Protein AF-A0A917YJZ1-F1 (afdb_monomer_lite)

Sequence (477 aa):
MTREQQIAAEVAARYGCPVPDAAVQMLPVGKSSWQAPVWDPKTNQLRYPDAEARKRAARDAPYIRARKAPVRAEEIAARRAEVARMHAEGVWSSEIARRLGVNPSTISTDLFVLGLEPVKPPTSIFAKKTPYAVHPAVLARNARIAELAALGWTADQIGLDVGFSRKVVRAVAAKLGIEIKHPERPKAKPRVKAECSATRAAILSRRAEVRRLIEAGHYMSEVSRILCLSNRVVALDVKRMGLQPVSGVSMTSAKSERLAMQREQQSQRRARVQALYNQGMTVSAIAAEVGVHVITARKDLRALGFAILPQKEALMRGRSGRAAEIREAIAKRDDVIRDLVADGLTQDEIASRVGLAVNTVRRTLARLGLRTGRVNVIEIRRQKVAKMRAAGATLAEITAALGISSYTVTMDIRALGLVGEKNAKAERQKQVERLRAEGMSIRKMAEALRVSHATISVDIAELGLAGKPNRPMKAAA

InterPro domains:
  IPR016032 Signal transduction response regulator, C-terminal effector [SSF46894] (70-109)
  IPR036388 Winged helix-like DNA-binding domain superfamily [G3DSA:1.10.10.10] (327-382)
  IPR039420 Transcriptional regulatory protein WalR-like [PTHR43214] (328-368)

Structure (mmCIF, N/CA/C/O backbone):
data_AF-A0A917YJZ1-F1
#
_entry.id   AF-A0A917YJZ1-F1
#
loop_
_atom_site.group_PDB
_atom_site.id
_atom_site.type_symbol
_atom_site.label_atom_id
_atom_site.label_alt_id
_atom_site.label_comp_id
_atom_site.label_asym_id
_atom_site.label_entity_id
_atom_site.label_seq_id
_atom_site.pdbx_PDB_ins_code
_atom_site.Cartn_x
_atom_site.Cartn_y
_atom_site.Cartn_z
_atom_site.occupancy
_atom_site.B_iso_or_equiv
_atom_site.auth_seq_id
_atom_site.auth_comp_id
_atom_site.auth_asym_id
_atom_site.auth_atom_id
_atom_site.pdbx_PDB_model_num
ATOM 1 N N . MET A 1 1 ? 36.161 -49.603 -2.284 1.00 69.62 1 MET A N 1
ATOM 2 C CA . MET A 1 1 ? 34.978 -48.803 -2.663 1.00 69.62 1 MET A CA 1
ATOM 3 C C . MET A 1 1 ? 35.341 -47.950 -3.855 1.00 69.62 1 MET A C 1
ATOM 5 O O . MET A 1 1 ? 36.344 -47.247 -3.782 1.00 69.62 1 MET A O 1
ATOM 9 N N . THR A 1 2 ? 34.577 -48.028 -4.940 1.00 86.62 2 THR A N 1
ATOM 10 C CA . THR A 1 2 ? 34.746 -47.101 -6.065 1.00 86.62 2 THR A CA 1
ATOM 11 C C . THR A 1 2 ? 34.244 -45.704 -5.680 1.00 86.62 2 THR A C 1
ATOM 13 O O . THR A 1 2 ? 33.533 -45.534 -4.684 1.00 86.62 2 THR A O 1
ATOM 16 N N . ARG A 1 3 ? 34.621 -44.676 -6.447 1.00 80.56 3 ARG A N 1
ATOM 17 C CA . ARG A 1 3 ? 34.185 -43.295 -6.186 1.00 80.56 3 ARG A CA 1
ATOM 18 C C . ARG A 1 3 ? 32.659 -43.168 -6.264 1.00 80.56 3 ARG A C 1
ATOM 20 O O . ARG A 1 3 ? 32.071 -42.404 -5.506 1.00 80.56 3 ARG A O 1
ATOM 27 N N . GLU A 1 4 ? 32.020 -43.951 -7.131 1.00 81.25 4 GLU A N 1
ATOM 28 C CA . GLU A 1 4 ? 30.563 -44.044 -7.251 1.00 81.25 4 GLU A CA 1
ATOM 29 C C . GLU A 1 4 ? 29.927 -44.579 -5.963 1.00 81.25 4 GLU A C 1
ATOM 31 O O . GLU A 1 4 ? 28.960 -43.994 -5.481 1.00 81.25 4 GLU A O 1
ATOM 36 N N . GLN A 1 5 ? 30.509 -45.621 -5.358 1.00 83.81 5 GLN A N 1
ATOM 37 C CA . GLN A 1 5 ? 30.026 -46.201 -4.098 1.00 83.81 5 GLN A CA 1
ATOM 38 C C . GLN A 1 5 ? 30.167 -45.229 -2.922 1.00 83.81 5 GLN A C 1
ATOM 40 O O . GLN A 1 5 ? 29.279 -45.148 -2.076 1.00 83.81 5 GLN A O 1
ATOM 45 N N . GLN A 1 6 ? 31.251 -44.446 -2.884 1.00 87.38 6 GLN A N 1
ATOM 46 C CA . GLN A 1 6 ? 31.430 -43.406 -1.865 1.00 87.38 6 GLN A CA 1
ATOM 47 C C . GLN A 1 6 ? 30.373 -42.302 -1.993 1.00 87.38 6 GLN A C 1
ATOM 49 O O . GLN A 1 6 ? 29.781 -41.902 -0.993 1.00 87.38 6 GLN A O 1
ATOM 54 N N . ILE A 1 7 ? 30.086 -41.850 -3.218 1.00 82.38 7 ILE A N 1
ATOM 55 C CA . ILE A 1 7 ? 29.058 -40.830 -3.470 1.00 82.38 7 ILE A CA 1
ATOM 56 C C . ILE A 1 7 ? 27.659 -41.381 -3.164 1.00 82.38 7 ILE A C 1
ATOM 58 O O . ILE A 1 7 ? 26.859 -40.685 -2.542 1.00 82.38 7 ILE A O 1
ATOM 62 N N . ALA A 1 8 ? 27.357 -42.620 -3.562 1.00 80.56 8 ALA A N 1
ATOM 63 C CA . ALA A 1 8 ? 26.083 -43.267 -3.250 1.00 80.56 8 ALA A CA 1
ATOM 64 C C . ALA A 1 8 ? 25.856 -43.351 -1.732 1.00 80.56 8 ALA A C 1
ATOM 66 O O . ALA A 1 8 ? 24.785 -42.974 -1.253 1.00 80.56 8 ALA A O 1
ATOM 67 N N . ALA A 1 9 ? 26.884 -43.747 -0.973 1.00 85.44 9 ALA A N 1
ATOM 68 C CA . ALA A 1 9 ? 26.841 -43.796 0.486 1.00 85.44 9 ALA A CA 1
ATOM 69 C C . ALA A 1 9 ? 26.666 -42.404 1.122 1.00 85.44 9 ALA A C 1
ATOM 71 O O . ALA A 1 9 ? 25.859 -42.246 2.037 1.00 85.44 9 ALA A O 1
ATOM 72 N N . GLU A 1 10 ? 27.359 -41.378 0.619 1.00 87.38 10 GLU A N 1
ATOM 73 C CA . GLU A 1 10 ? 27.234 -40.002 1.121 1.00 87.38 10 GLU A CA 1
ATOM 74 C C . GLU A 1 10 ? 25.833 -39.422 0.860 1.00 87.38 10 GLU A C 1
ATOM 76 O O . GLU A 1 10 ? 25.229 -38.800 1.739 1.00 87.38 10 GLU A O 1
ATOM 81 N N . VAL A 1 11 ? 25.271 -39.662 -0.330 1.00 80.38 11 VAL A N 1
ATOM 82 C CA . VAL A 1 11 ? 23.901 -39.252 -0.672 1.00 80.38 11 VAL A CA 1
ATOM 83 C C . VAL A 1 11 ? 22.890 -40.004 0.196 1.00 80.38 11 VAL A C 1
ATOM 85 O O . VAL A 1 11 ? 21.981 -39.376 0.741 1.00 80.38 11 VAL A O 1
ATOM 88 N N . ALA A 1 12 ? 23.066 -41.313 0.386 1.00 86.00 12 ALA A N 1
ATOM 89 C CA . ALA A 1 12 ? 22.190 -42.113 1.236 1.00 86.00 12 ALA A CA 1
ATOM 90 C C . ALA A 1 12 ? 22.199 -41.626 2.693 1.00 86.00 12 ALA A C 1
ATOM 92 O O . ALA A 1 12 ? 21.136 -41.442 3.287 1.00 86.00 12 ALA A O 1
ATOM 93 N N . ALA A 1 13 ? 23.379 -41.319 3.240 1.00 88.00 13 ALA A N 1
ATOM 94 C CA . ALA A 1 13 ? 23.524 -40.758 4.581 1.00 88.00 13 ALA A CA 1
ATOM 95 C C . ALA A 1 13 ? 22.872 -39.370 4.708 1.00 88.00 13 ALA A C 1
ATOM 97 O O . ALA A 1 13 ? 22.226 -39.073 5.711 1.00 88.00 13 ALA A O 1
ATOM 98 N N . ARG A 1 14 ? 22.996 -38.520 3.680 1.00 87.94 14 ARG A N 1
ATOM 99 C CA . ARG A 1 14 ? 22.445 -37.156 3.697 1.00 87.94 14 ARG A CA 1
ATOM 100 C C . ARG A 1 14 ? 20.921 -37.115 3.628 1.00 87.94 14 ARG A C 1
ATOM 102 O O . ARG A 1 14 ? 20.318 -36.214 4.207 1.00 87.94 14 ARG A O 1
ATOM 109 N N . TYR A 1 15 ? 20.310 -38.037 2.889 1.00 81.44 15 TYR A N 1
ATOM 110 C CA . TYR A 1 15 ? 18.869 -38.023 2.614 1.00 81.44 15 TYR A CA 1
ATOM 111 C C . TYR A 1 15 ? 18.090 -39.145 3.310 1.00 81.44 15 TYR A C 1
ATOM 113 O O . TYR A 1 15 ? 16.867 -39.186 3.190 1.00 81.44 15 TYR A O 1
ATOM 121 N N . GLY A 1 16 ? 18.769 -40.024 4.053 1.00 85.00 16 GLY A N 1
ATOM 122 C CA . GLY A 1 16 ? 18.141 -41.107 4.810 1.00 85.00 16 GLY A CA 1
ATOM 123 C C . GLY A 1 16 ? 17.440 -42.143 3.929 1.00 85.00 16 GLY A C 1
ATOM 124 O O . GLY A 1 16 ? 16.483 -42.771 4.374 1.00 85.00 16 GLY A O 1
ATOM 125 N N . CYS A 1 17 ? 17.868 -42.303 2.673 1.00 81.12 17 CYS A N 1
ATOM 126 C CA . CYS A 1 17 ? 17.284 -43.256 1.734 1.00 81.12 17 CYS A CA 1
ATOM 127 C C . CYS A 1 17 ? 18.371 -44.116 1.069 1.00 81.12 17 CYS A C 1
ATOM 129 O O . CYS A 1 17 ? 19.411 -43.587 0.682 1.00 81.12 17 CYS A O 1
ATOM 131 N N . PRO A 1 18 ? 18.163 -45.438 0.921 1.00 82.12 18 PRO A N 1
ATOM 132 C CA . PRO A 1 18 ? 19.119 -46.291 0.227 1.00 82.12 18 PRO A CA 1
ATOM 133 C C . PRO A 1 18 ? 19.173 -45.907 -1.257 1.00 82.12 18 PRO A C 1
ATOM 135 O O . PRO A 1 18 ? 18.148 -45.878 -1.941 1.00 82.12 18 PRO A O 1
ATOM 138 N N . VAL A 1 19 ? 20.372 -45.603 -1.755 1.00 79.50 19 VAL A N 1
ATOM 139 C CA . VAL A 1 19 ? 20.623 -45.305 -3.170 1.00 79.50 19 VAL A CA 1
ATOM 140 C C . VAL A 1 19 ? 21.280 -46.539 -3.793 1.00 79.50 19 VAL A C 1
ATOM 142 O O . VAL A 1 19 ? 22.357 -46.914 -3.339 1.00 79.50 19 VAL A O 1
ATOM 145 N N . PRO A 1 20 ? 20.669 -47.189 -4.800 1.00 79.50 20 PRO A N 1
ATOM 146 C CA . PRO A 1 20 ? 21.302 -48.309 -5.493 1.00 79.50 20 PRO A CA 1
ATOM 147 C C . PRO A 1 20 ? 22.611 -47.862 -6.156 1.00 79.50 20 PRO A C 1
ATOM 149 O O . PRO A 1 20 ? 22.633 -46.800 -6.778 1.00 79.50 20 PRO A O 1
ATOM 152 N N . ASP A 1 21 ? 23.659 -48.688 -6.117 1.00 71.38 21 ASP A N 1
ATOM 153 C CA . ASP A 1 21 ? 24.959 -48.390 -6.750 1.00 71.38 21 ASP A CA 1
ATOM 154 C C . ASP A 1 21 ? 24.816 -48.017 -8.242 1.00 71.38 21 ASP A C 1
ATOM 156 O O . ASP A 1 21 ? 25.509 -47.136 -8.745 1.00 71.38 21 ASP A O 1
ATOM 160 N N . ALA A 1 22 ? 23.844 -48.615 -8.943 1.00 75.00 22 ALA A N 1
ATOM 161 C CA . ALA A 1 22 ? 23.545 -48.335 -10.351 1.00 75.00 22 ALA A CA 1
ATOM 162 C C . ALA A 1 22 ? 22.846 -46.979 -10.609 1.00 75.00 22 ALA A C 1
ATOM 164 O O . ALA A 1 22 ? 22.683 -46.582 -11.763 1.00 75.00 22 ALA A O 1
ATOM 165 N N . ALA A 1 23 ? 22.402 -46.268 -9.569 1.00 69.62 23 ALA A N 1
ATOM 166 C CA . ALA A 1 23 ? 21.653 -45.017 -9.705 1.00 69.62 23 ALA A CA 1
ATOM 167 C C . ALA A 1 23 ? 22.551 -43.770 -9.811 1.00 69.62 23 ALA A C 1
ATOM 169 O O . ALA A 1 23 ? 22.068 -42.698 -10.185 1.00 69.62 23 ALA A O 1
ATOM 170 N N . VAL A 1 24 ? 23.848 -43.884 -9.498 1.00 68.94 24 VAL A N 1
ATOM 171 C CA . VAL A 1 24 ? 24.786 -42.754 -9.519 1.00 68.94 24 VAL A CA 1
ATOM 172 C C . VAL A 1 24 ? 25.551 -42.728 -10.844 1.00 68.94 24 VAL A C 1
ATOM 174 O O . VAL A 1 24 ? 26.509 -43.467 -11.043 1.00 68.94 24 VAL A O 1
ATOM 177 N N . GLN A 1 25 ? 25.150 -41.842 -11.762 1.00 74.31 25 GLN A N 1
ATOM 178 C CA . GLN A 1 25 ? 25.917 -41.557 -12.980 1.00 74.31 25 GLN A CA 1
ATOM 179 C C . GLN A 1 25 ? 26.893 -40.399 -12.756 1.00 74.31 25 GLN A C 1
ATOM 181 O O . GLN A 1 25 ? 26.482 -39.270 -12.476 1.00 74.31 25 GLN A O 1
ATOM 186 N N . MET A 1 26 ? 28.189 -40.650 -12.954 1.00 70.44 26 MET A N 1
ATOM 187 C CA . MET A 1 26 ? 29.182 -39.582 -13.047 1.00 70.44 26 MET A CA 1
ATOM 188 C C . MET A 1 26 ? 29.103 -38.908 -14.420 1.00 70.44 26 MET A C 1
ATOM 190 O O . MET A 1 26 ? 29.452 -39.497 -15.441 1.00 70.44 26 MET A O 1
ATOM 194 N N . LEU A 1 27 ? 28.672 -37.648 -14.447 1.00 68.88 27 LEU A N 1
ATOM 195 C CA . LEU A 1 27 ? 28.711 -36.825 -15.654 1.00 68.88 27 LEU A CA 1
ATOM 196 C C . LEU A 1 27 ? 29.990 -35.972 -15.661 1.00 68.88 27 LEU A C 1
ATOM 198 O O . LEU A 1 27 ? 30.284 -35.318 -14.655 1.00 68.88 27 LEU A O 1
ATOM 202 N N . PRO A 1 28 ? 30.747 -35.926 -16.774 1.00 73.56 28 PRO A N 1
ATOM 203 C CA . PRO A 1 28 ? 31.889 -35.029 -16.905 1.00 73.56 28 PRO A CA 1
ATOM 204 C C . PRO A 1 28 ? 31.474 -33.571 -16.699 1.00 73.56 28 PRO A C 1
ATOM 206 O O . PRO A 1 28 ? 30.413 -33.145 -17.165 1.00 73.56 28 PRO A O 1
ATOM 209 N N . VAL A 1 29 ? 32.333 -32.781 -16.053 1.00 62.44 29 VAL A N 1
ATOM 210 C CA . VAL A 1 29 ? 32.103 -31.343 -15.867 1.00 62.44 29 VAL A CA 1
ATOM 211 C C . VAL A 1 29 ? 31.874 -30.689 -17.236 1.00 62.44 29 VAL A C 1
ATOM 213 O O . VAL A 1 29 ? 32.718 -30.771 -18.121 1.00 62.44 29 VAL A O 1
ATOM 216 N N . GLY A 1 30 ? 30.707 -30.063 -17.420 1.00 68.19 30 GLY A N 1
ATOM 217 C CA . GLY A 1 30 ? 30.315 -29.413 -18.677 1.00 68.19 30 GLY A CA 1
ATOM 218 C C . GLY A 1 30 ? 29.457 -30.262 -19.624 1.00 68.19 30 GLY A C 1
ATOM 219 O O . GLY A 1 30 ? 28.945 -29.721 -20.602 1.00 68.19 30 GLY A O 1
ATOM 220 N N . LYS A 1 31 ? 29.224 -31.548 -19.328 1.00 63.09 31 LYS A N 1
ATOM 221 C CA . LYS A 1 31 ? 28.241 -32.372 -20.043 1.00 63.09 31 LYS A CA 1
ATOM 222 C C . LYS A 1 31 ? 26.968 -32.504 -19.213 1.00 63.09 31 LYS A C 1
ATOM 224 O O . LYS A 1 31 ? 26.976 -33.014 -18.099 1.00 63.09 31 LYS A O 1
ATOM 229 N N . SER A 1 32 ? 25.862 -32.019 -19.765 1.00 68.25 32 SER A N 1
ATOM 230 C CA . SER A 1 32 ? 24.529 -32.309 -19.238 1.00 68.25 32 SER A CA 1
ATOM 231 C C . SER A 1 32 ? 24.106 -33.696 -19.732 1.00 68.25 32 SER A C 1
ATOM 233 O O . SER A 1 32 ? 24.444 -34.063 -20.855 1.00 68.25 32 SER A O 1
ATOM 235 N N . SER A 1 33 ? 23.354 -34.456 -18.931 1.00 67.94 33 SER A N 1
ATOM 236 C CA . SER A 1 33 ? 22.750 -35.724 -19.378 1.00 67.94 33 SER A CA 1
ATOM 237 C C . SER A 1 33 ? 21.728 -35.541 -20.506 1.00 67.94 33 SER A C 1
ATOM 239 O O . SER A 1 33 ? 21.322 -36.510 -21.137 1.00 67.94 33 SER A O 1
ATOM 241 N N . TRP A 1 34 ? 21.331 -34.299 -20.784 1.00 72.44 34 TRP A N 1
ATOM 242 C CA . TRP A 1 34 ? 20.409 -33.929 -21.848 1.00 72.44 34 TRP A CA 1
ATOM 243 C C . TRP A 1 34 ? 21.153 -33.300 -23.027 1.00 72.44 34 TRP A C 1
ATOM 245 O O . TRP A 1 34 ? 22.117 -32.547 -22.845 1.00 72.44 34 TRP A O 1
ATOM 255 N N . GLN A 1 35 ? 20.667 -33.553 -24.242 1.00 78.31 35 GLN A N 1
ATOM 256 C CA . GLN A 1 35 ? 21.158 -32.860 -25.431 1.00 78.31 35 GLN A CA 1
ATOM 257 C C . GLN A 1 35 ? 20.924 -31.349 -25.297 1.00 78.31 35 GLN A C 1
ATOM 259 O O . GLN A 1 35 ? 19.850 -30.900 -24.882 1.00 78.31 35 GLN A O 1
ATOM 264 N N . ALA A 1 36 ? 21.946 -30.559 -25.632 1.00 79.56 36 ALA A N 1
ATOM 265 C CA . ALA A 1 36 ? 21.841 -29.108 -25.620 1.00 79.56 36 ALA A CA 1
ATOM 266 C C . ALA A 1 36 ? 20.766 -28.646 -26.623 1.00 79.56 36 ALA A C 1
ATOM 268 O O . ALA A 1 36 ? 20.612 -29.257 -27.683 1.00 79.56 36 ALA A O 1
ATOM 269 N N . PRO A 1 37 ? 20.009 -27.581 -26.313 1.00 82.62 37 PRO A N 1
ATOM 270 C CA . PRO A 1 37 ? 19.089 -27.012 -27.281 1.00 82.62 37 PRO A CA 1
ATOM 271 C C . PRO A 1 37 ? 19.842 -26.535 -28.527 1.00 82.62 37 PRO A C 1
ATOM 273 O O . PRO A 1 37 ? 20.871 -25.869 -28.417 1.00 82.62 37 PRO A O 1
ATOM 276 N N . VAL A 1 38 ? 19.302 -26.846 -29.701 1.00 89.62 38 VAL A N 1
ATOM 277 C CA . VAL A 1 38 ? 19.870 -26.476 -30.998 1.00 89.62 38 VAL A CA 1
ATOM 278 C C . VAL A 1 38 ? 19.075 -25.300 -31.554 1.00 89.62 38 VAL A C 1
ATOM 280 O O . VAL A 1 38 ? 17.843 -25.304 -31.562 1.00 89.62 38 VAL A O 1
ATOM 283 N N . TRP A 1 39 ? 19.775 -24.259 -31.996 1.00 86.62 39 TRP A N 1
ATOM 284 C CA . TRP A 1 39 ? 19.141 -23.135 -32.676 1.00 86.62 39 TRP A CA 1
ATOM 285 C C . TRP A 1 39 ? 18.708 -23.556 -34.081 1.00 86.62 39 TRP A C 1
ATOM 287 O O . TRP A 1 39 ? 19.542 -24.009 -34.862 1.00 86.62 39 TRP A O 1
ATOM 297 N N . ASP A 1 40 ? 17.424 -23.405 -34.409 1.00 90.88 40 ASP A N 1
ATOM 298 C CA . ASP A 1 40 ? 16.916 -23.628 -35.763 1.00 90.88 40 ASP A CA 1
ATOM 299 C C . ASP A 1 40 ? 16.951 -22.296 -36.537 1.00 90.88 40 ASP A C 1
ATOM 301 O O . ASP A 1 40 ? 16.138 -21.404 -36.256 1.00 90.88 40 ASP A O 1
ATOM 305 N N . PRO A 1 41 ? 17.876 -22.125 -37.504 1.00 82.31 41 PRO A N 1
ATOM 306 C CA . PRO A 1 41 ? 18.017 -20.878 -38.249 1.00 82.31 41 PRO A CA 1
ATOM 307 C C . PRO A 1 41 ? 16.826 -20.602 -39.174 1.00 82.31 41 PRO A C 1
ATOM 309 O O . PRO A 1 41 ? 16.602 -19.447 -39.522 1.00 82.31 41 PRO A O 1
ATOM 312 N N . LYS A 1 42 ? 16.036 -21.621 -39.552 1.00 83.31 42 LYS A N 1
ATOM 313 C CA . LYS A 1 42 ? 14.874 -21.443 -40.438 1.00 83.31 42 LYS A CA 1
ATOM 314 C C . LYS A 1 42 ? 13.687 -20.843 -39.697 1.00 83.31 42 LYS A C 1
ATOM 316 O O . LYS A 1 42 ? 12.978 -20.006 -40.244 1.00 83.31 42 LYS A O 1
ATOM 321 N N . THR A 1 43 ? 13.470 -21.258 -38.450 1.00 88.00 43 THR A N 1
ATOM 322 C CA . THR A 1 43 ? 12.362 -20.752 -37.623 1.00 88.00 43 THR A CA 1
ATOM 323 C C . THR A 1 43 ? 12.784 -19.645 -36.661 1.00 88.00 43 THR A C 1
ATOM 325 O O . THR A 1 43 ? 11.926 -19.072 -35.995 1.00 88.00 43 THR A O 1
ATOM 328 N N . ASN A 1 44 ? 14.087 -19.354 -36.560 1.00 88.00 44 ASN A N 1
ATOM 329 C CA . ASN A 1 44 ? 14.671 -18.405 -35.608 1.00 88.00 44 ASN A CA 1
ATOM 330 C C . ASN A 1 44 ? 14.247 -18.698 -34.153 1.00 88.00 44 ASN A C 1
ATOM 332 O O . ASN A 1 44 ? 13.925 -17.796 -33.377 1.00 88.00 44 ASN A O 1
ATOM 336 N N . GLN A 1 45 ? 14.179 -19.987 -33.807 1.00 86.25 45 GLN A N 1
ATOM 337 C CA . GLN A 1 45 ? 13.736 -20.475 -32.501 1.00 86.25 45 GLN A CA 1
ATOM 338 C C . GLN A 1 45 ? 14.701 -21.529 -31.963 1.00 86.25 45 GLN A C 1
ATOM 340 O O . GLN A 1 45 ? 15.317 -22.291 -32.706 1.00 86.25 45 GLN A O 1
ATOM 345 N N . LEU A 1 46 ? 14.799 -21.591 -30.639 1.00 84.62 46 LEU A N 1
ATOM 346 C CA . LEU A 1 46 ? 15.603 -22.574 -29.931 1.00 84.62 46 LEU A CA 1
ATOM 347 C C . LEU A 1 46 ? 14.815 -23.894 -29.817 1.00 84.62 46 LEU A C 1
ATOM 349 O O . LEU A 1 46 ? 13.856 -23.970 -29.046 1.00 84.62 46 LEU A O 1
ATOM 353 N N . ARG A 1 47 ? 15.201 -24.930 -30.571 1.00 84.88 47 ARG A N 1
ATOM 354 C CA . ARG A 1 47 ? 14.577 -26.259 -30.504 1.00 84.88 47 ARG A CA 1
ATOM 355 C C . ARG A 1 47 ? 15.295 -27.131 -29.481 1.00 84.88 47 ARG A C 1
ATOM 357 O O . ARG A 1 47 ? 16.513 -27.269 -29.500 1.00 84.88 47 ARG A O 1
ATOM 364 N N . TYR A 1 48 ? 14.531 -27.760 -28.596 1.00 87.00 48 TYR A N 1
ATOM 365 C CA . TYR A 1 48 ? 15.043 -28.829 -27.743 1.00 87.00 48 TYR A CA 1
ATOM 366 C C . TYR A 1 48 ? 14.792 -30.142 -28.489 1.00 87.00 48 TYR A C 1
ATOM 368 O O . TYR A 1 48 ? 13.616 -30.468 -28.671 1.00 87.00 48 TYR A O 1
ATOM 376 N N . PRO A 1 49 ? 15.839 -30.872 -28.929 1.00 81.38 49 PRO A N 1
ATOM 377 C CA . PRO A 1 49 ? 15.680 -32.108 -29.704 1.00 81.38 49 PRO A CA 1
ATOM 378 C C . PRO A 1 49 ? 14.763 -33.118 -29.013 1.00 81.38 49 PRO A C 1
ATOM 380 O O . PRO A 1 49 ? 14.048 -33.861 -29.672 1.00 81.38 49 PRO A O 1
ATOM 383 N N . ASP A 1 50 ? 14.729 -33.058 -27.680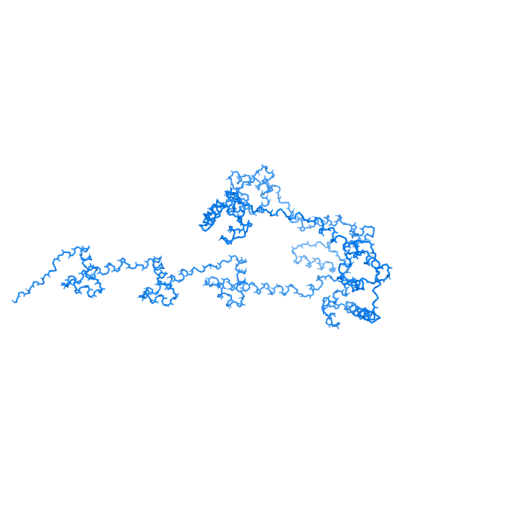 1.00 83.94 50 ASP A N 1
ATOM 384 C CA . ASP A 1 50 ? 13.935 -33.934 -26.837 1.00 83.94 50 ASP A CA 1
ATOM 385 C C . ASP A 1 50 ? 12.992 -33.164 -25.887 1.00 83.94 50 ASP A C 1
ATOM 387 O O . ASP A 1 50 ? 12.888 -33.430 -24.687 1.00 83.94 50 ASP A O 1
ATOM 391 N N . ALA A 1 51 ? 12.330 -32.121 -26.405 1.00 77.81 51 ALA A N 1
ATOM 392 C CA . ALA A 1 51 ? 11.358 -31.327 -25.640 1.00 77.81 51 ALA A CA 1
ATOM 393 C C . ALA A 1 51 ? 10.276 -32.197 -24.980 1.00 77.81 51 ALA A C 1
ATOM 395 O O . ALA A 1 51 ? 9.893 -31.936 -23.836 1.00 77.81 51 ALA A O 1
ATOM 396 N N . GLU A 1 52 ? 9.784 -33.215 -25.687 1.00 80.25 52 GLU A N 1
ATOM 397 C CA . GLU A 1 52 ? 8.728 -34.091 -25.186 1.00 80.25 52 GLU A CA 1
ATOM 398 C C . GLU A 1 52 ? 9.238 -35.076 -24.134 1.00 80.25 52 GLU A C 1
ATOM 400 O O . GLU A 1 52 ? 8.594 -35.180 -23.086 1.00 80.25 52 GLU A O 1
ATOM 405 N N . ALA A 1 53 ? 10.411 -35.713 -24.287 1.00 77.75 53 ALA A N 1
ATOM 406 C CA . ALA A 1 53 ? 10.921 -36.526 -23.181 1.00 77.75 53 ALA A CA 1
ATOM 407 C C . ALA A 1 53 ? 11.324 -35.664 -21.985 1.00 77.75 53 ALA A C 1
ATOM 409 O O . ALA A 1 53 ? 11.155 -36.101 -20.852 1.00 77.75 53 ALA A O 1
ATOM 410 N N . ARG A 1 54 ? 11.745 -34.407 -22.182 1.00 78.62 54 ARG A N 1
ATOM 411 C CA . ARG A 1 54 ? 11.980 -33.478 -21.067 1.00 78.62 54 ARG A CA 1
ATOM 412 C C . ARG A 1 54 ? 10.689 -33.131 -20.327 1.00 78.62 54 ARG A C 1
ATOM 414 O O . ARG A 1 54 ? 10.681 -33.105 -19.096 1.00 78.62 54 ARG A O 1
ATOM 421 N N . LYS A 1 55 ? 9.585 -32.894 -21.045 1.00 79.88 55 LYS A N 1
ATOM 422 C CA . LYS A 1 55 ? 8.257 -32.722 -20.430 1.00 79.88 55 LYS A CA 1
ATOM 423 C C . LYS A 1 55 ? 7.813 -33.995 -19.710 1.00 79.88 55 LYS A C 1
ATOM 425 O O . LYS A 1 55 ? 7.296 -33.897 -18.599 1.00 79.88 55 LYS A O 1
ATOM 430 N N . ARG A 1 56 ? 8.039 -35.170 -20.306 1.00 78.44 56 ARG A N 1
ATOM 431 C CA . ARG A 1 56 ? 7.704 -36.480 -19.729 1.00 78.44 56 ARG A CA 1
ATOM 432 C C . ARG A 1 56 ? 8.507 -36.746 -18.455 1.00 78.44 56 ARG A C 1
ATOM 434 O O . ARG A 1 56 ? 7.908 -36.918 -17.406 1.00 78.44 56 ARG A O 1
ATOM 441 N N . ALA A 1 57 ? 9.831 -36.614 -18.497 1.00 78.31 57 ALA A N 1
ATOM 442 C CA . ALA A 1 57 ? 10.724 -36.752 -17.347 1.00 78.31 57 ALA A CA 1
ATOM 443 C C . ALA A 1 57 ? 10.422 -35.737 -16.235 1.00 78.31 57 ALA A C 1
ATOM 445 O O . ALA A 1 57 ? 10.451 -36.088 -15.060 1.00 78.31 57 ALA A O 1
ATOM 446 N N . ALA A 1 58 ? 10.076 -34.489 -16.577 1.00 77.75 58 ALA A N 1
ATOM 447 C CA . ALA A 1 58 ? 9.622 -33.514 -15.587 1.00 77.75 58 ALA A CA 1
ATOM 448 C C . ALA A 1 58 ? 8.295 -33.943 -14.941 1.00 77.75 58 ALA A C 1
ATOM 450 O O . ALA A 1 58 ? 8.158 -33.857 -13.724 1.00 77.75 58 ALA A O 1
ATOM 451 N N . ARG A 1 59 ? 7.335 -34.441 -15.732 1.00 73.38 59 ARG A N 1
ATOM 452 C CA . ARG A 1 59 ? 6.046 -34.967 -15.250 1.00 73.38 59 ARG A CA 1
ATOM 453 C C . ARG A 1 59 ? 6.217 -36.208 -14.371 1.00 73.38 59 ARG A C 1
ATOM 455 O O . ARG A 1 59 ? 5.469 -36.367 -13.408 1.00 73.38 59 ARG A O 1
ATOM 462 N N . ASP A 1 60 ? 7.202 -37.035 -14.703 1.00 71.94 60 ASP A N 1
ATOM 463 C CA . ASP A 1 60 ? 7.537 -38.302 -14.056 1.00 71.94 60 ASP A CA 1
ATOM 464 C C . ASP A 1 60 ? 8.548 -38.170 -12.916 1.00 71.94 60 ASP A C 1
ATOM 466 O O . ASP A 1 60 ? 8.859 -39.161 -12.254 1.00 71.94 60 ASP A O 1
ATOM 470 N N . ALA A 1 61 ? 9.043 -36.959 -12.651 1.00 76.44 61 ALA A N 1
ATOM 471 C CA . ALA A 1 61 ? 10.043 -36.740 -11.624 1.00 76.44 61 ALA A CA 1
ATOM 472 C C . ALA A 1 61 ? 9.528 -37.227 -10.252 1.00 76.44 61 ALA A C 1
ATOM 474 O O . ALA A 1 61 ? 8.393 -36.899 -9.881 1.00 76.44 61 ALA A O 1
ATOM 475 N N . PRO A 1 62 ? 10.345 -37.954 -9.462 1.00 71.25 62 PRO A N 1
ATOM 476 C CA . PRO A 1 62 ? 9.908 -38.586 -8.216 1.00 71.25 62 PRO A CA 1
ATOM 477 C C . PRO A 1 62 ? 9.235 -37.628 -7.232 1.00 71.25 62 PRO A C 1
ATOM 479 O O . PRO A 1 62 ? 8.267 -38.003 -6.589 1.00 71.25 62 PRO A O 1
ATOM 482 N N . TYR A 1 63 ? 9.669 -36.365 -7.161 1.00 69.44 63 TYR A N 1
ATOM 483 C CA . TYR A 1 63 ? 9.051 -35.361 -6.287 1.00 69.44 63 TYR A CA 1
ATOM 484 C C . TYR A 1 63 ? 7.672 -34.884 -6.782 1.00 69.44 63 TYR A C 1
ATOM 486 O O . TYR A 1 63 ? 6.815 -34.537 -5.969 1.00 69.44 63 TYR A O 1
ATOM 494 N N . ILE A 1 64 ? 7.428 -34.876 -8.100 1.00 65.31 64 ILE A N 1
ATOM 495 C CA . ILE A 1 64 ? 6.096 -34.608 -8.666 1.00 65.31 64 ILE A CA 1
ATOM 496 C C . ILE A 1 64 ? 5.195 -35.820 -8.447 1.00 65.31 64 ILE A C 1
ATOM 498 O O . ILE A 1 64 ? 4.041 -35.637 -8.068 1.00 65.31 64 ILE A O 1
ATOM 502 N N . ARG A 1 65 ? 5.723 -37.039 -8.615 1.00 62.56 65 ARG A N 1
ATOM 503 C CA . ARG A 1 65 ? 5.010 -38.280 -8.284 1.00 62.56 65 ARG A CA 1
ATOM 504 C C . ARG A 1 65 ? 4.707 -38.393 -6.790 1.00 62.56 65 ARG A C 1
ATOM 506 O O . ARG A 1 65 ? 3.601 -38.772 -6.465 1.00 62.56 65 ARG A O 1
ATOM 513 N N . ALA A 1 66 ? 5.606 -37.976 -5.900 1.00 64.94 66 ALA A N 1
ATOM 514 C CA . ALA A 1 66 ? 5.378 -37.951 -4.453 1.00 64.94 66 ALA A CA 1
ATOM 515 C C . ALA A 1 66 ? 4.335 -36.896 -4.051 1.00 64.94 66 ALA A C 1
ATOM 517 O O . ALA A 1 66 ? 3.463 -37.167 -3.233 1.00 64.94 66 ALA A O 1
ATOM 518 N N . ARG A 1 67 ? 4.344 -35.712 -4.686 1.00 61.31 67 ARG A N 1
ATOM 519 C CA . ARG A 1 67 ? 3.257 -34.719 -4.546 1.00 61.31 67 ARG A CA 1
ATOM 520 C C . ARG A 1 67 ? 1.920 -35.192 -5.117 1.00 61.31 67 ARG A C 1
ATOM 522 O O . ARG A 1 67 ? 0.882 -34.663 -4.735 1.00 61.31 67 ARG A O 1
ATOM 529 N N . LYS A 1 68 ? 1.960 -36.131 -6.060 1.00 55.88 68 LYS A N 1
ATOM 530 C CA . LYS A 1 68 ? 0.808 -36.791 -6.677 1.00 55.88 68 LYS A CA 1
ATOM 531 C C . LYS A 1 68 ? 0.692 -38.244 -6.233 1.00 55.88 68 LYS A C 1
ATOM 533 O O . LYS A 1 68 ? 0.141 -39.043 -6.991 1.00 55.88 68 LYS A O 1
ATOM 538 N N . ALA A 1 69 ? 1.215 -38.599 -5.054 1.00 58.62 69 ALA A N 1
ATOM 539 C CA . ALA A 1 69 ? 0.866 -39.879 -4.468 1.00 58.62 69 ALA A CA 1
ATOM 540 C C . ALA A 1 69 ? -0.665 -39.874 -4.450 1.00 58.62 69 ALA A C 1
ATOM 542 O O . ALA A 1 69 ? -1.234 -38.888 -3.963 1.00 58.62 69 ALA A O 1
ATOM 543 N N . PRO A 1 70 ? -1.325 -40.824 -5.132 1.00 61.16 70 PRO A N 1
ATOM 544 C CA . PRO A 1 70 ? -2.763 -40.777 -5.263 1.00 61.16 70 PRO A CA 1
ATOM 545 C C . PRO A 1 70 ? -3.307 -40.785 -3.843 1.00 61.16 70 PRO A C 1
ATOM 547 O O . PRO A 1 70 ? -3.160 -41.776 -3.131 1.00 61.16 70 PRO A O 1
ATOM 550 N N . VAL A 1 71 ? -3.887 -39.654 -3.429 1.00 66.19 71 VAL A N 1
ATOM 551 C CA . VAL A 1 71 ? -4.853 -39.638 -2.333 1.00 66.19 71 VAL A CA 1
ATOM 552 C C . VAL A 1 71 ? -5.782 -40.788 -2.671 1.00 66.19 71 VAL A C 1
ATOM 554 O O . VAL A 1 71 ? -6.284 -40.835 -3.804 1.00 66.19 71 VAL A O 1
ATOM 557 N N . ARG A 1 72 ? -5.859 -41.783 -1.782 1.00 82.50 72 ARG A N 1
ATOM 558 C CA . ARG A 1 72 ? -6.482 -43.063 -2.129 1.00 82.50 72 ARG A CA 1
ATOM 559 C C . ARG A 1 72 ? -7.878 -42.753 -2.657 1.00 82.50 72 ARG A C 1
ATOM 561 O O . ARG A 1 72 ? -8.544 -41.857 -2.139 1.00 82.50 72 ARG A O 1
ATOM 568 N N . ALA A 1 73 ? -8.318 -43.430 -3.717 1.00 85.81 73 ALA A N 1
ATOM 569 C CA . ALA A 1 73 ? -9.643 -43.167 -4.286 1.00 85.81 73 ALA A CA 1
ATOM 570 C C . ALA A 1 73 ? -10.737 -43.230 -3.197 1.00 85.81 73 ALA A C 1
ATOM 572 O O . ALA A 1 73 ? -11.664 -42.424 -3.201 1.00 85.81 73 ALA A O 1
ATOM 573 N N . GLU A 1 74 ? -10.531 -44.105 -2.209 1.00 89.31 74 GLU A N 1
ATOM 574 C CA . GLU A 1 74 ? -11.294 -44.227 -0.965 1.00 89.31 74 GLU A CA 1
ATOM 575 C C . GLU A 1 74 ? -11.297 -42.947 -0.112 1.00 89.31 74 GLU A C 1
ATOM 577 O O . GLU A 1 74 ? -12.358 -42.499 0.306 1.00 89.31 74 GLU A O 1
ATOM 582 N N . GLU A 1 75 ? -10.149 -42.295 0.096 1.00 93.38 75 GLU A N 1
ATOM 583 C CA . GLU A 1 75 ? -10.045 -41.027 0.838 1.00 93.38 75 GLU A CA 1
ATOM 584 C C . GLU A 1 75 ? -10.769 -39.886 0.110 1.00 93.38 75 GLU A C 1
ATOM 586 O O . GLU A 1 75 ? -11.411 -39.045 0.740 1.00 93.38 75 GLU A O 1
ATOM 591 N N . ILE A 1 76 ? -10.704 -39.854 -1.227 1.00 94.31 76 ILE A N 1
ATOM 592 C CA . ILE A 1 76 ? -11.441 -38.869 -2.033 1.00 94.31 76 ILE A CA 1
ATOM 593 C C . ILE A 1 76 ? -12.948 -39.128 -1.943 1.00 94.31 76 ILE A C 1
ATOM 595 O O . ILE A 1 76 ? -13.717 -38.177 -1.795 1.00 94.31 76 ILE A O 1
ATOM 599 N N . ALA A 1 77 ? -13.375 -40.390 -2.023 1.00 94.94 77 ALA A N 1
ATOM 600 C CA . ALA A 1 77 ? -14.777 -40.774 -1.892 1.00 94.94 77 ALA A CA 1
ATOM 601 C C . ALA A 1 77 ? -15.325 -40.435 -0.495 1.00 94.94 77 ALA A C 1
ATOM 603 O O . ALA A 1 77 ? -16.362 -39.780 -0.397 1.00 94.94 77 ALA A O 1
ATOM 604 N N . ALA A 1 78 ? -14.587 -40.775 0.568 1.00 95.88 78 ALA A N 1
ATOM 605 C CA . ALA A 1 78 ? -14.931 -40.437 1.947 1.00 95.88 78 ALA A CA 1
ATOM 606 C C . ALA A 1 78 ? -15.022 -38.917 2.152 1.00 95.88 78 ALA A C 1
ATOM 608 O O . ALA A 1 78 ? -16.000 -38.416 2.707 1.00 95.88 78 ALA A O 1
ATOM 609 N N . ARG A 1 79 ? -14.054 -38.154 1.621 1.00 97.38 79 ARG A N 1
ATOM 610 C CA . ARG A 1 79 ? -14.089 -36.686 1.666 1.00 97.38 79 ARG A CA 1
ATOM 611 C C . ARG A 1 79 ? -15.317 -36.129 0.953 1.00 97.38 79 ARG A C 1
ATOM 613 O O . ARG A 1 79 ? -15.959 -35.230 1.478 1.00 97.38 79 ARG A O 1
ATOM 620 N N . ARG A 1 80 ? -15.657 -36.639 -0.233 1.00 97.94 80 ARG A N 1
ATOM 621 C CA . ARG A 1 80 ? -16.826 -36.176 -1.000 1.00 97.94 80 ARG A CA 1
ATOM 622 C C . ARG A 1 80 ? -18.144 -36.489 -0.300 1.00 97.94 80 ARG A C 1
ATOM 624 O O . ARG A 1 80 ? -19.019 -35.629 -0.300 1.00 97.94 80 ARG A O 1
ATOM 631 N N . ALA A 1 81 ? -18.265 -37.657 0.329 1.00 97.50 81 ALA A N 1
ATOM 632 C CA . ALA A 1 81 ? -19.424 -37.988 1.156 1.00 97.50 81 ALA A CA 1
ATOM 633 C C . ALA A 1 81 ? -19.590 -36.978 2.306 1.00 97.50 81 ALA A C 1
ATOM 635 O O . ALA A 1 81 ? -20.683 -36.461 2.530 1.00 97.50 81 ALA A O 1
ATOM 636 N N . GLU A 1 82 ? -18.488 -36.609 2.961 1.00 98.00 82 GLU A N 1
ATOM 637 C CA . GLU A 1 82 ? -18.503 -35.628 4.047 1.00 98.00 82 GLU A CA 1
ATOM 638 C C . GLU A 1 82 ? -18.795 -34.196 3.557 1.00 98.00 82 GLU A C 1
ATOM 640 O O . GLU A 1 82 ? -19.546 -33.457 4.193 1.00 98.00 82 GLU A O 1
ATOM 645 N N . VAL A 1 83 ? -18.275 -33.810 2.385 1.00 98.19 83 VAL A N 1
ATOM 646 C CA . VAL A 1 83 ? -18.618 -32.537 1.726 1.00 98.19 83 VAL A CA 1
ATOM 647 C C . VAL A 1 83 ? -20.110 -32.472 1.397 1.00 98.19 83 VAL A C 1
ATOM 649 O O . VAL A 1 83 ? -20.729 -31.445 1.665 1.00 98.19 83 VAL A O 1
ATOM 652 N N . ALA A 1 84 ? -20.693 -33.546 0.853 1.00 98.00 84 ALA A N 1
ATOM 653 C CA . ALA A 1 84 ? -22.123 -33.621 0.557 1.00 98.00 84 ALA A CA 1
ATOM 654 C C . ALA A 1 84 ? -22.971 -33.493 1.834 1.00 98.00 84 ALA A C 1
ATOM 656 O O . ALA A 1 84 ? -23.941 -32.738 1.854 1.00 98.00 84 ALA A O 1
ATOM 657 N N . ARG A 1 85 ? -22.560 -34.164 2.920 1.00 98.19 85 ARG A N 1
ATOM 658 C CA . ARG A 1 85 ? -23.214 -34.090 4.234 1.00 98.19 85 ARG A CA 1
ATOM 659 C C . ARG A 1 85 ? -23.204 -32.665 4.800 1.00 98.19 85 ARG A C 1
ATOM 661 O O . ARG A 1 85 ? -24.261 -32.132 5.119 1.00 98.19 85 ARG A O 1
ATOM 668 N N . MET A 1 86 ? -22.038 -32.012 4.863 1.00 98.06 86 MET A N 1
ATOM 669 C CA . MET A 1 86 ? -21.927 -30.627 5.356 1.00 98.06 86 MET A CA 1
ATOM 670 C C . MET A 1 86 ? -22.642 -29.614 4.447 1.00 98.06 86 MET A C 1
ATOM 672 O O . MET A 1 86 ? -23.156 -28.601 4.918 1.00 98.06 86 MET A O 1
ATOM 676 N N . HIS A 1 87 ? -22.675 -29.864 3.137 1.00 97.62 87 HIS A N 1
ATOM 677 C CA . HIS A 1 87 ? -23.414 -29.029 2.191 1.00 97.62 87 HIS A CA 1
ATOM 678 C C . HIS A 1 87 ? -24.928 -29.120 2.423 1.00 97.62 87 HIS A C 1
ATOM 680 O O . HIS A 1 87 ? -25.583 -28.079 2.478 1.00 97.62 87 HIS A O 1
ATOM 686 N N . ALA A 1 88 ? -25.458 -30.324 2.665 1.00 96.94 88 ALA A N 1
ATOM 687 C CA . ALA A 1 88 ? -26.861 -30.538 3.030 1.00 96.94 88 ALA A CA 1
ATOM 688 C C . ALA A 1 88 ? -27.247 -29.848 4.356 1.00 96.94 88 ALA A C 1
ATOM 690 O O . ALA A 1 88 ? -28.379 -29.396 4.507 1.00 96.94 88 ALA A O 1
ATOM 691 N N . GLU A 1 89 ? -26.299 -29.685 5.285 1.00 96.50 89 GLU A N 1
ATOM 692 C CA . GLU A 1 89 ? -26.458 -28.883 6.512 1.00 96.50 89 GLU A CA 1
ATOM 693 C C . GLU A 1 89 ? -26.433 -27.357 6.267 1.00 96.50 89 GLU A C 1
ATOM 695 O O . GLU A 1 89 ? -26.584 -26.569 7.202 1.00 96.50 89 GLU A O 1
ATOM 700 N N . GLY A 1 90 ? -26.212 -26.904 5.028 1.00 96.00 90 GLY A N 1
ATOM 701 C CA . GLY A 1 90 ? -26.118 -25.484 4.679 1.00 96.00 90 GLY A CA 1
ATOM 702 C C . GLY A 1 90 ? -24.768 -24.841 5.016 1.00 96.00 90 GLY A C 1
ATOM 703 O O . GLY A 1 90 ? -24.650 -23.611 5.036 1.00 96.00 90 GLY A O 1
ATOM 704 N N . VAL A 1 91 ? -23.728 -25.638 5.278 1.00 96.25 91 VAL A N 1
ATOM 705 C CA . VAL A 1 91 ? -22.382 -25.123 5.550 1.00 96.25 91 VAL A CA 1
ATOM 706 C C . VAL A 1 91 ? -21.755 -24.615 4.246 1.00 96.25 91 VAL A C 1
ATOM 708 O O . VAL A 1 91 ? -21.727 -25.303 3.228 1.00 96.25 91 VAL A O 1
ATOM 711 N N . TRP A 1 92 ? -21.213 -23.396 4.252 1.00 95.00 92 TRP A N 1
ATOM 712 C CA . TRP A 1 92 ? -20.604 -22.816 3.050 1.00 95.00 92 TRP A CA 1
ATOM 713 C C . TRP A 1 92 ? -19.194 -23.370 2.779 1.00 95.00 92 TRP A C 1
ATOM 715 O O . TRP A 1 92 ? -18.459 -23.758 3.689 1.00 95.00 92 TRP A O 1
ATOM 725 N N . SER A 1 93 ? -18.749 -23.328 1.519 1.00 95.69 93 SER A N 1
ATOM 726 C CA . SER A 1 93 ? -17.551 -24.049 1.048 1.00 95.69 93 SER A CA 1
ATOM 727 C C . SER A 1 93 ? -16.249 -23.737 1.803 1.00 95.69 93 SER A C 1
ATOM 729 O O . SER A 1 93 ? -15.425 -24.627 1.997 1.00 95.69 93 SER A O 1
ATOM 731 N N . SER A 1 94 ? -16.032 -22.492 2.245 1.00 93.75 94 SER A N 1
ATOM 732 C CA . SER A 1 94 ? -14.833 -22.123 3.017 1.00 93.75 94 SER A CA 1
ATOM 733 C C . SER A 1 94 ? -14.862 -22.586 4.479 1.00 93.75 94 SER A C 1
ATOM 735 O O . SER A 1 94 ? -13.799 -22.764 5.070 1.00 93.75 94 SER A O 1
ATOM 737 N N . GLU A 1 95 ? -16.042 -22.806 5.060 1.00 95.25 95 GLU A N 1
ATOM 738 C CA . GLU A 1 95 ? -16.185 -23.439 6.374 1.00 95.25 95 GLU A CA 1
ATOM 739 C C . GLU A 1 95 ? -15.960 -24.950 6.259 1.00 95.25 95 GLU A C 1
ATOM 741 O O . GLU A 1 95 ? -15.162 -25.490 7.021 1.00 95.25 95 GLU A O 1
ATOM 746 N N . ILE A 1 96 ? -16.542 -25.601 5.239 1.00 97.12 96 ILE A N 1
ATOM 747 C CA . ILE A 1 96 ? -16.274 -27.016 4.915 1.00 97.12 96 ILE A CA 1
ATOM 748 C C . ILE A 1 96 ? -14.763 -27.246 4.751 1.00 97.12 96 ILE A C 1
ATOM 750 O O . ILE A 1 96 ? -14.191 -28.148 5.358 1.00 97.12 96 ILE A O 1
ATOM 754 N N . ALA A 1 97 ? -14.087 -26.377 3.991 1.00 96.62 97 ALA A N 1
ATOM 755 C CA . ALA A 1 97 ? -12.642 -26.446 3.780 1.00 96.62 97 ALA A CA 1
ATOM 756 C C . ALA A 1 97 ? -11.849 -26.369 5.095 1.00 96.62 97 ALA A C 1
ATOM 758 O O . ALA A 1 97 ? -10.901 -27.129 5.289 1.00 96.62 97 ALA A O 1
ATOM 759 N N . ARG A 1 98 ? -12.259 -25.480 6.012 1.00 95.50 98 ARG A N 1
ATOM 760 C CA . ARG A 1 98 ? -11.619 -25.319 7.323 1.00 95.50 98 ARG A CA 1
ATOM 761 C C . ARG A 1 98 ? -11.808 -26.557 8.196 1.00 95.50 98 ARG A C 1
ATOM 763 O O . ARG A 1 98 ? -10.842 -26.994 8.808 1.00 95.50 98 ARG A O 1
ATOM 770 N N . ARG A 1 99 ? -13.018 -27.126 8.227 1.00 97.50 99 ARG A N 1
ATOM 771 C CA . ARG A 1 99 ? -13.338 -28.320 9.029 1.00 97.50 99 ARG A CA 1
ATOM 772 C C . ARG A 1 99 ? -12.600 -29.564 8.541 1.00 97.50 99 ARG A C 1
ATOM 774 O O . ARG A 1 99 ? -12.137 -30.346 9.358 1.00 97.50 99 ARG A O 1
ATOM 781 N N . LEU A 1 100 ? -12.445 -29.712 7.226 1.00 96.81 100 LEU A N 1
ATOM 782 C CA . LEU A 1 100 ? -11.751 -30.852 6.620 1.00 96.81 100 LEU A CA 1
ATOM 783 C C . LEU A 1 100 ? -10.233 -30.652 6.481 1.00 96.81 100 LEU A C 1
ATOM 785 O O . LEU A 1 100 ? -9.546 -31.550 6.004 1.00 96.81 100 LEU A O 1
ATOM 789 N N . GLY A 1 101 ? -9.695 -29.484 6.852 1.00 95.38 101 GLY A N 1
ATOM 790 C CA . GLY A 1 101 ? -8.263 -29.190 6.730 1.00 95.38 101 GLY A CA 1
ATOM 791 C C . GLY A 1 101 ? -7.754 -29.163 5.282 1.00 95.38 101 GLY A C 1
ATOM 792 O O . GLY A 1 101 ? -6.576 -29.416 5.034 1.00 95.38 101 GLY A O 1
ATOM 793 N N . VAL A 1 102 ? -8.623 -28.861 4.310 1.00 96.62 102 VAL A N 1
ATOM 794 C CA . VAL A 1 102 ? -8.285 -28.840 2.876 1.00 96.62 102 VAL A CA 1
ATOM 795 C C . VAL A 1 102 ? -8.392 -27.439 2.279 1.00 96.62 102 VAL A C 1
ATOM 797 O O . VAL A 1 102 ? -9.041 -26.542 2.808 1.00 96.62 102 VAL A O 1
ATOM 800 N N . ASN A 1 103 ? -7.755 -27.229 1.126 1.00 95.06 103 ASN A N 1
ATOM 801 C CA . ASN A 1 103 ? -7.850 -25.960 0.402 1.00 95.06 103 ASN A CA 1
ATOM 802 C C . ASN A 1 103 ? -9.297 -25.716 -0.105 1.00 95.06 103 ASN A C 1
ATOM 804 O O . ASN A 1 103 ? -9.876 -26.643 -0.676 1.00 95.06 103 ASN A O 1
ATOM 808 N N . PRO A 1 104 ? -9.862 -24.492 -0.006 1.00 94.94 104 PRO A N 1
ATOM 809 C CA . PRO A 1 104 ? -11.201 -24.162 -0.526 1.00 94.94 104 PRO A CA 1
ATOM 810 C C . PRO A 1 104 ? -11.444 -24.510 -2.003 1.00 94.94 104 PRO A C 1
ATOM 812 O O . PRO A 1 104 ? -12.567 -24.831 -2.397 1.00 94.94 104 PRO A O 1
ATOM 815 N N . SER A 1 105 ? -10.392 -24.496 -2.825 1.00 95.38 105 SER A N 1
ATOM 816 C CA . SER A 1 105 ? -10.473 -24.897 -4.237 1.00 95.38 105 SER A CA 1
ATOM 817 C C . SER A 1 105 ? -10.771 -26.397 -4.393 1.00 95.38 105 SER A C 1
ATOM 819 O O . SER A 1 105 ? -11.464 -26.797 -5.328 1.00 95.38 105 SER A O 1
ATOM 821 N N . THR A 1 106 ? -10.303 -27.226 -3.450 1.00 95.94 106 THR A N 1
ATOM 822 C CA . THR A 1 106 ? -10.580 -28.673 -3.407 1.00 95.94 106 THR A CA 1
ATOM 823 C C . THR A 1 106 ? -12.062 -28.923 -3.163 1.00 95.94 106 THR A C 1
ATOM 825 O O . THR A 1 106 ? -12.678 -29.666 -3.915 1.00 95.94 106 THR A O 1
ATOM 828 N N . ILE A 1 107 ? -12.656 -28.222 -2.189 1.00 97.69 107 ILE A N 1
ATOM 829 C CA . ILE A 1 107 ? -14.095 -28.310 -1.899 1.00 97.69 107 ILE A CA 1
ATOM 830 C C . ILE A 1 107 ? -14.925 -27.863 -3.099 1.00 97.69 107 ILE A C 1
ATOM 832 O O . ILE A 1 107 ? -15.909 -28.504 -3.435 1.00 97.69 107 ILE A O 1
ATOM 836 N N . SER A 1 108 ? -14.505 -26.797 -3.785 1.00 95.94 108 SER A N 1
ATOM 837 C CA . SER A 1 108 ? -15.195 -26.328 -4.996 1.00 95.94 108 SER A CA 1
ATOM 838 C C . SER A 1 108 ? -15.183 -27.388 -6.104 1.00 95.94 108 SER A C 1
ATOM 840 O O . SER A 1 108 ? -16.182 -27.576 -6.790 1.00 95.94 108 SER A O 1
ATOM 842 N N . THR A 1 109 ? -14.068 -28.111 -6.248 1.00 96.38 109 THR A N 1
ATOM 843 C CA . THR A 1 109 ? -13.943 -29.217 -7.210 1.00 96.38 109 THR A CA 1
ATOM 844 C C . THR A 1 109 ? -14.805 -30.410 -6.799 1.00 96.38 109 THR A C 1
ATOM 846 O O . THR A 1 109 ? -15.467 -31.001 -7.645 1.00 96.38 109 THR A O 1
ATOM 849 N N . ASP A 1 110 ? -14.831 -30.760 -5.512 1.00 97.75 110 ASP A N 1
ATOM 850 C CA . ASP A 1 110 ? -15.661 -31.856 -5.006 1.00 97.75 110 ASP A CA 1
ATOM 851 C C . ASP A 1 110 ? -17.159 -31.553 -5.152 1.00 97.75 110 ASP A C 1
ATOM 853 O O . ASP A 1 110 ? -17.892 -32.409 -5.636 1.00 97.75 110 ASP A O 1
ATOM 857 N N . LEU A 1 111 ? -17.603 -30.331 -4.835 1.00 97.62 111 LEU A N 1
ATOM 858 C CA . LEU A 1 111 ? -18.984 -29.883 -5.056 1.00 97.62 111 LEU A CA 1
ATOM 859 C C . LEU A 1 111 ? -19.371 -29.937 -6.540 1.00 97.62 111 LEU A C 1
ATOM 861 O O . LEU A 1 111 ? -20.447 -30.427 -6.867 1.00 97.62 111 LEU A O 1
ATOM 865 N N . PHE A 1 112 ? -18.474 -29.512 -7.438 1.00 97.25 112 PHE A N 1
ATOM 866 C CA . PHE A 1 112 ? -18.689 -29.608 -8.884 1.00 97.25 112 PHE A CA 1
ATOM 867 C C . PHE A 1 112 ? -18.857 -31.060 -9.350 1.00 97.25 112 PHE A C 1
ATOM 869 O O . PHE A 1 112 ? -19.776 -31.357 -10.106 1.00 97.25 112 PHE A O 1
ATOM 876 N N . VAL A 1 113 ? -18.012 -31.980 -8.870 1.00 96.69 113 VAL A N 1
ATOM 877 C CA . VAL A 1 113 ? -18.116 -33.412 -9.204 1.00 96.69 113 VAL A CA 1
ATOM 878 C C . VAL A 1 113 ? -19.394 -34.041 -8.639 1.00 96.69 113 VAL A C 1
ATOM 880 O O . VAL A 1 113 ? -19.949 -34.942 -9.259 1.00 96.69 113 VAL A O 1
ATOM 883 N N . LEU A 1 114 ? -19.875 -33.561 -7.492 1.00 97.19 114 LEU A N 1
ATOM 884 C CA . LEU A 1 114 ? -21.133 -33.995 -6.879 1.00 97.19 114 LEU A CA 1
ATOM 885 C C . LEU A 1 114 ? -22.380 -33.347 -7.511 1.00 97.19 114 LEU A C 1
ATOM 887 O O . LEU A 1 114 ? -23.491 -33.699 -7.129 1.00 97.19 114 LEU A O 1
ATOM 891 N N . GLY A 1 115 ? -22.221 -32.396 -8.441 1.00 96.94 115 GLY A N 1
ATOM 892 C CA . GLY A 1 115 ? -23.342 -31.651 -9.024 1.00 96.94 115 GLY A CA 1
ATOM 893 C C . GLY A 1 115 ? -24.045 -30.711 -8.036 1.00 96.94 115 GLY A C 1
ATOM 894 O O . GLY A 1 115 ? -25.207 -30.370 -8.237 1.00 96.94 115 GLY A O 1
ATOM 895 N N . LEU A 1 116 ? -23.363 -30.299 -6.963 1.00 97.00 116 LEU A N 1
ATOM 896 C CA . LEU A 1 116 ? -23.912 -29.433 -5.921 1.00 97.00 116 LEU A CA 1
ATOM 897 C C . LEU A 1 116 ? -23.520 -27.971 -6.170 1.00 97.00 116 LEU A C 1
ATOM 899 O O . LEU A 1 116 ? -22.337 -27.640 -6.284 1.00 97.00 116 LEU A O 1
ATOM 903 N N . GLU A 1 117 ? -24.503 -27.067 -6.202 1.00 95.56 117 GLU A N 1
ATOM 904 C CA . GLU A 1 117 ? -24.222 -25.630 -6.266 1.00 95.56 117 GLU A CA 1
ATOM 905 C C . GLU A 1 117 ? -23.607 -25.138 -4.948 1.00 95.56 117 GLU A C 1
ATOM 907 O O . GLU A 1 117 ? -24.145 -25.432 -3.882 1.00 95.56 117 GLU A O 1
ATOM 912 N N . PRO A 1 118 ? -22.518 -24.352 -4.960 1.00 93.38 118 PRO A N 1
ATOM 913 C CA . PRO A 1 118 ? -21.909 -23.867 -3.728 1.00 93.38 118 PRO A CA 1
ATOM 914 C C . PRO A 1 118 ? -22.905 -23.047 -2.900 1.00 93.38 118 PRO A C 1
ATOM 916 O O . PRO A 1 118 ? -23.384 -22.005 -3.359 1.00 93.38 118 PRO A O 1
ATOM 919 N N . VAL A 1 119 ? -23.166 -23.469 -1.655 1.00 90.31 119 VAL A N 1
ATOM 920 C CA . VAL A 1 119 ? -23.932 -22.654 -0.703 1.00 90.31 119 VAL A CA 1
ATOM 921 C C . VAL A 1 119 ? -23.181 -21.345 -0.514 1.00 90.31 119 VAL A C 1
ATOM 923 O O . VAL A 1 119 ? -22.060 -21.301 0.010 1.00 90.31 119 VAL A O 1
ATOM 926 N N . LYS A 1 120 ? -23.792 -20.257 -0.983 1.00 83.44 120 LYS A N 1
ATOM 927 C CA . LYS A 1 120 ? -23.257 -18.916 -0.775 1.00 83.44 120 LYS A CA 1
ATOM 928 C C . LYS A 1 120 ? -23.221 -18.688 0.737 1.00 83.44 120 LYS A C 1
ATOM 930 O O . LYS A 1 120 ? -24.224 -18.965 1.394 1.00 83.44 120 LYS A O 1
ATOM 935 N N . PRO A 1 121 ? -22.110 -18.182 1.304 1.00 80.06 121 PRO A N 1
ATOM 936 C CA . PRO A 1 121 ? -22.097 -17.829 2.717 1.00 80.06 121 PRO A CA 1
ATOM 937 C C . PRO A 1 121 ? -23.303 -16.918 2.990 1.00 80.06 121 PRO A C 1
ATOM 939 O O . PRO A 1 121 ? -23.572 -16.063 2.133 1.00 80.06 121 PRO A O 1
ATOM 942 N N . PRO A 1 122 ? -24.024 -17.102 4.115 1.00 68.00 122 PRO A N 1
ATOM 943 C CA . PRO A 1 122 ? -25.209 -16.344 4.489 1.00 68.00 122 PRO A CA 1
ATOM 944 C C . PRO A 1 122 ? -24.802 -14.886 4.599 1.00 68.00 122 PRO A C 1
ATOM 946 O O . PRO A 1 122 ? -24.348 -14.420 5.632 1.00 68.00 122 PRO A O 1
ATOM 949 N N . THR A 1 123 ? -24.859 -14.204 3.459 1.00 54.34 123 THR A N 1
ATOM 950 C CA . THR A 1 123 ? -24.326 -12.870 3.204 1.00 54.34 123 THR A CA 1
ATOM 951 C C . THR A 1 123 ? -22.969 -12.642 3.846 1.00 54.34 123 THR A C 1
ATOM 953 O O . THR A 1 123 ? -22.867 -12.269 5.009 1.00 54.34 123 THR A O 1
ATOM 956 N N . SER A 1 124 ? -21.904 -12.816 3.059 1.00 46.66 124 SER A N 1
ATOM 957 C CA . SER A 1 124 ? -20.580 -12.389 3.492 1.00 46.66 124 SER A CA 1
ATOM 958 C C . SER A 1 124 ? -20.652 -11.019 4.177 1.00 46.66 124 SER A C 1
ATOM 960 O O . SER A 1 124 ? -21.372 -10.119 3.729 1.00 46.66 124 SER A O 1
ATOM 962 N N . ILE A 1 125 ? -19.835 -10.854 5.211 1.00 51.56 125 ILE A N 1
ATOM 963 C CA . ILE A 1 125 ? -19.512 -9.570 5.846 1.00 51.56 125 ILE A CA 1
ATOM 964 C C . ILE A 1 125 ? -19.134 -8.496 4.786 1.00 51.56 125 ILE A C 1
ATOM 966 O O . ILE A 1 125 ? -19.110 -7.306 5.077 1.00 51.56 125 ILE A O 1
ATOM 970 N N . PHE A 1 126 ? -18.895 -8.896 3.528 1.00 52.25 126 PHE A N 1
ATOM 971 C CA . PHE A 1 126 ? -18.582 -8.043 2.386 1.00 52.25 126 PHE A CA 1
ATOM 972 C C . PHE A 1 126 ? -19.693 -7.895 1.315 1.00 52.25 126 PHE A C 1
ATOM 974 O O . PHE A 1 126 ? -19.583 -7.001 0.480 1.00 52.25 126 PHE A O 1
ATOM 981 N N . ALA A 1 127 ? -20.758 -8.709 1.304 1.00 48.97 127 ALA A N 1
ATOM 982 C CA . ALA A 1 127 ? -21.763 -8.775 0.221 1.00 48.97 127 ALA A CA 1
ATOM 983 C C . ALA A 1 127 ? -23.146 -8.260 0.627 1.00 48.97 127 ALA A C 1
ATOM 985 O O . ALA A 1 127 ? -23.989 -8.000 -0.227 1.00 48.97 127 ALA A O 1
ATOM 986 N N . LYS A 1 128 ? -23.352 -7.992 1.912 1.00 45.09 128 LYS A N 1
ATOM 987 C CA . LYS A 1 128 ? -24.150 -6.843 2.302 1.00 45.09 128 LYS A CA 1
ATOM 988 C C . LYS A 1 128 ? -23.147 -5.857 2.877 1.00 45.09 128 LYS A C 1
ATOM 990 O O . LYS A 1 128 ? -22.677 -6.024 3.995 1.00 45.09 128 LYS A O 1
ATOM 995 N N . LYS A 1 129 ? -22.916 -4.745 2.169 1.00 46.38 129 LYS A N 1
ATOM 996 C CA . LYS A 1 129 ? -23.073 -3.493 2.902 1.00 46.38 129 LYS A CA 1
ATOM 997 C C . LYS A 1 129 ? -24.415 -3.691 3.602 1.00 46.38 129 LYS A C 1
ATOM 999 O O . LYS A 1 129 ? -25.456 -3.606 2.955 1.00 46.38 129 LYS A O 1
ATOM 1004 N N . THR A 1 130 ? -24.400 -3.982 4.902 1.00 44.41 130 THR A N 1
ATOM 1005 C CA . THR A 1 130 ? -25.425 -3.390 5.750 1.00 44.41 130 THR A CA 1
ATOM 1006 C C . THR A 1 130 ? -25.602 -1.972 5.209 1.00 44.41 130 THR A C 1
ATOM 1008 O O . THR A 1 130 ? -24.604 -1.372 4.774 1.00 44.41 130 THR A O 1
ATOM 1011 N N . PRO A 1 131 ? -26.818 -1.427 5.092 1.00 50.81 131 PRO A N 1
ATOM 1012 C CA . PRO A 1 131 ? -26.915 0.010 4.974 1.00 50.81 131 PRO A CA 1
ATOM 1013 C C . PRO A 1 131 ? -26.185 0.544 6.210 1.00 50.81 131 PRO A C 1
ATOM 1015 O O . PRO A 1 131 ? -26.762 0.656 7.282 1.00 50.81 131 PRO A O 1
ATOM 1018 N N . TYR A 1 132 ? -24.870 0.771 6.093 1.00 52.56 132 TYR A N 1
ATOM 1019 C CA . TYR A 1 132 ? -24.124 1.654 6.943 1.00 52.56 132 TYR A CA 1
ATOM 1020 C C . TYR A 1 132 ? -25.003 2.865 6.873 1.00 52.56 132 TYR A C 1
ATOM 1022 O O . TYR A 1 132 ? -25.168 3.396 5.766 1.00 52.56 132 TYR A O 1
ATOM 1030 N N . ALA A 1 133 ? -25.663 3.155 7.999 1.00 61.75 133 ALA A N 1
ATOM 1031 C CA . ALA A 1 133 ? -26.502 4.319 8.150 1.00 61.75 133 ALA A CA 1
ATOM 1032 C C . ALA A 1 133 ? -25.738 5.422 7.438 1.00 61.75 133 ALA A C 1
ATOM 1034 O O . ALA A 1 133 ? -24.583 5.696 7.790 1.00 61.75 133 ALA A O 1
ATOM 1035 N N . VAL A 1 134 ? -26.278 5.839 6.287 1.00 74.75 134 VAL A N 1
ATOM 1036 C CA . VAL A 1 134 ? -25.516 6.649 5.346 1.00 74.75 134 VAL A CA 1
ATOM 1037 C C . VAL A 1 134 ? -25.088 7.841 6.169 1.00 74.75 134 VAL A C 1
ATOM 1039 O O . VAL A 1 134 ? -25.948 8.478 6.772 1.00 74.75 134 VAL A O 1
ATOM 1042 N N . HIS A 1 135 ? -23.771 8.041 6.298 1.00 86.50 135 HIS A N 1
ATOM 1043 C CA . HIS A 1 135 ? -23.232 8.997 7.259 1.00 86.50 135 HIS A CA 1
ATOM 1044 C C . HIS A 1 135 ? -24.038 10.300 7.151 1.00 86.50 135 HIS A C 1
ATOM 1046 O O . HIS A 1 135 ? -24.246 10.739 6.017 1.00 86.50 135 HIS A O 1
ATOM 1052 N N . PRO A 1 136 ? -24.505 10.918 8.251 1.00 89.31 136 PRO A N 1
ATOM 1053 C CA . PRO A 1 136 ? -25.429 12.052 8.180 1.00 89.31 136 PRO A CA 1
ATOM 1054 C C . PRO A 1 136 ? -24.961 13.158 7.222 1.00 89.31 136 PRO A C 1
ATOM 1056 O O . PRO A 1 136 ? -25.749 13.672 6.439 1.00 89.31 136 PRO A O 1
ATOM 1059 N N . ALA A 1 137 ? -23.651 13.426 7.165 1.00 90.06 137 ALA A N 1
ATOM 1060 C CA . ALA A 1 137 ? -23.060 14.352 6.190 1.00 90.06 137 ALA A CA 1
ATOM 1061 C C . ALA A 1 137 ? -23.273 13.958 4.711 1.00 90.06 137 ALA A C 1
ATOM 1063 O O . ALA A 1 137 ? -23.427 14.819 3.852 1.00 90.06 137 ALA A O 1
ATOM 1064 N N . VAL A 1 138 ? -23.288 12.664 4.385 1.00 93.25 138 VAL A N 1
ATOM 1065 C CA . VAL A 1 138 ? -23.582 12.166 3.034 1.00 93.25 138 VAL A CA 1
ATOM 1066 C C . VAL A 1 138 ? -25.063 12.332 2.706 1.00 93.25 138 VAL A C 1
ATOM 1068 O O . VAL A 1 138 ? -25.374 12.691 1.574 1.00 93.25 138 VAL A O 1
ATOM 1071 N N . LEU A 1 139 ? -25.963 12.114 3.670 1.00 93.81 139 LEU A N 1
ATOM 1072 C CA . LEU A 1 139 ? -27.392 12.388 3.489 1.00 93.81 139 LEU A CA 1
ATOM 1073 C C . LEU A 1 139 ? -27.646 13.887 3.299 1.00 93.81 139 LEU A C 1
ATOM 1075 O O . LEU A 1 139 ? -28.280 14.258 2.318 1.00 93.81 139 LEU A O 1
ATOM 1079 N N . ALA A 1 140 ? -27.066 14.735 4.152 1.00 94.31 140 ALA A N 1
ATOM 1080 C CA . ALA A 1 140 ? -27.148 16.191 4.038 1.00 94.31 140 ALA A CA 1
ATOM 1081 C C . ALA A 1 140 ? -26.600 16.688 2.692 1.00 94.31 140 ALA A C 1
ATOM 1083 O O . ALA A 1 140 ? -27.241 17.480 2.009 1.00 94.31 140 ALA A O 1
ATOM 1084 N N . ARG A 1 141 ? -25.458 16.151 2.243 1.00 96.88 141 ARG A N 1
ATOM 1085 C CA . ARG A 1 141 ? -24.902 16.455 0.918 1.00 96.88 141 ARG A CA 1
ATOM 1086 C C . ARG A 1 141 ? -25.832 16.019 -0.212 1.00 96.88 141 ARG A C 1
ATOM 1088 O O . ARG A 1 141 ? -26.005 16.756 -1.172 1.00 96.88 141 ARG A O 1
ATOM 1095 N N . ASN A 1 142 ? -26.388 14.812 -0.142 1.00 97.06 142 ASN A N 1
ATOM 1096 C CA . ASN A 1 142 ? -27.290 14.310 -1.177 1.00 97.06 142 ASN A CA 1
ATOM 1097 C C . ASN A 1 142 ? -28.578 15.147 -1.242 1.00 97.06 142 ASN A C 1
ATOM 1099 O O . ASN A 1 142 ? -29.028 15.456 -2.341 1.00 97.06 142 ASN A O 1
ATOM 1103 N N . ALA A 1 143 ? -29.114 15.557 -0.088 1.00 96.75 143 ALA A N 1
ATOM 1104 C CA . ALA A 1 143 ? -30.244 16.477 0.004 1.00 96.75 143 ALA A CA 1
ATOM 1105 C C . ALA A 1 143 ? -29.901 17.850 -0.595 1.00 96.75 143 ALA A C 1
ATOM 1107 O O . ALA A 1 143 ? -30.657 18.354 -1.418 1.00 96.75 143 ALA A O 1
ATOM 1108 N N . ARG A 1 144 ? -28.716 18.401 -0.291 1.00 97.50 144 ARG A N 1
ATOM 1109 C CA . ARG A 1 144 ? -28.244 19.668 -0.872 1.00 97.50 144 ARG A CA 1
ATOM 1110 C C . ARG A 1 144 ? -28.071 19.594 -2.392 1.00 97.50 144 ARG A C 1
ATOM 1112 O O . ARG A 1 144 ? -28.468 20.508 -3.103 1.00 97.50 144 ARG A O 1
ATOM 1119 N N . ILE A 1 145 ? -27.517 18.493 -2.909 1.00 97.31 145 ILE A N 1
ATOM 1120 C CA . ILE A 1 145 ? -27.416 18.258 -4.360 1.00 97.31 145 ILE A CA 1
ATOM 1121 C C . ILE A 1 145 ? -28.811 18.209 -4.997 1.00 97.31 145 ILE A C 1
ATOM 1123 O O . ILE A 1 145 ? -28.989 18.754 -6.083 1.00 97.31 145 ILE A O 1
ATOM 1127 N N . ALA A 1 146 ? -29.786 17.576 -4.336 1.00 97.12 146 ALA A N 1
ATOM 1128 C CA . ALA A 1 146 ? -31.157 17.489 -4.828 1.00 97.12 146 ALA A CA 1
ATOM 1129 C C . ALA A 1 146 ? -31.866 18.852 -4.847 1.00 97.12 146 ALA A C 1
ATOM 1131 O O . ALA A 1 146 ? -32.478 19.199 -5.853 1.00 97.12 146 ALA A O 1
ATOM 1132 N N . GLU A 1 147 ? -31.723 19.638 -3.779 1.00 97.50 147 GLU A N 1
ATOM 1133 C CA . GLU A 1 147 ? -32.254 21.001 -3.664 1.00 97.50 147 GLU A CA 1
ATOM 1134 C C . GLU A 1 147 ? -31.721 21.904 -4.785 1.00 97.50 147 GLU A C 1
ATOM 1136 O O . GLU A 1 147 ? -32.492 22.495 -5.539 1.00 97.50 147 GLU A O 1
ATOM 1141 N N . LEU A 1 148 ? -30.397 21.956 -4.967 1.00 97.50 148 LEU A N 1
ATOM 1142 C CA . LEU A 1 148 ? -29.782 22.793 -6.001 1.00 97.50 148 LEU A CA 1
ATOM 1143 C C . LEU A 1 148 ? -30.138 22.324 -7.418 1.00 97.50 148 LEU A C 1
ATOM 1145 O O . LEU A 1 148 ? -30.323 23.145 -8.318 1.00 97.50 148 LEU A O 1
ATOM 1149 N N . ALA A 1 149 ? -30.257 21.011 -7.631 1.00 97.06 149 ALA A N 1
ATOM 1150 C CA . ALA A 1 149 ? -30.707 20.469 -8.908 1.00 97.06 149 ALA A CA 1
ATOM 1151 C C . ALA A 1 149 ? -32.159 20.870 -9.219 1.00 97.06 149 ALA A C 1
ATOM 1153 O O . ALA A 1 149 ? -32.442 21.244 -10.357 1.00 97.06 149 ALA A O 1
ATOM 1154 N N . ALA A 1 150 ? -33.051 20.869 -8.221 1.00 96.00 150 ALA A N 1
ATOM 1155 C CA . ALA A 1 150 ? -34.432 21.335 -8.365 1.00 96.00 150 ALA A CA 1
ATOM 1156 C C . ALA A 1 150 ? -34.516 22.840 -8.685 1.00 96.00 150 ALA A C 1
ATOM 1158 O O . ALA A 1 150 ? -35.381 23.257 -9.450 1.00 96.00 150 ALA A O 1
ATOM 1159 N N . LEU A 1 151 ? -33.565 23.643 -8.191 1.00 96.56 151 LEU A N 1
ATOM 1160 C CA . LEU A 1 151 ? -33.393 25.054 -8.570 1.00 96.56 151 LEU A CA 1
ATOM 1161 C C . LEU A 1 151 ? -32.803 25.248 -9.984 1.00 96.56 151 LEU A C 1
ATOM 1163 O O . LEU A 1 151 ? -32.542 26.376 -10.402 1.00 96.56 151 LEU A O 1
ATOM 1167 N N . GLY A 1 152 ? -32.549 24.167 -10.729 1.00 96.38 152 GLY A N 1
ATOM 1168 C CA . GLY A 1 152 ? -32.038 24.215 -12.100 1.00 96.38 152 GLY A CA 1
ATOM 1169 C C . GLY A 1 152 ? -30.532 24.468 -12.214 1.00 96.38 152 GLY A C 1
ATOM 1170 O O . GLY A 1 152 ? -30.055 24.809 -13.303 1.00 96.38 152 GLY A O 1
ATOM 1171 N N . TRP A 1 153 ? -29.771 24.306 -11.126 1.00 97.44 153 TRP A N 1
ATOM 1172 C CA . TRP A 1 153 ? -28.322 24.503 -11.146 1.00 97.44 153 TRP A CA 1
ATOM 1173 C C . TRP A 1 153 ? -27.621 23.438 -11.992 1.00 97.44 153 TRP A C 1
ATOM 1175 O O . TRP A 1 153 ? -27.999 22.266 -12.034 1.00 97.44 153 TRP A O 1
ATOM 1185 N N . THR A 1 154 ? -26.535 23.838 -12.650 1.00 96.81 154 THR A N 1
ATOM 1186 C CA . THR A 1 154 ? -25.690 22.908 -13.406 1.00 96.81 154 THR A CA 1
ATOM 1187 C C . THR A 1 154 ? -24.785 22.097 -12.480 1.00 96.81 154 THR A C 1
ATOM 1189 O O . THR A 1 154 ? -24.404 22.539 -11.399 1.00 96.81 154 THR A O 1
ATOM 1192 N N . ALA A 1 155 ? -24.349 20.916 -12.929 1.00 96.25 155 ALA A N 1
ATOM 1193 C CA . ALA A 1 155 ? -23.457 20.055 -12.141 1.00 96.25 155 ALA A CA 1
ATOM 1194 C C . ALA A 1 155 ? -22.123 20.727 -11.740 1.00 96.25 155 ALA A C 1
ATOM 1196 O O . ALA A 1 155 ? -21.518 20.315 -10.753 1.00 96.25 155 ALA A O 1
ATOM 1197 N N . ASP A 1 156 ? -21.659 21.718 -12.510 1.00 95.50 156 ASP A N 1
ATOM 1198 C CA . ASP A 1 156 ? -20.457 22.503 -12.201 1.00 95.50 156 ASP A CA 1
ATOM 1199 C C . ASP A 1 156 ? -20.725 23.499 -11.058 1.00 95.50 156 ASP A C 1
ATOM 1201 O O . ASP A 1 156 ? -19.957 23.543 -10.099 1.00 95.50 156 ASP A O 1
ATOM 1205 N N . GLN A 1 157 ? -21.853 24.220 -11.102 1.00 96.69 157 GLN A N 1
ATOM 1206 C CA . GLN A 1 157 ? -22.273 25.132 -10.027 1.00 96.69 157 GLN A CA 1
ATOM 1207 C C . GLN A 1 157 ? -22.547 24.379 -8.720 1.00 96.69 157 GLN A C 1
ATOM 1209 O O . GLN A 1 157 ? -22.059 24.778 -7.667 1.00 96.69 157 GLN A O 1
ATOM 1214 N N . ILE A 1 158 ? -23.258 23.246 -8.793 1.00 97.38 158 ILE A N 1
ATOM 1215 C CA . ILE A 1 158 ? -23.510 22.384 -7.629 1.00 97.38 158 ILE A CA 1
ATOM 1216 C C . ILE A 1 158 ? -22.184 21.896 -7.039 1.00 97.38 158 ILE A C 1
ATOM 1218 O O . ILE A 1 158 ? -22.011 21.898 -5.827 1.00 97.38 158 ILE A O 1
ATOM 1222 N N . GLY A 1 159 ? -21.233 21.492 -7.887 1.00 96.25 159 GLY A N 1
ATOM 1223 C CA . GLY A 1 159 ? -19.923 21.016 -7.445 1.00 96.25 159 GLY A CA 1
ATOM 1224 C C . GLY A 1 159 ? -19.110 22.067 -6.690 1.00 96.25 159 GLY A C 1
ATOM 1225 O O . GLY A 1 159 ? -18.462 21.725 -5.701 1.00 96.25 159 GLY A O 1
ATOM 1226 N N . LEU A 1 160 ? -19.178 23.331 -7.122 1.00 96.62 160 LEU A N 1
ATOM 1227 C CA . LEU A 1 160 ? -18.558 24.458 -6.421 1.00 96.62 160 LEU A CA 1
ATOM 1228 C C . LEU A 1 160 ? -19.203 24.702 -5.048 1.00 96.62 160 LEU A C 1
ATOM 1230 O O . LEU A 1 160 ? -18.466 24.879 -4.084 1.00 96.62 160 LEU A O 1
ATOM 1234 N N . ASP A 1 161 ? -20.537 24.639 -4.944 1.00 97.56 161 ASP A N 1
ATOM 1235 C CA . ASP A 1 161 ? -21.257 24.824 -3.670 1.00 97.56 161 ASP A CA 1
ATOM 1236 C C . ASP A 1 161 ? -20.961 23.694 -2.674 1.00 97.56 161 ASP A C 1
ATOM 1238 O O . ASP A 1 161 ? -20.590 23.939 -1.529 1.00 97.56 161 ASP A O 1
ATOM 1242 N N . VAL A 1 162 ? -21.052 22.431 -3.113 1.00 96.62 162 VAL A N 1
ATOM 1243 C CA . VAL A 1 162 ? -20.869 21.278 -2.213 1.00 96.62 162 VAL A CA 1
ATOM 1244 C C . VAL A 1 162 ? -19.403 20.869 -2.008 1.00 96.62 162 VAL A C 1
ATOM 1246 O O . VAL A 1 162 ? -19.135 19.952 -1.230 1.00 96.62 162 VAL A O 1
ATOM 1249 N N . GLY A 1 163 ? -18.453 21.488 -2.719 1.00 95.88 163 GLY A N 1
ATOM 1250 C CA . GLY A 1 163 ? -17.021 21.174 -2.639 1.00 95.88 163 GLY A CA 1
ATOM 1251 C C . GLY A 1 163 ? -16.618 19.846 -3.298 1.00 95.88 163 GLY A C 1
ATOM 1252 O O . GLY A 1 163 ? -15.681 19.182 -2.851 1.00 95.88 163 GLY A O 1
ATOM 1253 N N . PHE A 1 164 ? -17.316 19.419 -4.356 1.00 96.56 164 PHE A N 1
ATOM 1254 C CA . PHE A 1 164 ? -17.037 18.166 -5.068 1.00 96.56 164 PHE A CA 1
ATOM 1255 C C . PHE A 1 164 ? -16.888 18.370 -6.576 1.00 96.56 164 PHE A C 1
ATOM 1257 O O . PHE A 1 164 ? -17.517 19.221 -7.190 1.00 96.56 164 PHE A O 1
ATOM 1264 N N . SER A 1 165 ? -16.094 17.509 -7.219 1.00 96.38 165 SER A N 1
ATOM 1265 C CA . SER A 1 165 ? -15.977 17.541 -8.680 1.00 96.38 165 SER A CA 1
ATOM 1266 C C . SER A 1 165 ? -17.322 17.263 -9.369 1.00 96.38 165 SER A C 1
ATOM 1268 O O . SER A 1 165 ? -18.102 16.412 -8.926 1.00 96.38 165 SER A O 1
ATOM 1270 N N . ARG A 1 166 ? -17.534 17.875 -10.540 1.00 95.75 166 ARG A N 1
ATOM 1271 C CA . ARG A 1 166 ? -18.682 17.618 -11.431 1.00 95.75 166 ARG A CA 1
ATOM 1272 C C . ARG A 1 166 ? -18.979 16.132 -11.644 1.00 95.75 166 ARG A C 1
ATOM 1274 O O . ARG A 1 166 ? -20.137 15.733 -11.754 1.00 95.75 166 ARG A O 1
ATOM 1281 N N . LYS A 1 167 ? -17.940 15.294 -11.736 1.00 95.88 167 LYS A N 1
ATOM 1282 C CA . LYS A 1 167 ? -18.089 13.843 -11.935 1.00 95.88 167 LYS A CA 1
ATOM 1283 C C . LYS A 1 167 ? -18.791 13.182 -10.745 1.00 95.88 167 LYS A C 1
ATOM 1285 O O . LYS A 1 167 ? -19.635 12.315 -10.951 1.00 95.88 167 LYS A O 1
ATOM 1290 N N . VAL A 1 168 ? -18.463 13.605 -9.524 1.00 95.94 168 VAL A N 1
ATOM 1291 C CA . VAL A 1 168 ? -19.066 13.083 -8.290 1.00 95.94 168 VAL A CA 1
ATOM 1292 C C . VAL A 1 168 ? -20.522 13.526 -8.177 1.00 95.94 168 VAL A C 1
ATOM 1294 O O . VAL A 1 168 ? -21.379 12.683 -7.929 1.00 95.94 168 VAL A O 1
ATOM 1297 N N . VAL A 1 169 ? -20.819 14.802 -8.441 1.00 97.12 169 VAL A N 1
ATOM 1298 C CA . VAL A 1 169 ? -22.193 15.336 -8.419 1.00 97.12 169 VAL A CA 1
ATOM 1299 C C . VAL A 1 169 ? -23.100 14.571 -9.385 1.00 97.12 169 VAL A C 1
ATOM 1301 O O . VAL A 1 169 ? -24.170 14.116 -8.995 1.00 97.12 169 VAL A O 1
ATOM 1304 N N . ARG A 1 170 ? -22.637 14.331 -10.619 1.00 95.75 170 ARG A N 1
ATOM 1305 C CA . ARG A 1 170 ? -23.383 13.545 -11.618 1.00 95.75 170 ARG A CA 1
ATOM 1306 C C . ARG A 1 170 ? -23.635 12.108 -11.178 1.00 95.75 170 ARG A C 1
ATOM 1308 O O . ARG A 1 170 ? -24.729 11.600 -11.381 1.00 95.75 170 ARG A O 1
ATOM 1315 N N . ALA A 1 171 ? -22.638 11.455 -10.582 1.00 95.31 171 ALA A N 1
ATOM 1316 C CA . ALA A 1 171 ? -22.791 10.088 -10.095 1.00 95.31 171 ALA A CA 1
ATOM 1317 C C . ALA A 1 171 ? -23.802 9.999 -8.939 1.00 95.31 171 ALA A C 1
ATOM 1319 O O . ALA A 1 171 ? -24.579 9.050 -8.875 1.00 95.31 171 ALA A O 1
ATOM 1320 N N . VAL A 1 172 ? -23.809 10.990 -8.040 1.00 96.56 172 VAL A N 1
ATOM 1321 C CA . VAL A 1 172 ? -24.785 11.070 -6.945 1.00 96.56 172 VAL A CA 1
ATOM 1322 C C . VAL A 1 172 ? -26.186 11.337 -7.490 1.00 96.56 172 VAL A C 1
ATOM 1324 O O . VAL A 1 172 ? -27.102 10.606 -7.138 1.00 96.56 172 VAL A O 1
ATOM 1327 N N . ALA A 1 173 ? -26.348 12.308 -8.387 1.00 96.56 173 ALA A N 1
ATOM 1328 C CA . ALA A 1 173 ? -27.642 12.630 -8.982 1.00 96.56 173 ALA A CA 1
ATOM 1329 C C . ALA A 1 173 ? -28.233 11.462 -9.781 1.00 96.56 173 ALA A C 1
ATOM 1331 O O . ALA A 1 173 ? -29.389 11.114 -9.574 1.00 96.56 173 ALA A O 1
ATOM 1332 N N . ALA A 1 174 ? -27.414 10.770 -10.584 1.00 96.38 174 ALA A N 1
ATOM 1333 C CA . ALA A 1 174 ? -27.832 9.562 -11.294 1.00 96.38 174 ALA A CA 1
ATOM 1334 C C . ALA A 1 174 ? -28.293 8.455 -10.333 1.00 96.38 174 ALA A C 1
ATOM 1336 O O . ALA A 1 174 ? -29.293 7.791 -10.583 1.00 96.38 174 ALA A O 1
ATOM 1337 N N . LYS A 1 175 ? -27.601 8.280 -9.199 1.00 95.56 175 LYS A N 1
ATOM 1338 C CA . LYS A 1 175 ? -28.002 7.317 -8.164 1.00 95.56 175 LYS A CA 1
ATOM 1339 C C . LYS A 1 175 ? -29.320 7.701 -7.478 1.00 95.56 175 LYS A C 1
ATOM 1341 O O . LYS A 1 175 ? -30.029 6.817 -7.013 1.00 95.56 175 LYS A O 1
ATOM 1346 N N . LEU A 1 176 ? -29.614 8.996 -7.384 1.00 95.44 176 LEU A N 1
ATOM 1347 C CA . LEU A 1 176 ? -30.848 9.532 -6.804 1.00 95.44 176 LEU A CA 1
ATOM 1348 C C . LEU A 1 176 ? -31.991 9.652 -7.825 1.00 95.44 176 LEU A C 1
ATOM 1350 O O . LEU A 1 176 ? -33.085 10.042 -7.438 1.00 95.44 176 LEU A O 1
ATOM 1354 N N . GLY A 1 177 ? -31.754 9.347 -9.107 1.00 96.06 177 GLY A N 1
ATOM 1355 C CA . GLY A 1 177 ? -32.744 9.543 -10.170 1.00 96.06 177 GLY A CA 1
ATOM 1356 C C . GLY A 1 177 ? -33.041 11.016 -10.476 1.00 96.06 177 GLY A C 1
ATOM 1357 O O . GLY A 1 177 ? -34.108 11.325 -10.988 1.00 96.06 177 GLY A O 1
ATOM 1358 N N . ILE A 1 178 ? -32.121 11.928 -10.146 1.00 96.75 178 ILE A N 1
ATOM 1359 C CA . ILE A 1 178 ? -32.285 13.372 -10.340 1.00 96.75 178 ILE A CA 1
ATOM 1360 C C . ILE A 1 178 ? -31.620 13.780 -11.653 1.00 96.75 178 ILE A C 1
ATOM 1362 O O . ILE A 1 178 ? -30.412 13.590 -11.840 1.00 96.75 178 ILE A O 1
ATOM 1366 N N . GLU A 1 179 ? -32.395 14.381 -12.549 1.00 96.19 179 GLU A N 1
ATOM 1367 C CA . GLU A 1 179 ? -31.882 14.949 -13.789 1.00 96.19 179 GLU A CA 1
ATOM 1368 C C . GLU A 1 179 ? -31.257 16.325 -13.518 1.00 96.19 179 GLU A C 1
ATOM 1370 O O . GLU A 1 179 ? -31.928 17.270 -13.117 1.00 96.19 179 GLU A O 1
ATOM 1375 N N . ILE A 1 180 ? -29.941 16.448 -13.716 1.00 95.69 180 ILE A N 1
ATOM 1376 C CA . ILE A 1 180 ? -29.247 17.736 -13.589 1.00 95.69 180 ILE A CA 1
ATOM 1377 C C . ILE A 1 180 ? -29.114 18.365 -14.965 1.00 95.69 180 ILE A C 1
ATOM 1379 O O . ILE A 1 180 ? -28.435 17.799 -15.833 1.00 95.69 180 ILE A O 1
ATOM 1383 N N . LYS A 1 181 ? -29.630 19.594 -15.106 1.00 91.38 181 LYS A N 1
ATOM 1384 C CA . LYS A 1 181 ? -29.458 20.427 -16.298 1.00 91.38 181 LYS A CA 1
ATOM 1385 C C . LYS A 1 181 ? -27.994 20.433 -16.712 1.00 91.38 181 LYS A C 1
ATOM 1387 O O . LYS A 1 181 ? -27.092 20.900 -16.008 1.00 91.38 181 LYS A O 1
ATOM 1392 N N . HIS A 1 182 ? -27.729 19.837 -17.862 1.00 84.50 182 HIS A N 1
ATOM 1393 C CA . HIS A 1 182 ? -26.429 19.977 -18.475 1.00 84.50 182 HIS A CA 1
ATOM 1394 C C . HIS A 1 182 ? -26.386 21.378 -19.068 1.00 84.50 182 HIS A C 1
ATOM 1396 O O . HIS A 1 182 ? -27.322 21.728 -19.789 1.00 84.50 182 HIS A O 1
ATOM 1402 N N . PRO A 1 183 ? -25.355 22.196 -18.767 1.00 81.62 183 PRO A N 1
ATOM 1403 C CA . PRO A 1 183 ? -25.169 23.406 -19.547 1.00 81.62 183 PRO A CA 1
ATOM 1404 C C . PRO A 1 183 ? -25.153 22.936 -20.993 1.00 81.62 183 PRO A C 1
ATOM 1406 O O . PRO A 1 183 ? -24.443 21.959 -21.285 1.00 81.62 183 PRO A O 1
ATOM 1409 N N . GLU A 1 184 ? -25.995 23.539 -21.841 1.00 77.00 184 GLU A N 1
ATOM 1410 C CA . GLU A 1 184 ? -25.948 23.275 -23.270 1.00 77.00 184 GLU A CA 1
ATOM 1411 C C . GLU A 1 184 ? -24.487 23.385 -23.631 1.00 77.00 184 GLU A C 1
ATOM 1413 O O . GLU A 1 184 ? -23.872 24.440 -23.472 1.00 77.00 184 GLU A O 1
ATOM 1418 N N . ARG A 1 185 ? -23.887 22.235 -23.942 1.00 65.25 185 ARG A N 1
ATOM 1419 C CA . ARG A 1 185 ? -22.472 22.187 -24.253 1.00 65.25 185 ARG A CA 1
ATOM 1420 C C . ARG A 1 185 ? -22.401 23.116 -25.450 1.00 65.25 185 ARG A C 1
ATOM 1422 O O . ARG A 1 185 ? -23.031 22.736 -26.441 1.00 65.25 185 ARG A O 1
ATOM 1429 N N . PRO A 1 186 ? -21.781 24.314 -25.349 1.00 63.84 186 PRO A N 1
ATOM 1430 C CA . PRO A 1 186 ? -21.849 25.299 -26.418 1.00 63.84 186 PRO A CA 1
ATOM 1431 C C . PRO A 1 186 ? -21.450 24.522 -27.650 1.00 63.84 186 PRO A C 1
ATOM 1433 O O . PRO A 1 186 ? -20.354 23.950 -27.613 1.00 63.84 186 PRO A O 1
ATOM 1436 N N . LYS A 1 187 ? -22.399 24.321 -28.591 1.00 56.38 187 LYS A N 1
ATOM 1437 C CA . LYS A 1 187 ? -22.253 23.366 -29.702 1.00 56.38 187 LYS A CA 1
ATOM 1438 C C . LYS A 1 187 ? -20.862 23.617 -30.216 1.00 56.38 187 LYS A C 1
ATOM 1440 O O . LYS A 1 187 ? -20.632 24.740 -30.658 1.00 56.38 187 LYS A O 1
ATOM 1445 N N . ALA A 1 188 ? -19.941 22.675 -29.958 1.00 53.56 188 ALA A N 1
ATOM 1446 C CA . ALA A 1 188 ? -18.511 22.966 -29.999 1.00 53.56 188 ALA A CA 1
ATOM 1447 C C . ALA A 1 188 ? -18.291 23.706 -31.302 1.00 53.56 188 ALA A C 1
ATOM 1449 O O . ALA A 1 188 ? -18.607 23.076 -32.315 1.00 53.56 188 ALA A O 1
ATOM 1450 N N . LYS A 1 189 ? -17.956 25.023 -31.239 1.00 49.31 189 LYS A N 1
ATOM 1451 C CA . LYS A 1 189 ? -18.028 25.946 -32.394 1.00 49.31 189 LYS A CA 1
ATOM 1452 C C . LYS A 1 189 ? -17.625 25.113 -33.592 1.00 49.31 189 LYS A C 1
ATOM 1454 O O . LYS A 1 189 ? -16.508 24.591 -33.488 1.00 49.31 189 LYS A O 1
ATOM 1459 N N . PRO A 1 190 ? -18.534 24.8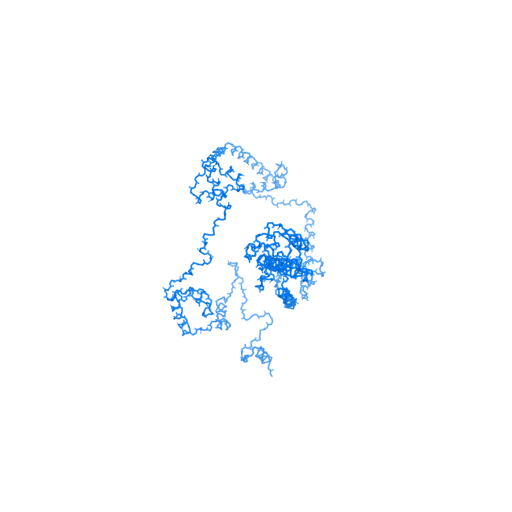26 -34.555 1.00 51.28 190 PRO A N 1
ATOM 1460 C CA . PRO A 1 190 ? -18.348 23.752 -35.526 1.00 51.28 190 PRO A CA 1
ATOM 1461 C C . PRO A 1 190 ? -16.935 23.907 -36.014 1.00 51.28 190 PRO A C 1
ATOM 1463 O O . PRO A 1 190 ? -16.660 24.961 -36.576 1.00 51.28 190 PRO A O 1
ATOM 1466 N N . ARG A 1 191 ? -16.045 22.981 -35.608 1.00 49.50 191 ARG A N 1
ATOM 1467 C CA . ARG A 1 191 ? -14.589 23.184 -35.649 1.00 49.50 191 ARG A CA 1
ATOM 1468 C C . ARG A 1 191 ? -14.323 23.701 -37.042 1.00 49.50 191 ARG A C 1
ATOM 1470 O O . ARG A 1 191 ? -14.558 22.926 -37.972 1.00 49.50 191 ARG A O 1
ATOM 1477 N N . VAL A 1 192 ? -14.068 25.007 -37.184 1.00 49.22 192 VAL A N 1
ATOM 1478 C CA . VAL A 1 192 ? -14.341 25.670 -38.460 1.00 49.22 192 VAL A CA 1
ATOM 1479 C C . VAL A 1 192 ? -13.440 24.949 -39.436 1.00 49.22 192 VAL A C 1
ATOM 1481 O O . VAL A 1 192 ? -12.220 24.990 -39.296 1.00 49.22 192 VAL A O 1
ATOM 1484 N N . LYS A 1 193 ? -14.018 24.166 -40.354 1.00 52.19 193 LYS A N 1
ATOM 1485 C CA . LYS A 1 193 ? -13.215 23.322 -41.249 1.00 52.19 193 LYS A CA 1
ATOM 1486 C C . LYS A 1 193 ? -12.244 24.192 -42.063 1.00 52.19 193 LYS A C 1
ATOM 1488 O O . LYS A 1 193 ? -11.227 23.676 -42.511 1.00 52.19 193 LYS A O 1
ATOM 1493 N N . ALA A 1 194 ? -12.513 25.500 -42.156 1.00 51.88 194 ALA A N 1
ATOM 1494 C CA . ALA A 1 194 ? -11.628 26.520 -42.704 1.00 51.88 194 ALA A CA 1
ATOM 1495 C C . ALA A 1 194 ? -10.326 26.746 -41.891 1.00 51.88 194 ALA A C 1
ATOM 1497 O O . ALA A 1 194 ? -9.263 26.892 -42.485 1.00 51.88 194 ALA A O 1
ATOM 1498 N N . GLU A 1 195 ? -10.330 26.674 -40.553 1.00 49.50 195 GLU A N 1
ATOM 1499 C CA . GLU A 1 195 ? -9.081 26.729 -39.761 1.00 49.50 195 GLU A CA 1
ATOM 1500 C C . GLU A 1 195 ? -8.245 25.451 -39.958 1.00 49.50 195 GLU A C 1
ATOM 1502 O O . GLU A 1 195 ? -7.013 25.493 -40.035 1.00 49.50 195 GLU A O 1
ATOM 1507 N N . CYS A 1 196 ? -8.908 24.303 -40.152 1.00 52.66 196 CYS A N 1
ATOM 1508 C CA . CYS A 1 196 ? -8.246 23.069 -40.576 1.00 52.66 196 CYS A CA 1
ATOM 1509 C C . CYS A 1 196 ? -7.711 23.140 -42.016 1.00 52.66 196 CYS A C 1
ATOM 1511 O O . CYS A 1 196 ? -6.685 22.514 -42.280 1.00 52.66 196 CYS A O 1
ATOM 1513 N N . SER A 1 197 ? -8.344 23.874 -42.941 1.00 57.09 197 SER A N 1
ATOM 1514 C CA . SER A 1 197 ? -7.847 23.996 -44.319 1.00 57.09 197 SER A CA 1
ATOM 1515 C C . SER A 1 197 ? -6.649 24.938 -44.416 1.00 57.09 197 SER A C 1
ATOM 1517 O O . SER A 1 197 ? -5.675 24.572 -45.070 1.00 57.09 197 SER A O 1
ATOM 1519 N N . ALA A 1 198 ? -6.650 26.066 -43.695 1.00 58.53 198 ALA A N 1
ATOM 1520 C CA . ALA A 1 198 ? -5.493 26.962 -43.604 1.00 58.53 198 ALA A CA 1
ATOM 1521 C C . ALA A 1 198 ? -4.289 26.260 -42.952 1.00 58.53 198 ALA A C 1
ATOM 1523 O O . ALA A 1 198 ? -3.171 26.307 -43.465 1.00 58.53 198 ALA A O 1
ATOM 1524 N N . THR A 1 199 ? -4.531 25.484 -41.888 1.00 75.94 199 THR A N 1
ATOM 1525 C CA . THR A 1 199 ? -3.483 24.675 -41.245 1.00 75.94 199 THR A CA 1
ATOM 1526 C C . THR A 1 199 ? -3.003 23.543 -42.162 1.00 75.94 199 THR A C 1
ATOM 1528 O O . THR A 1 199 ? -1.816 23.218 -42.187 1.00 75.94 199 THR A O 1
ATOM 1531 N N . ARG A 1 200 ? -3.894 22.942 -42.963 1.00 83.19 200 ARG A N 1
ATOM 1532 C CA . ARG A 1 200 ? -3.532 21.888 -43.924 1.00 83.19 200 ARG A CA 1
ATOM 1533 C C . ARG A 1 200 ? -2.712 22.439 -45.089 1.00 83.19 200 ARG A C 1
ATOM 1535 O O . ARG A 1 200 ? -1.724 21.804 -45.443 1.00 83.19 200 ARG A O 1
ATOM 1542 N N . ALA A 1 201 ? -3.071 23.599 -45.635 1.00 84.94 201 ALA A N 1
ATOM 1543 C CA . ALA A 1 201 ? -2.302 24.275 -46.677 1.00 84.94 201 ALA A CA 1
ATOM 1544 C C . ALA A 1 201 ? -0.898 24.653 -46.175 1.00 84.94 201 ALA A C 1
ATOM 1546 O O . ALA A 1 201 ? 0.088 24.327 -46.832 1.00 84.94 201 ALA A O 1
ATOM 1547 N N . ALA A 1 202 ? -0.788 25.211 -44.963 1.00 90.81 202 ALA A N 1
ATOM 1548 C CA . ALA A 1 202 ? 0.502 25.513 -44.341 1.00 90.81 202 ALA A CA 1
ATOM 1549 C C . ALA A 1 202 ? 1.361 24.253 -44.118 1.00 90.81 202 ALA A C 1
ATOM 1551 O O . ALA A 1 202 ? 2.559 24.259 -44.390 1.00 90.81 202 ALA A O 1
ATOM 1552 N N . ILE A 1 203 ? 0.759 23.139 -43.679 1.00 92.06 203 ILE A N 1
ATOM 1553 C CA . ILE A 1 203 ? 1.471 21.858 -43.520 1.00 92.06 203 ILE A CA 1
ATOM 1554 C C . ILE A 1 203 ? 1.937 21.302 -44.871 1.00 92.06 203 ILE A C 1
ATOM 1556 O O . ILE A 1 203 ? 3.030 20.743 -44.942 1.00 92.06 203 ILE A O 1
ATOM 1560 N N . LEU A 1 204 ? 1.126 21.415 -45.927 1.00 94.12 204 LEU A N 1
ATOM 1561 C CA . LEU A 1 204 ? 1.496 20.952 -47.267 1.00 94.12 204 LEU A CA 1
ATOM 1562 C C . LEU A 1 204 ? 2.621 21.803 -47.865 1.00 94.12 204 LEU A C 1
ATOM 1564 O O . LEU A 1 204 ? 3.593 21.230 -48.345 1.00 94.12 204 LEU A O 1
ATOM 1568 N N . SER A 1 205 ? 2.538 23.131 -47.748 1.00 93.88 205 SER A N 1
ATOM 1569 C CA . SER A 1 205 ? 3.602 24.054 -48.165 1.00 93.88 205 SER A CA 1
ATOM 1570 C C . SER A 1 205 ? 4.910 23.770 -47.418 1.00 93.88 205 SER A C 1
ATOM 1572 O O . SER A 1 205 ? 5.945 23.516 -48.030 1.00 93.88 205 SER A O 1
ATOM 1574 N N . ARG A 1 206 ? 4.844 23.637 -46.086 1.00 96.44 206 ARG A N 1
ATOM 1575 C CA . ARG A 1 206 ? 5.995 23.241 -45.264 1.00 96.44 206 ARG A CA 1
ATOM 1576 C C . ARG A 1 206 ? 6.602 21.910 -45.710 1.00 96.44 206 ARG A C 1
ATOM 1578 O O . ARG A 1 206 ? 7.817 21.771 -45.746 1.00 96.44 206 ARG A O 1
ATOM 1585 N N . ARG A 1 207 ? 5.773 20.910 -46.017 1.00 96.62 207 ARG A N 1
ATOM 1586 C CA . ARG A 1 207 ? 6.239 19.592 -46.475 1.00 96.62 207 ARG A CA 1
ATOM 1587 C C . ARG A 1 207 ? 6.891 19.641 -47.846 1.00 96.62 207 ARG A C 1
ATOM 1589 O O . ARG A 1 207 ? 7.883 18.946 -48.035 1.00 96.62 207 ARG A O 1
ATOM 1596 N N . ALA A 1 208 ? 6.356 20.440 -48.766 1.00 96.25 208 ALA A N 1
ATOM 1597 C CA . ALA A 1 208 ? 6.974 20.668 -50.065 1.00 96.25 208 ALA A CA 1
ATOM 1598 C C . ALA A 1 208 ? 8.380 21.259 -49.895 1.00 96.25 208 ALA A C 1
ATOM 1600 O O . ALA A 1 208 ? 9.323 20.764 -50.504 1.00 96.25 208 ALA A O 1
ATOM 1601 N N . GLU A 1 209 ? 8.546 22.210 -48.975 1.00 97.06 209 GLU A N 1
ATOM 1602 C CA . GLU A 1 209 ? 9.853 22.810 -48.701 1.00 97.06 209 GLU A CA 1
ATOM 1603 C C . GLU A 1 209 ? 10.820 21.851 -47.986 1.00 97.06 209 GLU A C 1
ATOM 1605 O O . GLU A 1 209 ? 11.986 21.744 -48.362 1.00 97.06 209 GLU A O 1
ATOM 1610 N N . VAL A 1 210 ? 10.335 21.069 -47.010 1.00 96.25 210 VAL A N 1
ATOM 1611 C CA . VAL A 1 210 ? 11.126 19.984 -46.396 1.00 96.25 210 VAL A CA 1
ATOM 1612 C C . VAL A 1 210 ? 11.584 18.984 -47.461 1.00 96.25 210 VAL A C 1
ATOM 1614 O O . VAL A 1 210 ? 12.740 18.576 -47.441 1.00 96.25 210 VAL A O 1
ATOM 1617 N N . ARG A 1 211 ? 10.707 18.594 -48.394 1.00 96.44 211 ARG A N 1
ATOM 1618 C CA . ARG A 1 211 ? 11.046 17.696 -49.507 1.00 96.44 211 ARG A CA 1
ATOM 1619 C C . ARG A 1 211 ? 12.117 18.312 -50.404 1.00 96.44 211 ARG A C 1
ATOM 1621 O O . ARG A 1 211 ? 13.133 17.661 -50.616 1.00 96.44 211 ARG A O 1
ATOM 1628 N N . ARG A 1 212 ? 11.926 19.559 -50.850 1.00 96.94 212 ARG A N 1
ATOM 1629 C CA . ARG A 1 212 ? 12.870 20.288 -51.711 1.00 96.94 212 ARG A CA 1
ATOM 1630 C C . ARG A 1 212 ? 14.273 20.324 -51.106 1.00 96.94 212 ARG A C 1
ATOM 1632 O O . ARG A 1 212 ? 15.245 20.046 -51.797 1.00 96.94 212 ARG A O 1
ATOM 1639 N N . LEU A 1 213 ? 14.384 20.626 -49.810 1.00 96.12 213 LEU A N 1
ATOM 1640 C CA . LEU A 1 213 ? 15.678 20.685 -49.127 1.00 96.12 213 LEU A CA 1
ATOM 1641 C C . LEU A 1 213 ? 16.322 19.298 -48.956 1.00 96.12 213 LEU A C 1
ATOM 1643 O O . LEU A 1 213 ? 17.533 19.171 -49.108 1.00 96.12 213 LEU A O 1
ATOM 1647 N N . ILE A 1 214 ? 15.536 18.256 -48.665 1.00 94.88 214 ILE A N 1
ATOM 1648 C CA . ILE A 1 214 ? 16.051 16.879 -48.562 1.00 94.88 214 ILE A CA 1
ATOM 1649 C C . ILE A 1 214 ? 16.518 16.360 -49.931 1.00 94.88 214 ILE A C 1
ATOM 1651 O O . ILE A 1 214 ? 17.577 15.744 -50.012 1.00 94.88 214 ILE A O 1
ATOM 1655 N N . GLU A 1 215 ? 15.768 16.628 -51.004 1.00 93.31 215 GLU A N 1
ATOM 1656 C CA . GLU A 1 215 ? 16.134 16.270 -52.386 1.00 93.31 215 GLU A CA 1
ATOM 1657 C C . GLU A 1 215 ? 17.369 17.051 -52.871 1.00 93.31 215 GLU A C 1
ATOM 1659 O O . GLU A 1 215 ? 18.187 16.503 -53.602 1.00 93.31 215 GLU A O 1
ATOM 1664 N N . ALA A 1 216 ? 17.570 18.280 -52.382 1.00 92.81 216 ALA A N 1
ATOM 1665 C CA . ALA A 1 216 ? 18.803 19.051 -52.572 1.00 92.81 216 ALA A CA 1
ATOM 1666 C C . ALA A 1 216 ? 20.000 18.537 -51.737 1.00 92.81 216 ALA A C 1
ATOM 1668 O O . ALA A 1 216 ? 21.081 19.118 -51.792 1.00 92.81 216 ALA A O 1
ATOM 1669 N N . GLY A 1 217 ? 19.826 17.461 -50.961 1.00 92.25 217 GLY A N 1
ATOM 1670 C CA . GLY A 1 217 ? 20.897 16.809 -50.205 1.00 92.25 217 GLY A CA 1
ATOM 1671 C C . GLY A 1 217 ? 21.141 17.366 -48.800 1.00 92.25 217 GLY A C 1
ATOM 1672 O O . GLY A 1 217 ? 22.085 16.931 -48.142 1.00 92.25 217 GLY A O 1
ATOM 1673 N N . HIS A 1 218 ? 20.306 18.287 -48.305 1.00 92.81 218 HIS A N 1
ATOM 1674 C CA . HIS A 1 218 ? 20.455 18.810 -46.947 1.00 92.81 218 HIS A CA 1
ATOM 1675 C C . HIS A 1 218 ? 20.123 17.759 -45.886 1.00 92.81 218 HIS A C 1
ATOM 1677 O O . HIS A 1 218 ? 19.174 16.978 -46.003 1.00 92.81 218 HIS A O 1
ATOM 1683 N N . TYR A 1 219 ? 20.853 17.796 -44.774 1.00 91.31 219 TYR A N 1
ATOM 1684 C CA . TYR A 1 219 ? 20.574 16.925 -43.635 1.00 91.31 219 TYR A CA 1
ATOM 1685 C C . TYR A 1 219 ? 19.376 17.417 -42.824 1.00 91.31 219 TYR A C 1
ATOM 1687 O O . TYR A 1 219 ? 19.100 18.610 -42.738 1.00 91.31 219 TYR A O 1
ATOM 1695 N N . MET A 1 220 ? 18.681 16.513 -42.128 1.00 93.31 220 MET A N 1
ATOM 1696 C CA . MET A 1 220 ? 17.490 16.873 -41.338 1.00 93.31 220 MET A CA 1
ATOM 1697 C C . MET A 1 220 ? 17.735 17.997 -40.315 1.00 93.31 220 MET A C 1
ATOM 1699 O O . MET A 1 220 ? 16.836 18.794 -40.054 1.00 93.31 220 MET A O 1
ATOM 1703 N N . SER A 1 221 ? 18.941 18.070 -39.744 1.00 91.12 221 SER A N 1
ATOM 1704 C CA . SER A 1 221 ? 19.354 19.128 -38.813 1.00 91.12 221 SER A CA 1
ATOM 1705 C C . SER A 1 221 ? 19.597 20.478 -39.497 1.00 91.12 221 SER A C 1
ATOM 1707 O O . SER A 1 221 ? 19.443 21.522 -38.866 1.00 91.12 221 SER A O 1
ATOM 1709 N N . GLU A 1 222 ? 19.978 20.482 -40.773 1.00 92.19 222 GLU A N 1
ATOM 1710 C CA . GLU A 1 222 ? 20.082 21.685 -41.605 1.00 92.19 222 GLU A CA 1
ATOM 1711 C C . GLU A 1 222 ? 18.695 22.154 -42.021 1.00 92.19 222 GLU A C 1
ATOM 1713 O O . GLU A 1 222 ? 18.370 23.313 -41.800 1.00 92.19 222 GLU A O 1
ATOM 1718 N N . VAL A 1 223 ? 17.833 21.240 -42.477 1.00 94.75 223 VAL A N 1
ATOM 1719 C CA . VAL A 1 223 ? 16.421 21.531 -42.780 1.00 94.75 223 VAL A CA 1
ATOM 1720 C C . VAL A 1 223 ? 15.698 22.105 -41.557 1.00 94.75 223 VAL A C 1
ATOM 1722 O O . VAL A 1 223 ? 14.946 23.071 -41.666 1.00 94.75 223 VAL A O 1
ATOM 1725 N N . SER A 1 224 ? 15.961 21.551 -40.369 1.00 94.62 224 SER A N 1
ATOM 1726 C CA . SER A 1 224 ? 15.454 22.058 -39.088 1.00 94.62 224 SER A CA 1
ATOM 1727 C C . SER A 1 224 ? 15.891 23.502 -38.815 1.00 94.62 224 SER A C 1
ATOM 1729 O O . SER A 1 224 ? 15.058 24.301 -38.391 1.00 94.62 224 SER A O 1
ATOM 1731 N N . ARG A 1 225 ? 17.157 23.850 -39.092 1.00 94.19 225 ARG A N 1
ATOM 1732 C CA . ARG A 1 225 ? 17.681 25.217 -38.934 1.00 94.19 225 ARG A CA 1
ATOM 1733 C C . ARG A 1 225 ? 17.123 26.179 -39.983 1.00 94.19 225 ARG A C 1
ATOM 1735 O O . ARG A 1 225 ? 16.668 27.248 -39.605 1.00 94.19 225 ARG A O 1
ATOM 1742 N N . ILE A 1 226 ? 17.113 25.785 -41.258 1.00 95.38 226 ILE A N 1
ATOM 1743 C CA . ILE A 1 226 ? 16.644 26.613 -42.383 1.00 95.38 226 ILE A CA 1
ATOM 1744 C C . ILE A 1 226 ? 15.164 26.975 -42.215 1.00 95.38 226 ILE A C 1
ATOM 1746 O O . ILE A 1 226 ? 14.779 28.116 -42.439 1.00 95.38 226 ILE A O 1
ATOM 1750 N N . LEU A 1 227 ? 14.335 26.018 -41.786 1.00 95.88 227 LEU A N 1
ATOM 1751 C CA . LEU A 1 227 ? 12.889 26.219 -41.637 1.00 95.88 227 LEU A CA 1
ATOM 1752 C C . LEU A 1 227 ? 12.453 26.577 -40.210 1.00 95.88 227 LEU A C 1
ATOM 1754 O O . LEU A 1 227 ? 11.253 26.657 -39.948 1.00 95.88 227 LEU A O 1
ATOM 1758 N N . CYS A 1 228 ? 13.394 26.744 -39.274 1.00 94.69 228 CYS A N 1
ATOM 1759 C CA . CYS A 1 228 ? 13.117 26.982 -37.852 1.00 94.69 228 CYS A CA 1
ATOM 1760 C C . CYS A 1 228 ? 12.130 25.961 -37.237 1.00 94.69 228 CYS A C 1
ATOM 1762 O O . CYS A 1 228 ? 11.279 26.293 -36.411 1.00 94.69 228 CYS A O 1
ATOM 1764 N N . LEU A 1 229 ? 12.228 24.690 -37.640 1.00 94.81 229 LEU A N 1
ATOM 1765 C CA . LEU A 1 229 ? 11.387 23.591 -37.153 1.00 94.81 229 LEU A CA 1
ATOM 1766 C C . LEU A 1 229 ? 12.162 22.720 -36.171 1.00 94.81 229 LEU A C 1
ATOM 1768 O O . LEU A 1 229 ? 13.365 22.548 -36.310 1.00 94.81 229 LEU A O 1
ATOM 1772 N N . SER A 1 230 ? 11.488 22.060 -35.225 1.00 95.06 230 SER A N 1
ATOM 1773 C CA . SER A 1 230 ? 12.166 21.035 -34.415 1.00 95.06 230 SER A CA 1
ATOM 1774 C C . SER A 1 230 ? 12.540 19.808 -35.260 1.00 95.06 230 SER A C 1
ATOM 1776 O O . SER A 1 230 ? 11.768 19.375 -36.120 1.00 95.06 230 SER A O 1
ATOM 1778 N N . ASN A 1 231 ? 13.672 19.169 -34.944 1.00 92.81 231 ASN A N 1
ATOM 1779 C CA . ASN A 1 231 ? 14.109 17.922 -35.592 1.00 92.81 231 ASN A CA 1
ATOM 1780 C C . ASN A 1 231 ? 13.019 16.836 -35.600 1.00 92.81 231 ASN A C 1
ATOM 1782 O O . ASN A 1 231 ? 12.891 16.077 -36.558 1.00 92.81 231 ASN A O 1
ATOM 1786 N N . ARG A 1 232 ? 12.184 16.783 -34.554 1.00 94.25 232 ARG A N 1
ATOM 1787 C CA . ARG A 1 232 ? 11.057 15.846 -34.467 1.00 94.25 232 ARG A CA 1
ATOM 1788 C C . ARG A 1 232 ? 9.978 16.129 -35.516 1.00 94.25 232 ARG A C 1
ATOM 1790 O O . ARG A 1 232 ? 9.405 15.186 -36.054 1.00 94.25 232 ARG A O 1
ATOM 1797 N N . VAL A 1 233 ? 9.686 17.399 -35.794 1.00 94.69 233 VAL A N 1
ATOM 1798 C CA . VAL A 1 233 ? 8.691 17.800 -36.802 1.00 94.69 233 VAL A CA 1
ATOM 1799 C C . VAL A 1 233 ? 9.189 17.461 -38.205 1.00 94.69 233 VAL A C 1
ATOM 1801 O O . VAL A 1 233 ? 8.448 16.835 -38.960 1.00 94.69 233 VAL A O 1
ATOM 1804 N N . VAL A 1 234 ? 10.452 17.771 -38.510 1.00 94.81 234 VAL A N 1
ATOM 1805 C CA . VAL A 1 234 ? 11.091 17.402 -39.785 1.00 94.81 234 VAL A CA 1
ATOM 1806 C C . VAL A 1 234 ? 11.095 15.879 -39.962 1.00 94.81 234 VAL A C 1
ATOM 1808 O O . VAL A 1 234 ? 10.667 15.387 -41.000 1.00 94.81 234 VAL A O 1
ATOM 1811 N N . ALA A 1 235 ? 11.460 15.114 -38.925 1.00 93.38 235 ALA A N 1
ATOM 1812 C CA . ALA A 1 235 ? 11.438 13.646 -38.956 1.00 93.38 235 ALA A CA 1
ATOM 1813 C C . ALA A 1 235 ? 10.057 13.063 -39.263 1.00 93.38 235 ALA A C 1
ATOM 1815 O O . ALA A 1 235 ? 9.932 12.112 -40.033 1.00 93.38 235 ALA A O 1
ATOM 1816 N N . LEU A 1 236 ? 9.011 13.626 -38.658 1.00 94.31 236 LEU A N 1
ATOM 1817 C CA . LEU A 1 236 ? 7.641 13.190 -38.906 1.00 94.31 236 LEU A CA 1
ATOM 1818 C C . LEU A 1 236 ? 7.182 13.520 -40.326 1.00 94.31 236 LEU A C 1
ATOM 1820 O O . LEU A 1 236 ? 6.472 12.710 -40.920 1.00 94.31 236 LEU A O 1
ATOM 1824 N N . ASP A 1 237 ? 7.568 14.675 -40.865 1.00 96.31 237 ASP A N 1
ATOM 1825 C CA . ASP A 1 237 ? 7.224 15.065 -42.231 1.00 96.31 237 ASP A CA 1
ATOM 1826 C C . ASP A 1 237 ? 7.973 14.222 -43.269 1.00 96.31 237 ASP A C 1
ATOM 1828 O O . ASP A 1 237 ? 7.326 13.674 -44.157 1.00 96.31 237 ASP A O 1
ATOM 1832 N N . VAL A 1 238 ? 9.282 14.009 -43.098 1.00 95.38 238 VAL A N 1
ATOM 1833 C CA . VAL A 1 238 ? 10.098 13.090 -43.918 1.00 95.38 238 VAL A CA 1
ATOM 1834 C C . VAL A 1 238 ? 9.491 11.683 -43.914 1.00 95.38 238 VAL A C 1
ATOM 1836 O O . VAL A 1 238 ? 9.197 11.132 -44.975 1.00 95.38 238 VAL A O 1
ATOM 1839 N N . LYS A 1 239 ? 9.172 11.143 -42.726 1.00 95.12 239 LYS A N 1
ATOM 1840 C CA . LYS A 1 239 ? 8.533 9.824 -42.578 1.00 95.12 239 LYS A CA 1
ATOM 1841 C C . LYS A 1 239 ? 7.172 9.746 -43.272 1.00 95.12 239 LYS A C 1
ATOM 1843 O O . LYS A 1 239 ? 6.868 8.740 -43.903 1.00 95.12 239 LYS A O 1
ATOM 1848 N N . ARG A 1 240 ? 6.331 10.778 -43.148 1.00 95.25 240 ARG A N 1
ATOM 1849 C CA . ARG A 1 240 ? 4.996 10.810 -43.777 1.00 95.25 240 ARG A CA 1
ATOM 1850 C C . ARG A 1 240 ? 5.047 10.974 -45.293 1.00 95.25 240 ARG A C 1
ATOM 1852 O O . ARG A 1 240 ? 4.082 10.606 -45.949 1.00 95.25 240 ARG A O 1
ATOM 1859 N N . MET A 1 241 ? 6.133 11.525 -45.827 1.00 96.19 241 MET A N 1
ATOM 1860 C CA . MET A 1 241 ? 6.369 11.633 -47.267 1.00 96.19 241 MET A CA 1
ATOM 1861 C C . MET A 1 241 ? 7.059 10.398 -47.860 1.00 96.19 241 MET A C 1
ATOM 1863 O O . MET A 1 241 ? 7.244 10.354 -49.072 1.00 96.19 241 MET A O 1
ATOM 1867 N N . GLY A 1 242 ? 7.441 9.416 -47.031 1.00 94.44 242 GLY A N 1
ATOM 1868 C CA . GLY A 1 242 ? 8.169 8.226 -47.478 1.00 94.44 242 GLY A CA 1
ATOM 1869 C C . GLY A 1 242 ? 9.596 8.518 -47.949 1.00 94.44 242 GLY A C 1
ATOM 1870 O O . GLY A 1 242 ? 10.197 7.681 -48.613 1.00 94.44 242 GLY A O 1
ATOM 1871 N N . LEU A 1 243 ? 10.140 9.694 -47.620 1.00 92.88 243 LEU A N 1
ATOM 1872 C CA . LEU A 1 243 ? 11.510 10.048 -47.969 1.00 92.88 243 LEU A CA 1
ATOM 1873 C C . LEU A 1 243 ? 12.469 9.317 -47.026 1.00 92.88 243 LEU A C 1
ATOM 1875 O O . LEU A 1 243 ? 12.267 9.304 -45.808 1.00 92.88 243 LEU A O 1
ATOM 1879 N N . GLN A 1 244 ? 13.519 8.721 -47.585 1.00 85.06 244 GLN A N 1
ATOM 1880 C CA . GLN A 1 244 ? 14.641 8.240 -46.789 1.00 85.06 244 GLN A CA 1
ATOM 1881 C C . GLN A 1 244 ? 15.481 9.460 -46.408 1.00 85.06 244 GLN A C 1
ATOM 1883 O O . GLN A 1 244 ? 15.916 10.190 -47.301 1.00 85.06 244 GLN A O 1
ATOM 1888 N N . PRO A 1 245 ? 15.681 9.750 -45.112 1.00 78.25 245 PRO A N 1
ATOM 1889 C CA . PRO A 1 245 ? 16.572 10.831 -44.733 1.00 78.25 245 PRO A CA 1
ATOM 1890 C C . PRO A 1 245 ? 17.965 10.511 -45.267 1.00 78.25 245 PRO A C 1
ATOM 1892 O O . PRO A 1 245 ? 18.417 9.373 -45.139 1.00 78.25 245 PRO A O 1
ATOM 1895 N N . VAL A 1 246 ? 18.643 11.506 -45.842 1.00 77.56 246 VAL A N 1
ATOM 1896 C CA . VAL A 1 246 ? 20.045 11.375 -46.241 1.00 77.56 246 VAL A CA 1
ATOM 1897 C C . VAL A 1 246 ? 20.826 11.013 -44.977 1.00 77.56 246 VAL A C 1
ATOM 1899 O O . VAL A 1 246 ? 21.045 11.844 -44.097 1.00 77.56 246 VAL A O 1
ATOM 1902 N N . SER A 1 247 ? 21.151 9.730 -44.815 1.00 63.47 247 SER A N 1
ATOM 1903 C CA . SER A 1 247 ? 21.698 9.172 -43.574 1.00 63.47 247 SER A CA 1
ATOM 1904 C C . SER A 1 247 ? 23.193 9.439 -43.414 1.00 63.47 247 SER A C 1
ATOM 1906 O O . SER A 1 247 ? 23.838 8.858 -42.540 1.00 63.47 247 SER A O 1
ATOM 1908 N N . GLY A 1 248 ? 23.745 10.338 -44.227 1.00 58.22 248 GLY A N 1
ATOM 1909 C CA . GLY A 1 248 ? 25.054 10.909 -43.988 1.00 58.22 248 GLY A CA 1
ATOM 1910 C C . GLY A 1 248 ? 24.970 11.763 -42.737 1.00 58.22 248 GLY A C 1
ATOM 1911 O O . GLY A 1 248 ? 24.645 12.933 -42.775 1.00 58.22 248 GLY A O 1
ATOM 1912 N N . VAL A 1 249 ? 25.275 11.238 -41.561 1.00 55.91 249 VAL A N 1
ATOM 1913 C CA . VAL A 1 249 ? 25.752 12.181 -40.556 1.00 55.91 249 VAL A CA 1
ATOM 1914 C C . VAL A 1 249 ? 27.084 12.656 -41.131 1.00 55.91 249 VAL A C 1
ATOM 1916 O O . VAL A 1 249 ? 28.062 11.918 -41.036 1.00 55.91 249 VAL A O 1
ATOM 1919 N N . SER A 1 250 ? 27.121 13.835 -41.767 1.00 51.19 250 SER A N 1
ATOM 1920 C CA . SER A 1 250 ? 28.364 14.591 -41.915 1.00 51.19 250 SER A CA 1
ATOM 1921 C C . SER A 1 250 ? 28.779 14.939 -40.492 1.00 51.19 250 SER A C 1
ATOM 1923 O O . SER A 1 250 ? 28.458 15.984 -39.925 1.00 51.19 250 SER A O 1
ATOM 1925 N N . MET A 1 251 ? 29.333 13.935 -39.817 1.00 56.03 251 MET A N 1
ATOM 1926 C CA . MET A 1 251 ? 30.070 14.135 -38.603 1.00 56.03 251 MET A CA 1
ATOM 1927 C C . MET A 1 251 ? 31.235 14.974 -39.061 1.00 56.03 251 MET A C 1
ATOM 1929 O O . MET A 1 251 ? 32.033 14.526 -39.878 1.00 56.03 251 MET A O 1
ATOM 1933 N N . THR A 1 252 ? 31.286 16.208 -38.573 1.00 61.16 252 THR A N 1
ATOM 1934 C CA . THR A 1 252 ? 32.518 16.986 -38.617 1.00 61.16 252 THR A CA 1
ATOM 1935 C C . THR A 1 252 ? 33.667 16.047 -38.252 1.00 61.16 252 THR A C 1
ATOM 1937 O O . THR A 1 252 ? 33.491 15.216 -37.352 1.00 61.16 252 THR A O 1
ATOM 1940 N N . SER A 1 253 ? 34.795 16.121 -38.965 1.00 68.88 253 SER A N 1
ATOM 1941 C CA . SER A 1 253 ? 35.913 15.171 -38.816 1.00 68.88 253 SER A CA 1
ATOM 1942 C C . SER A 1 253 ? 36.246 14.893 -37.341 1.00 68.88 253 SER A C 1
ATOM 1944 O O . SER A 1 253 ? 36.367 13.741 -36.934 1.00 68.88 253 SER A O 1
ATOM 1946 N N . ALA A 1 254 ? 36.172 15.925 -36.495 1.00 73.62 254 ALA A N 1
ATOM 1947 C CA . ALA A 1 254 ? 36.335 15.851 -35.044 1.00 73.62 254 ALA A CA 1
ATOM 1948 C C . ALA A 1 254 ? 35.359 14.900 -34.309 1.00 73.62 254 ALA A C 1
ATOM 1950 O O . ALA A 1 254 ? 35.738 14.217 -33.356 1.00 73.62 254 ALA A O 1
ATOM 1951 N N . LYS A 1 255 ? 34.079 14.825 -34.701 1.00 76.62 255 LYS A N 1
ATOM 1952 C CA . LYS A 1 255 ? 33.101 13.917 -34.072 1.00 76.62 255 LYS A CA 1
ATOM 1953 C C . LYS A 1 255 ? 33.279 12.478 -34.556 1.00 76.62 255 LYS A C 1
ATOM 1955 O O . LYS A 1 255 ? 33.096 11.558 -33.755 1.00 76.62 255 LYS A O 1
ATOM 1960 N N . SER A 1 256 ? 33.649 12.273 -35.823 1.00 79.12 256 SER A N 1
ATOM 1961 C CA . SER A 1 256 ? 34.037 10.946 -36.323 1.00 79.12 256 SER A CA 1
ATOM 1962 C C . SER A 1 256 ? 35.312 10.443 -35.658 1.00 79.12 256 SER A C 1
ATOM 1964 O O . SER A 1 256 ? 35.321 9.308 -35.191 1.00 79.12 256 SER A O 1
ATOM 1966 N N . GLU A 1 257 ? 36.325 11.295 -35.512 1.00 85.44 257 GLU A N 1
ATOM 1967 C CA . GLU A 1 257 ? 37.575 10.987 -34.811 1.00 85.44 257 GLU A CA 1
ATOM 1968 C C . GLU A 1 257 ? 37.315 10.648 -33.340 1.00 85.44 257 GLU A C 1
ATOM 1970 O O . GLU A 1 257 ? 37.767 9.616 -32.850 1.00 85.44 257 GLU A O 1
ATOM 1975 N N . ARG A 1 258 ? 36.487 11.435 -32.638 1.00 88.31 258 ARG A N 1
ATOM 1976 C CA . ARG A 1 258 ? 36.123 11.149 -31.240 1.00 88.31 258 ARG A CA 1
ATOM 1977 C C . ARG A 1 258 ? 35.375 9.825 -31.081 1.00 88.31 258 ARG A C 1
ATOM 1979 O O . ARG A 1 258 ? 35.597 9.107 -30.109 1.00 88.31 258 ARG A O 1
ATOM 1986 N N . LEU A 1 259 ? 34.480 9.493 -32.012 1.00 88.50 259 LEU A N 1
ATOM 1987 C CA . LEU A 1 259 ? 33.767 8.214 -31.994 1.00 88.50 259 LEU A CA 1
ATOM 1988 C C . LEU A 1 259 ? 34.676 7.040 -32.366 1.00 88.50 259 LEU A C 1
ATOM 1990 O O . LEU A 1 259 ? 34.516 5.967 -31.785 1.00 88.50 259 LEU A O 1
ATOM 1994 N N . ALA A 1 260 ? 35.630 7.232 -33.278 1.00 88.25 260 ALA A N 1
ATOM 1995 C CA . ALA A 1 260 ? 36.662 6.245 -33.578 1.00 88.25 260 ALA A CA 1
ATOM 1996 C C . ALA A 1 260 ? 37.526 5.975 -32.336 1.00 88.25 260 ALA A C 1
ATOM 1998 O O . ALA A 1 260 ? 37.619 4.828 -31.904 1.00 88.25 260 ALA A O 1
ATOM 1999 N N . MET A 1 261 ? 38.005 7.031 -31.673 1.00 93.81 261 MET A N 1
ATOM 2000 C CA . MET A 1 261 ? 38.768 6.944 -30.424 1.00 93.81 261 MET A CA 1
ATOM 2001 C C . MET A 1 261 ? 37.967 6.259 -29.305 1.00 93.81 261 MET A C 1
ATOM 2003 O O . MET A 1 261 ? 38.478 5.391 -28.602 1.00 93.81 261 MET A O 1
ATOM 2007 N N . GLN A 1 262 ? 36.675 6.576 -29.158 1.00 94.62 262 GLN A N 1
ATOM 2008 C CA . GLN A 1 262 ? 35.818 5.924 -28.163 1.00 94.62 262 GLN A CA 1
ATOM 2009 C C . GLN A 1 262 ? 35.592 4.434 -28.470 1.00 94.62 262 GLN A C 1
ATOM 2011 O O . GLN A 1 262 ? 35.533 3.617 -27.547 1.00 94.62 262 GLN A O 1
ATOM 2016 N N . ARG A 1 263 ? 35.457 4.065 -29.751 1.00 93.81 263 ARG A N 1
ATOM 2017 C CA . ARG A 1 263 ? 35.334 2.663 -30.183 1.00 93.81 263 ARG A CA 1
ATOM 2018 C C . ARG A 1 263 ? 36.620 1.891 -29.925 1.00 93.81 263 ARG A C 1
ATOM 2020 O O . ARG A 1 263 ? 36.542 0.761 -29.450 1.00 93.81 263 ARG A O 1
ATOM 2027 N N . GLU A 1 264 ? 37.769 2.505 -30.174 1.00 95.75 264 GLU A N 1
ATOM 2028 C CA . GLU A 1 264 ? 39.074 1.922 -29.882 1.00 95.75 264 GLU A CA 1
ATOM 2029 C C . GLU A 1 264 ? 39.254 1.691 -28.376 1.00 95.75 264 GLU A C 1
ATOM 2031 O O . GLU A 1 264 ? 39.488 0.558 -27.957 1.00 95.75 264 GLU A O 1
ATOM 2036 N N . GLN A 1 265 ? 39.000 2.706 -27.542 1.00 96.38 265 GLN A N 1
ATOM 2037 C CA . GLN A 1 265 ? 39.027 2.573 -26.079 1.00 96.38 265 GLN A CA 1
ATOM 2038 C C . GLN A 1 265 ? 38.052 1.499 -25.575 1.00 96.38 265 GLN A C 1
ATOM 2040 O O . GLN A 1 265 ? 38.366 0.726 -24.669 1.00 96.38 265 GLN A O 1
ATOM 2045 N N . GLN A 1 266 ? 36.851 1.421 -26.157 1.00 97.19 266 GLN A N 1
ATOM 2046 C CA . GLN A 1 266 ? 35.884 0.382 -25.811 1.00 97.19 266 GLN A CA 1
ATOM 2047 C C . GLN A 1 266 ? 36.366 -1.015 -26.224 1.00 97.19 266 GLN A C 1
ATOM 2049 O O . GLN A 1 266 ? 36.134 -1.969 -25.479 1.00 97.19 266 GLN A O 1
ATOM 2054 N N . SER A 1 267 ? 37.028 -1.142 -27.374 1.00 96.62 267 SER A N 1
ATOM 2055 C CA . SER A 1 267 ? 37.624 -2.395 -27.846 1.00 96.62 267 SER A CA 1
ATOM 2056 C C . SER A 1 267 ? 38.747 -2.859 -26.915 1.00 96.62 267 SER A C 1
ATOM 2058 O O . SER A 1 267 ? 38.689 -3.973 -26.395 1.00 96.62 267 SER A O 1
ATOM 2060 N N . GLN A 1 268 ? 39.694 -1.970 -26.589 1.00 97.38 268 GLN A N 1
ATOM 2061 C CA . GLN A 1 268 ? 40.790 -2.241 -25.650 1.00 97.38 268 GLN A CA 1
ATOM 2062 C C . GLN A 1 268 ? 40.261 -2.648 -24.269 1.00 97.38 268 GLN A C 1
ATOM 2064 O O . GLN A 1 268 ? 40.692 -3.646 -23.685 1.00 97.38 268 GLN A O 1
ATOM 2069 N N . ARG A 1 269 ? 39.248 -1.931 -23.764 1.00 98.00 269 ARG A N 1
ATOM 2070 C CA . ARG A 1 269 ? 38.599 -2.273 -22.495 1.00 98.00 269 ARG A CA 1
ATOM 2071 C C . ARG A 1 269 ? 37.959 -3.659 -22.535 1.00 98.00 269 ARG A C 1
ATOM 2073 O O . ARG A 1 269 ? 38.113 -4.423 -21.586 1.00 98.00 269 ARG A O 1
ATOM 2080 N N . ARG A 1 270 ? 37.242 -3.994 -23.611 1.00 97.94 270 ARG A N 1
ATOM 2081 C CA . ARG A 1 270 ? 36.615 -5.314 -23.782 1.00 97.94 270 ARG A CA 1
ATOM 2082 C C . ARG A 1 270 ? 37.651 -6.430 -23.834 1.00 97.94 270 ARG A C 1
ATOM 2084 O O . ARG A 1 270 ? 37.447 -7.438 -23.166 1.00 97.94 270 ARG A O 1
ATOM 2091 N N . ALA A 1 271 ? 38.765 -6.225 -24.532 1.00 97.44 271 ALA A N 1
ATOM 2092 C CA . ALA A 1 271 ? 39.868 -7.181 -24.563 1.00 97.44 271 ALA A CA 1
ATOM 2093 C C . ALA A 1 271 ? 40.432 -7.442 -23.152 1.00 97.44 271 ALA A C 1
ATOM 2095 O O . ALA A 1 271 ? 40.563 -8.597 -22.747 1.00 97.44 271 ALA A O 1
ATOM 2096 N N . ARG A 1 272 ? 40.656 -6.389 -22.348 1.00 98.06 272 ARG A N 1
ATOM 2097 C CA . ARG A 1 272 ? 41.110 -6.536 -20.950 1.00 98.06 272 ARG A CA 1
ATOM 2098 C C . ARG A 1 272 ? 40.076 -7.255 -20.077 1.00 98.06 272 ARG A C 1
ATOM 2100 O O . ARG A 1 272 ? 40.423 -8.170 -19.337 1.00 98.06 272 ARG A O 1
ATOM 2107 N N . VAL A 1 273 ? 38.798 -6.889 -20.196 1.00 97.81 273 VAL A N 1
ATOM 2108 C CA . VAL A 1 273 ? 37.685 -7.550 -19.488 1.00 97.81 273 VAL A CA 1
ATOM 2109 C C . VAL A 1 273 ? 37.603 -9.043 -19.837 1.00 97.81 273 VAL A C 1
ATOM 2111 O O . VAL A 1 273 ? 37.393 -9.864 -18.945 1.00 97.81 273 VAL A O 1
ATOM 2114 N N . GLN A 1 274 ? 37.790 -9.403 -21.109 1.00 97.62 274 GLN A N 1
ATOM 2115 C CA . GLN A 1 274 ? 37.798 -10.791 -21.573 1.00 97.62 274 GLN A CA 1
ATOM 2116 C C . GLN A 1 274 ? 38.980 -11.582 -21.003 1.00 97.62 274 GLN A C 1
ATOM 2118 O O . GLN A 1 274 ? 38.780 -12.694 -20.519 1.00 97.62 274 GLN A O 1
ATOM 2123 N N . ALA A 1 275 ? 40.186 -11.006 -21.009 1.00 97.50 275 ALA A N 1
ATOM 2124 C CA . ALA A 1 275 ? 41.376 -11.649 -20.455 1.00 97.50 275 ALA A CA 1
ATOM 2125 C C . ALA A 1 275 ? 41.204 -11.984 -18.962 1.00 97.50 275 ALA A C 1
ATOM 2127 O O . ALA A 1 275 ? 41.402 -13.130 -18.561 1.00 97.50 275 ALA A O 1
ATOM 2128 N N . LEU A 1 276 ? 40.739 -11.022 -18.156 1.00 97.38 276 LEU A N 1
ATOM 2129 C CA . LEU A 1 276 ? 40.508 -11.219 -16.717 1.00 97.38 276 LEU A CA 1
ATOM 2130 C C . LEU A 1 276 ? 39.376 -12.223 -16.438 1.00 97.38 276 LEU A C 1
ATOM 2132 O O . LEU A 1 276 ? 39.424 -12.982 -15.470 1.00 97.38 276 LEU A O 1
ATOM 2136 N N . TYR A 1 277 ? 38.356 -12.271 -17.300 1.00 95.94 277 TYR A N 1
ATOM 2137 C CA . TYR A 1 277 ? 37.289 -13.268 -17.189 1.00 95.94 277 TYR A CA 1
ATOM 2138 C C . TYR A 1 277 ? 37.786 -14.687 -17.477 1.00 95.94 277 TYR A C 1
ATOM 2140 O O . TYR A 1 277 ? 37.434 -15.616 -16.750 1.00 95.94 277 TYR A O 1
ATOM 2148 N N . ASN A 1 278 ? 38.641 -14.857 -18.489 1.00 93.69 278 ASN A N 1
ATOM 2149 C CA . ASN A 1 278 ? 39.250 -16.148 -18.815 1.00 93.69 278 ASN A CA 1
ATOM 2150 C C . ASN A 1 278 ? 40.185 -16.654 -17.702 1.00 93.69 278 ASN A 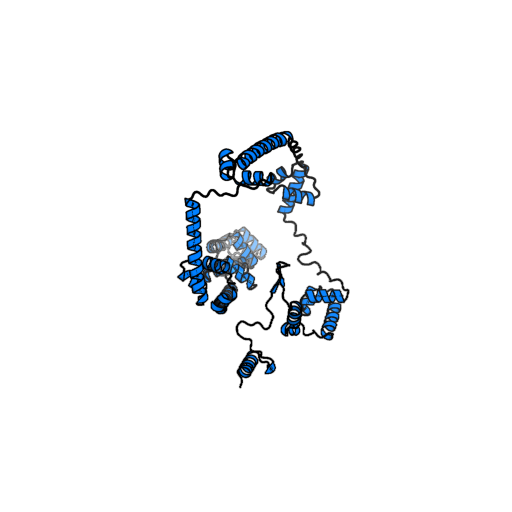C 1
ATOM 2152 O O . ASN A 1 278 ? 40.306 -17.860 -17.519 1.00 93.69 278 ASN A O 1
ATOM 2156 N N . GLN A 1 279 ? 40.770 -15.752 -16.906 1.00 95.19 279 GLN A N 1
ATOM 2157 C CA . GLN A 1 279 ? 41.519 -16.083 -15.684 1.00 95.19 279 GLN A CA 1
ATOM 2158 C C . GLN A 1 279 ? 40.616 -16.512 -14.507 1.00 95.19 279 GLN A C 1
ATOM 2160 O O . GLN A 1 279 ? 41.105 -16.831 -13.428 1.00 95.19 279 GLN A O 1
ATOM 2165 N N . GLY A 1 280 ? 39.290 -16.515 -14.682 1.00 92.62 280 GLY A N 1
ATOM 2166 C CA . GLY A 1 280 ? 38.333 -16.933 -13.657 1.00 92.62 280 GLY A CA 1
ATOM 2167 C C . GLY A 1 280 ? 37.980 -15.853 -12.631 1.00 92.62 280 GLY A C 1
ATOM 2168 O O . GLY A 1 280 ? 37.311 -16.160 -11.640 1.00 92.62 280 GLY A O 1
ATOM 2169 N N . MET A 1 281 ? 38.374 -14.593 -12.848 1.00 93.38 281 MET A N 1
ATOM 2170 C CA . MET A 1 281 ? 38.024 -13.504 -11.934 1.00 93.38 281 MET A CA 1
ATOM 2171 C C . MET A 1 281 ? 36.510 -13.253 -11.898 1.00 93.38 281 MET A C 1
ATOM 2173 O O . MET A 1 281 ? 35.789 -13.382 -12.891 1.00 93.38 281 MET A O 1
ATOM 2177 N N . THR A 1 282 ? 36.002 -12.837 -10.735 1.00 92.88 282 THR A N 1
ATOM 2178 C CA . THR A 1 282 ? 34.596 -12.426 -10.612 1.00 92.88 282 THR A CA 1
ATOM 2179 C C . THR A 1 282 ? 34.361 -11.086 -11.309 1.00 92.88 282 THR A C 1
ATOM 2181 O O . THR A 1 282 ? 35.242 -10.231 -11.335 1.00 92.88 282 THR A O 1
ATOM 2184 N N . VAL A 1 283 ? 33.148 -10.838 -11.816 1.00 94.06 283 VAL A N 1
ATOM 2185 C CA . VAL A 1 283 ? 32.831 -9.591 -12.545 1.00 94.06 283 VAL A CA 1
ATOM 2186 C C . VAL A 1 283 ? 33.076 -8.337 -11.698 1.00 94.06 283 VAL A C 1
ATOM 2188 O O . VAL A 1 283 ? 33.421 -7.291 -12.237 1.00 94.06 283 VAL A O 1
ATOM 2191 N N . SER A 1 284 ? 32.928 -8.437 -10.373 1.00 92.44 284 SER A N 1
ATOM 2192 C CA . SER A 1 284 ? 33.253 -7.343 -9.452 1.00 92.44 284 SER A CA 1
ATOM 2193 C C . SER A 1 284 ? 34.754 -7.066 -9.375 1.00 92.44 284 SER A C 1
ATOM 2195 O O . SER A 1 284 ? 35.143 -5.903 -9.368 1.00 92.44 284 SER A O 1
ATOM 2197 N N . ALA A 1 285 ? 35.583 -8.111 -9.334 1.00 93.62 285 ALA A N 1
ATOM 2198 C CA . ALA A 1 285 ? 37.036 -7.966 -9.330 1.00 93.62 285 ALA A CA 1
ATOM 2199 C C . ALA A 1 285 ? 37.536 -7.431 -10.681 1.00 93.62 285 ALA A C 1
ATOM 2201 O O . ALA A 1 285 ? 38.318 -6.492 -10.706 1.00 93.62 285 ALA A O 1
ATOM 2202 N N . ILE A 1 286 ? 36.981 -7.929 -11.794 1.00 96.38 286 ILE A N 1
ATOM 2203 C CA . ILE A 1 286 ? 37.247 -7.401 -13.143 1.00 96.38 286 ILE A CA 1
ATOM 2204 C C . ILE A 1 286 ? 36.901 -5.910 -13.221 1.00 96.38 286 ILE A C 1
ATOM 2206 O O . ILE A 1 286 ? 37.649 -5.122 -13.785 1.00 96.38 286 ILE A O 1
ATOM 2210 N N . ALA A 1 287 ? 35.756 -5.508 -12.667 1.00 96.50 287 ALA A N 1
ATOM 2211 C CA . ALA A 1 287 ? 35.318 -4.118 -12.673 1.00 96.50 287 ALA A CA 1
ATOM 2212 C C . ALA A 1 287 ? 36.273 -3.203 -11.887 1.00 96.50 287 ALA A C 1
ATOM 2214 O O . ALA A 1 287 ? 36.634 -2.141 -12.391 1.00 96.50 287 ALA A O 1
ATOM 2215 N N . ALA A 1 288 ? 36.711 -3.639 -10.700 1.00 96.38 288 ALA A N 1
ATOM 2216 C CA . ALA A 1 288 ? 37.700 -2.922 -9.897 1.00 96.38 288 ALA A CA 1
ATOM 2217 C C . ALA A 1 288 ? 39.048 -2.806 -10.630 1.00 96.38 288 ALA A C 1
ATOM 2219 O O . ALA A 1 288 ? 39.575 -1.707 -10.756 1.00 96.38 288 ALA A O 1
ATOM 2220 N N . GLU A 1 289 ? 39.538 -3.911 -11.194 1.00 97.44 289 GLU A N 1
ATOM 2221 C CA . GLU A 1 289 ? 40.815 -3.990 -11.915 1.00 97.44 289 GLU A CA 1
ATOM 2222 C C . GLU A 1 289 ? 40.839 -3.125 -13.188 1.00 97.44 289 GLU A C 1
ATOM 2224 O O . GLU A 1 289 ? 41.822 -2.459 -13.503 1.00 97.44 289 GLU A O 1
ATOM 2229 N N . VAL A 1 290 ? 39.734 -3.099 -13.937 1.00 97.50 290 VAL A N 1
ATOM 2230 C CA . VAL A 1 290 ? 39.606 -2.310 -15.175 1.00 97.50 290 VAL A CA 1
ATOM 2231 C C . VAL A 1 290 ? 39.252 -0.842 -14.887 1.00 97.50 290 VAL A C 1
ATOM 2233 O O . VAL A 1 290 ? 39.282 -0.015 -15.797 1.00 97.50 290 VAL A O 1
ATOM 2236 N N . GLY A 1 291 ? 38.912 -0.493 -13.642 1.00 97.06 291 GLY A N 1
ATOM 2237 C CA . GLY A 1 291 ? 38.504 0.863 -13.269 1.00 97.06 291 GLY A CA 1
ATOM 2238 C C . GLY A 1 291 ? 37.137 1.265 -13.834 1.00 97.06 291 GLY A C 1
ATOM 2239 O O . GLY A 1 291 ? 36.915 2.424 -14.179 1.00 97.06 291 GLY A O 1
ATOM 2240 N N . VAL A 1 292 ? 36.201 0.317 -13.967 1.00 97.56 292 VAL A N 1
ATOM 2241 C CA . VAL A 1 292 ? 34.836 0.591 -14.446 1.00 97.56 292 VAL A CA 1
ATOM 2242 C C . VAL A 1 292 ? 33.771 0.090 -13.488 1.00 97.56 292 VAL A C 1
ATOM 2244 O O . VAL A 1 292 ? 33.970 -0.831 -12.710 1.00 97.56 292 VAL A O 1
ATOM 2247 N N . HIS A 1 293 ? 32.571 0.661 -13.576 1.00 97.38 293 HIS A N 1
ATOM 2248 C CA . HIS A 1 293 ? 31.439 0.169 -12.800 1.00 97.38 293 HIS A CA 1
ATOM 2249 C C . HIS A 1 293 ? 31.072 -1.277 -13.191 1.00 97.38 293 HIS A C 1
ATOM 2251 O O . HIS A 1 293 ? 31.089 -1.638 -14.372 1.00 97.38 293 HIS A O 1
ATOM 2257 N N . VAL A 1 294 ? 30.628 -2.089 -12.223 1.00 95.12 294 VAL A N 1
ATOM 2258 C CA . VAL A 1 294 ? 30.270 -3.513 -12.418 1.00 95.12 294 VAL A CA 1
ATOM 2259 C C . VAL A 1 294 ? 29.257 -3.714 -13.552 1.00 95.12 294 VAL A C 1
ATOM 2261 O O . VAL A 1 294 ? 29.333 -4.679 -14.310 1.00 95.12 294 VAL A O 1
ATOM 2264 N N . ILE A 1 295 ? 28.310 -2.784 -13.716 1.00 94.94 295 ILE A N 1
ATOM 2265 C CA . ILE A 1 295 ? 27.324 -2.828 -14.812 1.00 94.94 295 ILE A CA 1
ATOM 2266 C C . ILE A 1 295 ? 28.001 -2.697 -16.185 1.00 94.94 295 ILE A C 1
ATOM 2268 O O . ILE A 1 295 ? 27.574 -3.355 -17.132 1.00 94.94 295 ILE A O 1
ATOM 2272 N N . THR A 1 296 ? 29.046 -1.879 -16.302 1.00 96.44 296 THR A N 1
ATOM 2273 C CA . THR A 1 296 ? 29.799 -1.693 -17.548 1.00 96.44 296 THR A CA 1
ATOM 2274 C C . THR A 1 296 ? 30.579 -2.954 -17.896 1.00 96.44 296 THR A C 1
ATOM 2276 O O . THR A 1 296 ? 30.412 -3.461 -19.001 1.00 96.44 296 THR A O 1
ATOM 2279 N N . ALA A 1 297 ? 31.305 -3.537 -16.934 1.00 96.44 297 ALA A N 1
ATOM 2280 C CA . ALA A 1 297 ? 31.984 -4.822 -17.123 1.00 96.44 297 ALA A CA 1
ATOM 2281 C C . ALA A 1 297 ? 31.001 -5.931 -17.553 1.00 96.44 297 ALA A C 1
ATOM 2283 O O . ALA A 1 297 ? 31.275 -6.682 -18.486 1.00 96.44 297 ALA A O 1
ATOM 2284 N N . ARG A 1 298 ? 29.794 -5.978 -16.962 1.00 95.69 298 ARG A N 1
ATOM 2285 C CA . ARG A 1 298 ? 28.724 -6.903 -17.388 1.00 95.69 298 ARG A CA 1
ATOM 2286 C C . ARG A 1 298 ? 28.247 -6.659 -18.820 1.00 95.69 298 ARG A C 1
ATOM 2288 O O . ARG A 1 298 ? 27.991 -7.621 -19.540 1.00 95.69 298 ARG A O 1
ATOM 2295 N N . LYS A 1 299 ? 28.063 -5.397 -19.221 1.00 96.38 299 LYS A N 1
ATOM 2296 C CA . LYS A 1 299 ? 27.657 -5.045 -20.592 1.00 96.38 299 LYS A CA 1
ATOM 2297 C C . LYS A 1 299 ? 28.729 -5.443 -21.602 1.00 96.38 299 LYS A C 1
ATOM 2299 O O . LYS A 1 299 ? 28.380 -5.972 -22.650 1.00 96.38 299 LYS A O 1
ATOM 2304 N N . ASP A 1 300 ? 29.997 -5.219 -21.275 1.00 97.38 300 ASP A N 1
ATOM 2305 C CA . ASP A 1 300 ? 31.124 -5.571 -22.135 1.00 97.38 300 ASP A CA 1
ATOM 2306 C C . ASP A 1 300 ? 31.270 -7.091 -22.281 1.00 97.38 300 ASP A C 1
ATOM 2308 O O . ASP A 1 300 ? 31.316 -7.580 -23.404 1.00 97.38 300 ASP A O 1
ATOM 2312 N N . LEU A 1 301 ? 31.186 -7.855 -21.188 1.00 96.31 301 LEU A N 1
ATOM 2313 C CA . LEU A 1 301 ? 31.146 -9.323 -21.238 1.00 96.31 301 LEU A CA 1
ATOM 2314 C C . LEU A 1 301 ? 29.956 -9.856 -22.051 1.00 96.31 301 LEU A C 1
ATOM 2316 O O . LEU A 1 301 ? 30.114 -10.789 -22.833 1.00 96.31 301 LEU A O 1
ATOM 2320 N N . ARG A 1 302 ? 28.769 -9.243 -21.926 1.00 95.50 302 ARG A N 1
ATOM 2321 C CA . ARG A 1 302 ? 27.597 -9.619 -22.735 1.00 95.50 302 ARG A CA 1
ATOM 2322 C C . ARG A 1 302 ? 27.808 -9.317 -24.218 1.00 95.50 302 ARG A C 1
ATOM 2324 O O . ARG A 1 302 ? 27.415 -10.121 -25.054 1.00 95.50 302 ARG A O 1
ATOM 2331 N N . ALA A 1 303 ? 28.406 -8.172 -24.541 1.00 95.25 303 ALA A N 1
ATOM 2332 C CA . ALA A 1 303 ? 28.733 -7.814 -25.918 1.00 95.25 303 ALA A CA 1
ATOM 2333 C C . ALA A 1 303 ? 29.775 -8.762 -26.535 1.00 95.25 303 ALA A C 1
ATOM 2335 O O . ALA A 1 303 ? 29.777 -8.944 -27.746 1.00 95.25 303 ALA A O 1
ATOM 2336 N N . LEU A 1 304 ? 30.613 -9.383 -25.703 1.00 96.19 304 LEU A N 1
ATOM 2337 C CA . LEU A 1 304 ? 31.572 -10.425 -26.077 1.00 96.19 304 LEU A CA 1
ATOM 2338 C C . LEU A 1 304 ? 30.961 -11.842 -26.111 1.00 96.19 304 LEU A C 1
ATOM 2340 O O . LEU A 1 304 ? 31.680 -12.812 -26.311 1.00 96.19 304 LEU A O 1
ATOM 2344 N N . GLY A 1 305 ? 29.646 -11.985 -25.904 1.00 95.50 305 GLY A N 1
ATOM 2345 C CA . GLY A 1 305 ? 28.952 -13.275 -25.970 1.00 95.50 305 GLY A CA 1
ATOM 2346 C C . GLY A 1 305 ? 29.012 -14.114 -24.690 1.00 95.50 305 GLY A C 1
ATOM 2347 O O . GLY A 1 305 ? 28.453 -15.210 -24.653 1.00 95.50 305 GLY A O 1
ATOM 2348 N N . PHE A 1 306 ? 29.615 -13.615 -23.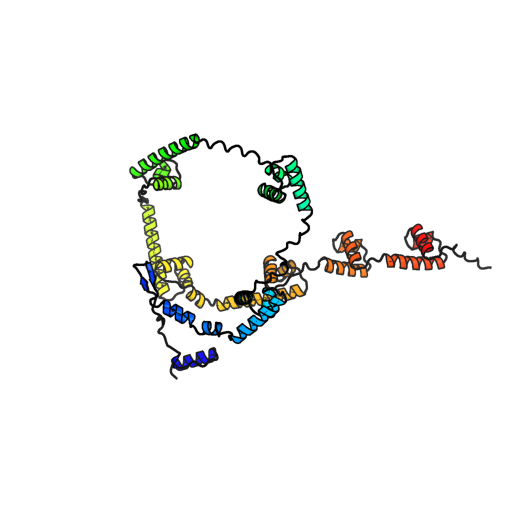607 1.00 93.44 306 PHE A N 1
ATOM 2349 C CA . PHE A 1 306 ? 29.617 -14.334 -22.335 1.00 93.44 306 PHE A CA 1
ATOM 2350 C C . PHE A 1 306 ? 28.244 -14.244 -21.660 1.00 93.44 306 PHE A C 1
ATOM 2352 O O . PHE A 1 306 ? 27.781 -13.177 -21.236 1.00 93.44 306 PHE A O 1
ATOM 2359 N N . ALA A 1 307 ? 27.589 -15.396 -21.508 1.00 85.56 307 ALA A N 1
ATOM 2360 C CA . ALA A 1 307 ? 26.381 -15.530 -20.709 1.00 85.56 307 ALA A CA 1
ATOM 2361 C C . ALA A 1 307 ? 26.742 -15.497 -19.216 1.00 85.56 307 ALA A C 1
ATOM 2363 O O . ALA A 1 307 ? 27.010 -16.524 -18.594 1.00 85.56 307 ALA A O 1
ATOM 2364 N N . ILE A 1 308 ? 26.746 -14.302 -18.618 1.00 81.44 308 ILE A N 1
ATOM 2365 C CA . ILE A 1 308 ? 26.892 -14.160 -17.165 1.00 81.44 308 ILE A CA 1
ATOM 2366 C C . ILE A 1 308 ? 25.608 -14.677 -16.515 1.00 81.44 308 ILE A C 1
ATOM 2368 O O . ILE A 1 308 ? 24.638 -13.933 -16.350 1.00 81.44 308 ILE A O 1
ATOM 2372 N N . LEU A 1 309 ? 25.587 -15.960 -16.154 1.00 69.81 309 LEU A N 1
ATOM 2373 C CA . LEU A 1 309 ? 24.513 -16.516 -15.346 1.00 69.81 309 LEU A CA 1
ATOM 2374 C C . LEU A 1 309 ? 24.542 -15.819 -13.975 1.00 69.81 309 LEU A C 1
ATOM 2376 O O . LEU A 1 309 ? 25.536 -15.947 -13.252 1.00 69.81 309 LEU A O 1
ATOM 2380 N N . PRO A 1 310 ? 23.462 -15.123 -13.566 1.00 62.41 310 PRO A N 1
ATOM 2381 C CA . PRO A 1 310 ? 23.410 -14.450 -12.269 1.00 62.41 310 PRO A CA 1
ATOM 2382 C C . PRO A 1 310 ? 23.638 -15.414 -11.094 1.00 62.41 310 PRO A C 1
ATOM 2384 O O . PRO A 1 310 ? 24.003 -14.986 -10.001 1.00 62.41 310 PRO A O 1
ATOM 2387 N N . GLN A 1 311 ? 23.445 -16.716 -11.326 1.00 56.75 311 GLN A N 1
ATOM 2388 C CA . GLN A 1 311 ? 23.636 -17.770 -10.341 1.00 56.75 311 GLN A CA 1
ATOM 2389 C C . GLN A 1 311 ? 25.095 -17.977 -9.933 1.00 56.75 311 GLN A C 1
ATOM 2391 O O . GLN A 1 311 ? 25.314 -18.203 -8.753 1.00 56.75 311 GLN A O 1
ATOM 2396 N N . LYS A 1 312 ? 26.094 -17.848 -10.822 1.00 54.09 312 LYS A N 1
ATOM 2397 C CA . LYS A 1 312 ? 27.497 -18.128 -10.444 1.00 54.09 312 LYS A CA 1
ATOM 2398 C C . LYS A 1 312 ? 28.045 -17.064 -9.482 1.00 54.09 312 LYS A C 1
ATOM 2400 O O . LYS A 1 312 ? 28.704 -17.395 -8.506 1.00 54.09 312 LYS A O 1
ATOM 2405 N N . GLU A 1 313 ? 27.666 -15.796 -9.669 1.00 53.50 313 GLU A N 1
ATOM 2406 C CA . GLU A 1 313 ? 27.951 -14.735 -8.689 1.00 53.50 313 GLU A CA 1
ATOM 2407 C C . GLU A 1 313 ? 27.097 -14.847 -7.416 1.00 53.50 313 GLU A C 1
ATOM 2409 O O . GLU A 1 313 ? 27.558 -14.478 -6.339 1.00 53.50 313 GLU A O 1
ATOM 2414 N N . ALA A 1 314 ? 25.853 -15.329 -7.512 1.00 55.19 314 ALA A N 1
ATOM 2415 C CA . ALA A 1 314 ? 24.991 -15.517 -6.343 1.00 55.19 314 ALA A CA 1
ATOM 2416 C C . ALA A 1 314 ? 25.425 -16.706 -5.468 1.00 55.19 314 ALA A C 1
ATOM 2418 O O . ALA A 1 314 ? 25.287 -16.615 -4.248 1.00 55.19 314 ALA A O 1
ATOM 2419 N N . LEU A 1 315 ? 25.969 -17.768 -6.076 1.00 58.31 315 LEU A N 1
ATOM 2420 C CA . LEU A 1 315 ? 26.558 -18.917 -5.384 1.00 58.31 315 LEU A CA 1
ATOM 2421 C C . LEU A 1 315 ? 27.846 -18.511 -4.657 1.00 58.31 315 LEU A C 1
ATOM 2423 O O . LEU A 1 315 ? 28.005 -18.822 -3.484 1.00 58.31 315 LEU A O 1
ATOM 2427 N N . MET A 1 316 ? 28.727 -17.753 -5.325 1.00 55.03 316 MET A N 1
ATOM 2428 C CA . MET A 1 316 ? 30.027 -17.355 -4.763 1.00 55.03 316 MET A CA 1
ATOM 2429 C C . MET A 1 316 ? 29.923 -16.261 -3.688 1.00 55.03 316 MET A C 1
ATOM 2431 O O . MET A 1 316 ? 30.817 -16.130 -2.864 1.00 55.03 316 MET A O 1
ATOM 2435 N N . ARG A 1 317 ? 28.842 -15.467 -3.655 1.00 55.06 317 ARG A N 1
ATOM 2436 C CA . ARG A 1 317 ? 28.673 -14.377 -2.671 1.00 55.06 317 ARG A CA 1
ATOM 2437 C C . ARG A 1 317 ? 27.988 -14.773 -1.362 1.00 55.06 317 ARG A C 1
ATOM 2439 O O . ARG A 1 317 ? 27.518 -13.877 -0.668 1.00 55.06 317 ARG A O 1
ATOM 2446 N N . GLY A 1 318 ? 27.866 -16.060 -1.026 1.00 50.81 318 GLY A N 1
ATOM 2447 C CA . GLY A 1 318 ? 27.330 -16.461 0.284 1.00 50.81 318 GLY A CA 1
ATOM 2448 C C . GLY A 1 318 ? 25.991 -15.790 0.619 1.00 50.81 318 GLY A C 1
ATOM 2449 O O . GLY A 1 318 ? 25.741 -15.414 1.762 1.00 50.81 318 GLY A O 1
ATOM 2450 N N . ARG A 1 319 ? 25.123 -15.573 -0.387 1.00 53.25 319 ARG A N 1
ATOM 2451 C CA . ARG A 1 319 ? 23.813 -14.930 -0.175 1.00 53.25 319 ARG A CA 1
ATOM 2452 C C . ARG A 1 319 ? 22.951 -15.719 0.807 1.00 53.25 319 ARG A C 1
ATOM 2454 O O . ARG A 1 319 ? 22.072 -15.122 1.414 1.00 53.25 319 ARG A O 1
ATOM 2461 N N . SER A 1 320 ? 23.212 -17.014 0.986 1.00 58.78 320 SER A N 1
ATOM 2462 C CA . SER A 1 320 ? 22.620 -17.821 2.052 1.00 58.78 320 SER A CA 1
ATOM 2463 C C . SER A 1 320 ? 23.016 -17.321 3.442 1.00 58.78 320 SER A C 1
ATOM 2465 O O . SER A 1 320 ? 22.124 -17.181 4.269 1.00 58.78 320 SER A O 1
ATOM 2467 N N . GLY A 1 321 ? 24.291 -16.985 3.670 1.00 69.62 321 GLY A N 1
ATOM 2468 C CA . GLY A 1 321 ? 24.815 -16.486 4.946 1.00 69.62 321 GLY A CA 1
ATOM 2469 C C . GLY A 1 321 ? 24.241 -15.121 5.300 1.00 69.62 321 GLY A C 1
ATOM 2470 O O . GLY A 1 321 ? 23.476 -15.008 6.247 1.00 69.62 321 GLY A O 1
ATOM 2471 N N . ARG A 1 322 ? 24.453 -14.103 4.455 1.00 76.12 322 ARG A N 1
ATOM 2472 C CA . ARG A 1 322 ? 23.934 -12.752 4.740 1.00 76.12 322 ARG A CA 1
ATOM 2473 C C . ARG A 1 322 ? 22.404 -12.698 4.802 1.00 76.12 322 ARG A C 1
ATOM 2475 O O . ARG A 1 322 ? 21.843 -11.937 5.582 1.00 76.12 322 ARG A O 1
ATOM 2482 N N . ALA A 1 323 ? 21.693 -13.485 3.990 1.00 76.00 323 ALA A N 1
ATOM 2483 C CA . ALA A 1 323 ? 20.235 -13.559 4.103 1.00 76.00 323 ALA A CA 1
ATOM 2484 C C . ALA A 1 323 ? 19.778 -14.362 5.330 1.00 76.00 323 ALA A C 1
ATOM 2486 O O . ALA A 1 323 ? 18.671 -14.131 5.808 1.00 76.00 323 ALA A O 1
ATOM 2487 N N . ALA A 1 324 ? 20.568 -15.321 5.822 1.00 78.62 324 ALA A N 1
ATOM 2488 C CA . ALA A 1 324 ? 20.313 -15.985 7.097 1.00 78.62 324 ALA A CA 1
ATOM 2489 C C . ALA A 1 324 ? 20.554 -15.019 8.262 1.00 78.62 324 ALA A C 1
ATOM 2491 O O . ALA A 1 324 ? 19.639 -14.833 9.051 1.00 78.62 324 ALA A O 1
ATOM 2492 N N . GLU A 1 325 ? 21.680 -14.305 8.280 1.00 86.25 325 GLU A N 1
ATOM 2493 C CA . GLU A 1 325 ? 21.996 -13.268 9.272 1.00 86.25 325 GLU A CA 1
ATOM 2494 C C . GLU A 1 325 ? 20.920 -12.176 9.317 1.00 86.25 325 GLU A C 1
ATOM 2496 O O . GLU A 1 325 ? 20.429 -11.822 10.383 1.00 86.25 325 GLU A O 1
ATOM 2501 N N . ILE A 1 326 ? 20.475 -11.673 8.157 1.00 88.50 326 ILE A N 1
ATOM 2502 C CA . ILE A 1 326 ? 19.384 -10.688 8.095 1.00 88.50 326 ILE A CA 1
ATOM 2503 C C . ILE A 1 326 ? 18.074 -11.286 8.623 1.00 88.50 326 ILE A C 1
ATOM 2505 O O . ILE A 1 326 ? 17.332 -10.595 9.318 1.00 88.50 326 ILE A O 1
ATOM 2509 N N . ARG A 1 327 ? 17.763 -12.550 8.305 1.00 88.25 327 ARG A N 1
ATOM 2510 C CA . ARG A 1 327 ? 16.553 -13.216 8.817 1.00 88.25 327 ARG A CA 1
ATOM 2511 C C . ARG A 1 327 ? 16.616 -13.410 10.328 1.00 88.25 327 ARG A C 1
ATOM 2513 O O . ARG A 1 327 ? 15.616 -13.157 10.988 1.00 88.25 327 ARG A O 1
ATOM 2520 N N . GLU A 1 328 ? 17.769 -13.797 10.859 1.00 93.56 328 GLU A N 1
ATOM 2521 C CA . GLU A 1 328 ? 17.998 -13.949 12.293 1.00 93.56 328 GLU A CA 1
ATOM 2522 C C . GLU A 1 328 ? 17.897 -12.599 13.015 1.00 93.56 328 GLU A C 1
ATOM 2524 O O . GLU A 1 328 ? 17.191 -12.484 14.013 1.00 93.56 328 GLU A O 1
ATOM 2529 N N . ALA A 1 329 ? 18.508 -11.543 12.470 1.00 94.50 329 ALA A N 1
ATOM 2530 C CA . ALA A 1 329 ? 18.397 -10.191 13.012 1.00 94.50 329 ALA A CA 1
ATOM 2531 C C . ALA A 1 329 ? 16.948 -9.673 12.988 1.00 94.50 329 ALA A C 1
ATOM 2533 O O . ALA A 1 329 ? 16.499 -9.035 13.940 1.00 94.50 329 ALA A O 1
ATOM 2534 N N . ILE A 1 330 ? 16.191 -9.961 11.921 1.00 95.44 330 ILE A N 1
ATOM 2535 C CA . ILE A 1 330 ? 14.762 -9.627 11.851 1.00 95.44 330 ILE A CA 1
ATOM 2536 C C . ILE A 1 330 ? 13.971 -10.420 12.894 1.00 95.44 330 ILE A C 1
ATOM 2538 O O . ILE A 1 330 ? 13.123 -9.823 13.546 1.00 95.44 330 ILE A O 1
ATOM 2542 N N . ALA A 1 331 ? 14.248 -11.713 13.076 1.00 94.50 331 ALA A N 1
ATOM 2543 C CA . ALA A 1 331 ? 13.564 -12.549 14.061 1.00 94.50 331 ALA A CA 1
ATOM 2544 C C . ALA A 1 331 ? 13.791 -12.041 15.494 1.00 94.50 331 ALA A C 1
ATOM 2546 O O . ALA A 1 331 ? 12.818 -11.739 16.177 1.00 94.50 331 ALA A O 1
ATOM 2547 N N . LYS A 1 332 ? 15.051 -11.800 15.890 1.00 96.88 332 LYS A N 1
ATOM 2548 C CA . LYS A 1 332 ? 15.395 -11.230 17.209 1.00 96.88 332 LYS A CA 1
ATOM 2549 C C . LYS A 1 332 ? 14.700 -9.890 17.452 1.00 96.88 332 LYS A C 1
ATOM 2551 O O . LYS A 1 332 ? 14.192 -9.617 18.532 1.00 96.88 332 LYS A O 1
ATOM 2556 N N . ARG A 1 333 ? 14.637 -9.042 16.424 1.00 97.75 333 ARG A N 1
ATOM 2557 C CA . ARG A 1 333 ? 13.932 -7.757 16.497 1.00 97.75 333 ARG A CA 1
ATOM 2558 C C . ARG A 1 333 ? 12.415 -7.924 16.614 1.00 97.75 333 ARG A C 1
ATOM 2560 O O . ARG A 1 333 ? 11.769 -7.135 17.295 1.00 97.75 333 ARG A O 1
ATOM 2567 N N . ASP A 1 334 ? 11.845 -8.906 15.924 1.00 97.50 334 ASP A N 1
ATOM 2568 C CA . ASP A 1 334 ? 10.420 -9.224 15.997 1.00 97.50 334 ASP A CA 1
ATOM 2569 C C . ASP A 1 334 ? 10.036 -9.766 17.388 1.00 97.50 334 ASP A C 1
ATOM 2571 O O . ASP A 1 334 ? 8.922 -9.496 17.836 1.00 97.50 334 ASP A O 1
ATOM 2575 N N . ASP A 1 335 ? 10.940 -10.481 18.072 1.00 96.81 335 ASP A N 1
ATOM 2576 C CA . ASP A 1 335 ? 10.772 -10.911 19.470 1.00 96.81 335 ASP A CA 1
ATOM 2577 C C . ASP A 1 335 ? 10.723 -9.702 20.418 1.00 96.81 335 ASP A C 1
ATOM 2579 O O . ASP A 1 335 ? 9.739 -9.528 21.130 1.00 96.81 335 ASP A O 1
ATOM 2583 N N . VAL A 1 336 ? 11.690 -8.780 20.324 1.00 97.44 336 VAL A N 1
ATOM 2584 C CA . VAL A 1 336 ? 11.697 -7.543 21.134 1.00 97.44 336 VAL A CA 1
ATOM 2585 C C . VAL A 1 336 ? 10.430 -6.711 20.910 1.00 97.44 336 VAL A C 1
ATOM 2587 O O . VAL A 1 336 ? 9.851 -6.178 21.852 1.00 97.44 336 VAL A O 1
ATOM 2590 N N . ILE A 1 337 ? 9.962 -6.595 19.662 1.00 97.31 337 ILE A N 1
ATOM 2591 C CA . ILE A 1 337 ? 8.709 -5.884 19.366 1.00 97.31 337 ILE A CA 1
ATOM 2592 C C . ILE A 1 337 ? 7.510 -6.592 20.014 1.00 97.31 337 ILE A C 1
ATOM 2594 O O . ILE A 1 337 ? 6.594 -5.906 20.456 1.00 97.31 337 ILE A O 1
ATOM 2598 N N . ARG A 1 338 ? 7.493 -7.930 20.080 1.00 95.12 338 ARG A N 1
ATOM 2599 C CA . ARG A 1 338 ? 6.427 -8.689 20.756 1.00 95.12 338 ARG A CA 1
ATOM 2600 C C . ARG A 1 338 ? 6.358 -8.362 22.243 1.00 95.12 338 ARG A C 1
ATOM 2602 O O . ARG A 1 338 ? 5.268 -8.057 22.721 1.00 95.12 338 ARG A O 1
ATOM 2609 N N . ASP A 1 339 ? 7.500 -8.354 22.918 1.00 93.50 339 ASP A N 1
ATOM 2610 C CA . ASP A 1 339 ? 7.574 -8.080 24.355 1.00 93.50 339 ASP A CA 1
ATOM 2611 C C . ASP A 1 339 ? 7.112 -6.649 24.666 1.00 93.50 339 ASP A C 1
ATOM 2613 O O . ASP A 1 339 ? 6.223 -6.444 25.486 1.00 93.50 339 ASP A O 1
ATOM 2617 N N . LEU A 1 340 ? 7.581 -5.657 23.898 1.00 94.62 340 LEU A N 1
ATOM 2618 C CA . LEU A 1 340 ? 7.161 -4.259 24.080 1.00 94.62 340 LEU A CA 1
ATOM 2619 C C . LEU A 1 340 ? 5.658 -4.037 23.822 1.00 94.62 340 LEU A C 1
ATOM 2621 O O . LEU A 1 340 ? 5.050 -3.135 24.397 1.00 94.62 340 LEU A O 1
ATOM 2625 N N . VAL A 1 341 ? 5.041 -4.831 22.940 1.00 93.38 341 VAL A N 1
ATOM 2626 C CA . VAL A 1 341 ? 3.584 -4.791 22.729 1.00 93.38 341 VAL A CA 1
ATOM 2627 C C . VAL A 1 341 ? 2.842 -5.417 23.905 1.00 93.38 341 VAL A C 1
ATOM 2629 O O . VAL A 1 341 ? 1.789 -4.901 24.278 1.00 93.38 341 VAL A O 1
ATOM 2632 N N . ALA A 1 342 ? 3.365 -6.503 24.481 1.00 85.50 342 ALA A N 1
ATOM 2633 C CA . ALA A 1 342 ? 2.803 -7.125 25.680 1.00 85.50 342 ALA A CA 1
ATOM 2634 C C . ALA A 1 342 ? 2.863 -6.174 26.889 1.00 85.50 342 ALA A C 1
ATOM 2636 O O . ALA A 1 342 ? 1.900 -6.099 27.648 1.00 85.50 342 ALA A O 1
ATOM 2637 N N . ASP A 1 343 ? 3.917 -5.360 26.974 1.00 84.19 343 ASP A N 1
ATOM 2638 C CA . ASP A 1 343 ? 4.063 -4.263 27.941 1.00 84.19 343 ASP A CA 1
ATOM 2639 C C . ASP A 1 343 ? 3.101 -3.081 27.681 1.00 84.19 343 ASP A C 1
ATOM 2641 O O . ASP A 1 343 ? 3.028 -2.133 28.465 1.00 84.19 343 ASP A O 1
ATOM 2645 N N . GLY A 1 344 ? 2.343 -3.112 26.580 1.00 86.19 344 GLY A N 1
ATOM 2646 C CA . GLY A 1 344 ? 1.318 -2.120 26.260 1.00 86.19 344 GLY A CA 1
ATOM 2647 C C . GLY A 1 344 ? 1.842 -0.821 25.644 1.00 86.19 344 GLY A C 1
ATOM 2648 O O . GLY A 1 344 ? 1.099 0.163 25.612 1.00 86.19 344 GLY A O 1
ATOM 2649 N N . LEU A 1 345 ? 3.080 -0.795 25.137 1.00 90.00 345 LEU A N 1
ATOM 2650 C CA . LEU A 1 345 ? 3.640 0.402 24.506 1.00 90.00 345 LEU A CA 1
ATOM 2651 C C . LEU A 1 345 ? 2.925 0.746 23.191 1.00 90.00 345 LEU A C 1
ATOM 2653 O O . LEU A 1 345 ? 2.451 -0.106 22.429 1.00 90.00 345 LEU A O 1
ATOM 2657 N N . THR A 1 346 ? 2.890 2.040 22.894 1.00 90.69 346 THR A N 1
ATOM 2658 C CA . THR A 1 346 ? 2.402 2.575 21.623 1.00 90.69 346 THR A CA 1
ATOM 2659 C C . THR A 1 346 ? 3.407 2.350 20.487 1.00 90.69 346 THR A C 1
ATOM 2661 O O . THR A 1 346 ? 4.591 2.093 20.702 1.00 90.69 346 THR A O 1
ATOM 2664 N N . GLN A 1 347 ? 2.954 2.477 19.233 1.00 94.25 347 GLN A N 1
ATOM 2665 C CA . GLN A 1 347 ? 3.828 2.312 18.060 1.00 94.25 347 GLN A CA 1
ATOM 2666 C C . GLN A 1 347 ? 5.006 3.297 18.053 1.00 94.25 347 GLN A C 1
ATOM 2668 O O . GLN A 1 347 ? 6.089 2.922 17.607 1.00 94.25 347 GLN A O 1
ATOM 2673 N N . ASP A 1 348 ? 4.804 4.521 18.548 1.00 93.56 348 ASP A N 1
ATOM 2674 C CA . ASP A 1 348 ? 5.825 5.574 18.584 1.00 93.56 348 ASP A CA 1
ATOM 2675 C C . ASP A 1 348 ? 6.884 5.308 19.665 1.00 93.56 348 ASP A C 1
ATOM 2677 O O . ASP A 1 348 ? 8.082 5.498 19.430 1.00 93.56 348 ASP A O 1
ATOM 2681 N N . GLU A 1 349 ? 6.469 4.788 20.823 1.00 94.06 349 GLU A N 1
ATOM 2682 C CA . GLU A 1 349 ? 7.381 4.371 21.895 1.00 94.06 349 GLU A CA 1
ATOM 2683 C C . GLU A 1 349 ? 8.200 3.147 21.468 1.00 94.06 349 GLU A C 1
ATOM 2685 O O . GLU A 1 349 ? 9.421 3.133 21.635 1.00 94.06 349 GLU A O 1
ATOM 2690 N N . ILE A 1 350 ? 7.561 2.155 20.832 1.00 95.94 350 ILE A N 1
ATOM 2691 C CA . ILE A 1 350 ? 8.256 0.990 20.262 1.00 95.94 350 ILE A CA 1
ATOM 2692 C C . ILE A 1 350 ? 9.260 1.446 19.195 1.00 95.94 350 ILE A C 1
ATOM 2694 O O . ILE A 1 350 ? 10.403 0.993 19.182 1.00 95.94 350 ILE A O 1
ATOM 2698 N N . ALA A 1 351 ? 8.858 2.358 18.307 1.00 96.75 351 ALA A N 1
ATOM 2699 C CA . ALA A 1 351 ? 9.719 2.908 17.263 1.00 96.75 351 ALA A CA 1
ATOM 2700 C C . ALA A 1 351 ? 10.959 3.603 17.842 1.00 96.75 351 ALA A C 1
ATOM 2702 O O . ALA A 1 351 ? 12.078 3.294 17.426 1.00 96.75 351 ALA A O 1
ATOM 2703 N N . SER A 1 352 ? 10.766 4.463 18.844 1.00 96.81 352 SER A N 1
ATOM 2704 C CA . SER A 1 352 ? 11.856 5.154 19.541 1.00 96.81 352 SER A CA 1
ATOM 2705 C C . SER A 1 352 ? 12.788 4.174 20.257 1.00 96.81 352 SER A C 1
ATOM 2707 O O . SER A 1 352 ? 14.005 4.319 20.180 1.00 96.81 352 SER A O 1
ATOM 2709 N N . ARG A 1 353 ? 12.241 3.132 20.897 1.00 97.31 353 ARG A N 1
ATOM 2710 C CA . ARG A 1 353 ? 13.024 2.167 21.684 1.00 97.31 353 ARG A CA 1
ATOM 2711 C C . ARG A 1 353 ? 13.806 1.169 20.828 1.00 97.31 353 ARG A C 1
ATOM 2713 O O . ARG A 1 353 ? 14.916 0.801 21.194 1.00 97.31 353 ARG A O 1
ATOM 2720 N N . VAL A 1 354 ? 13.258 0.748 19.688 1.00 97.38 354 VAL A N 1
ATOM 2721 C CA . VAL A 1 354 ? 13.922 -0.185 18.752 1.00 97.38 354 VAL A CA 1
ATOM 2722 C C . VAL A 1 354 ? 14.802 0.561 17.732 1.00 97.38 354 VAL A C 1
ATOM 2724 O O . VAL A 1 354 ? 15.565 -0.063 16.998 1.00 97.38 354 VAL A O 1
ATOM 2727 N N . GLY A 1 355 ? 14.715 1.895 17.659 1.00 97.12 355 GLY A N 1
ATOM 2728 C CA . GLY A 1 355 ? 15.461 2.701 16.688 1.00 97.12 355 GLY A CA 1
ATOM 2729 C C . GLY A 1 355 ? 14.962 2.511 15.252 1.00 97.12 355 GLY A C 1
ATOM 2730 O O . GLY A 1 355 ? 15.746 2.467 14.304 1.00 97.12 355 GLY A O 1
ATOM 2731 N N . LEU A 1 356 ? 13.648 2.348 15.071 1.00 97.44 356 LEU A N 1
ATOM 2732 C CA . LEU A 1 356 ? 13.017 2.168 13.764 1.00 97.44 356 LEU A CA 1
ATOM 2733 C C . LEU A 1 356 ? 12.051 3.303 13.450 1.00 97.44 356 LEU A C 1
ATOM 2735 O O . LEU A 1 356 ? 11.427 3.876 14.331 1.00 97.44 356 LEU A O 1
ATOM 2739 N N . ALA A 1 357 ? 11.821 3.551 12.161 1.00 97.19 357 ALA A N 1
ATOM 2740 C CA . ALA A 1 357 ? 10.699 4.384 11.748 1.00 97.19 357 ALA A CA 1
ATOM 2741 C C . ALA A 1 357 ? 9.358 3.737 12.151 1.00 97.19 357 ALA A C 1
ATOM 2743 O O . ALA A 1 357 ? 9.154 2.534 11.951 1.00 97.19 357 ALA A O 1
ATOM 2744 N N . VAL A 1 358 ? 8.404 4.554 12.605 1.00 95.94 358 VAL A N 1
ATOM 2745 C CA . VAL A 1 358 ? 7.051 4.130 13.028 1.00 95.94 358 VAL A CA 1
ATOM 2746 C C . VAL A 1 358 ? 6.355 3.272 11.964 1.00 95.94 358 VAL A C 1
ATOM 2748 O O . VAL A 1 358 ? 5.744 2.248 12.265 1.00 95.94 358 VAL A O 1
ATOM 2751 N N . ASN A 1 359 ? 6.508 3.617 10.680 1.00 96.00 359 ASN A N 1
ATOM 2752 C CA . ASN A 1 359 ? 5.919 2.849 9.578 1.00 96.00 359 ASN A CA 1
ATOM 2753 C C . ASN A 1 359 ? 6.511 1.429 9.451 1.00 96.00 359 ASN A C 1
ATOM 2755 O O . ASN A 1 359 ? 5.810 0.493 9.063 1.00 96.00 359 ASN A O 1
ATOM 2759 N N . THR A 1 360 ? 7.789 1.245 9.796 1.00 96.94 360 THR A N 1
ATOM 2760 C CA . THR A 1 360 ? 8.436 -0.075 9.830 1.00 96.94 360 THR A CA 1
ATOM 2761 C C . THR A 1 360 ? 7.866 -0.915 10.965 1.00 96.94 360 THR A C 1
ATOM 2763 O O . THR A 1 360 ? 7.499 -2.063 10.728 1.00 96.94 360 THR A O 1
ATOM 2766 N N . VAL A 1 361 ? 7.708 -0.333 12.159 1.00 97.19 361 VAL A N 1
ATOM 2767 C CA . VAL A 1 361 ? 7.056 -0.996 13.301 1.00 97.19 361 VAL A CA 1
ATOM 2768 C C . VAL A 1 361 ? 5.630 -1.396 12.935 1.00 97.19 361 VAL A C 1
ATOM 2770 O O . VAL A 1 361 ? 5.275 -2.563 13.057 1.00 97.19 361 VAL A O 1
ATOM 2773 N N . ARG A 1 362 ? 4.842 -0.483 12.354 1.00 95.69 362 ARG A N 1
ATOM 2774 C CA . ARG A 1 362 ? 3.475 -0.763 11.889 1.00 95.69 362 ARG A CA 1
ATOM 2775 C C . ARG A 1 362 ? 3.404 -1.950 10.922 1.00 95.69 362 ARG A C 1
ATOM 2777 O O . ARG A 1 362 ? 2.521 -2.796 11.054 1.00 95.69 362 ARG A O 1
ATOM 2784 N N . ARG A 1 363 ? 4.313 -2.027 9.943 1.00 96.38 363 ARG A N 1
ATOM 2785 C CA . ARG A 1 363 ? 4.379 -3.158 8.998 1.00 96.38 363 ARG A CA 1
ATOM 2786 C C . ARG A 1 363 ? 4.791 -4.458 9.686 1.00 96.38 363 ARG A C 1
ATOM 2788 O O . ARG A 1 363 ? 4.226 -5.501 9.368 1.00 96.38 363 ARG A O 1
ATOM 2795 N N . THR A 1 364 ? 5.747 -4.403 10.611 1.00 96.81 364 THR A N 1
ATOM 2796 C CA . THR A 1 364 ? 6.171 -5.568 11.398 1.00 96.81 364 THR A CA 1
ATOM 2797 C C . THR A 1 364 ? 5.027 -6.098 12.254 1.00 96.81 364 THR A C 1
ATOM 2799 O O . THR A 1 364 ? 4.729 -7.283 12.172 1.00 96.81 364 THR A O 1
ATOM 2802 N N . LEU A 1 365 ? 4.315 -5.229 12.971 1.00 95.75 365 LEU A N 1
ATOM 2803 C CA . LEU A 1 365 ? 3.138 -5.594 13.763 1.00 95.75 365 LEU A CA 1
ATOM 2804 C C . LEU A 1 365 ? 2.060 -6.265 12.904 1.00 95.75 365 LEU A C 1
ATOM 2806 O O . LEU A 1 365 ? 1.599 -7.354 13.233 1.00 95.75 365 LEU A O 1
ATOM 2810 N N . ALA A 1 366 ? 1.732 -5.676 11.747 1.00 94.44 366 ALA A N 1
ATOM 2811 C CA . ALA A 1 366 ? 0.769 -6.257 10.812 1.00 94.44 366 ALA A CA 1
ATOM 2812 C C . ALA A 1 366 ? 1.203 -7.640 10.295 1.00 94.44 366 ALA A C 1
ATOM 2814 O O . ALA A 1 366 ? 0.375 -8.543 10.203 1.00 94.44 366 ALA A O 1
ATOM 2815 N N . ARG A 1 367 ? 2.497 -7.823 9.987 1.00 96.25 367 ARG A N 1
ATOM 2816 C CA . ARG A 1 367 ? 3.066 -9.118 9.574 1.00 96.25 367 ARG A CA 1
ATOM 2817 C C . ARG A 1 367 ? 2.998 -10.160 10.693 1.00 96.25 367 ARG A C 1
ATOM 2819 O O . ARG A 1 367 ? 2.762 -11.324 10.398 1.00 96.25 367 ARG A O 1
ATOM 2826 N N . LEU A 1 368 ? 3.194 -9.747 11.944 1.00 94.25 368 LEU A N 1
ATOM 2827 C CA . LEU A 1 368 ? 3.101 -10.613 13.124 1.00 94.25 368 LEU A CA 1
ATOM 2828 C C . LEU A 1 368 ? 1.649 -10.868 13.569 1.00 94.25 368 LEU A C 1
ATOM 2830 O O . LEU A 1 368 ? 1.431 -11.589 14.535 1.00 94.25 368 LEU A O 1
ATOM 2834 N N . GLY A 1 369 ? 0.653 -10.267 12.906 1.00 92.12 369 GLY A N 1
ATOM 2835 C CA . GLY A 1 369 ? -0.750 -10.346 13.327 1.00 92.12 369 GLY A CA 1
ATOM 2836 C C . GLY A 1 369 ? -1.040 -9.607 14.637 1.00 92.12 369 GLY A C 1
ATOM 2837 O O . GLY A 1 369 ? -2.138 -9.715 15.178 1.00 92.12 369 GLY A O 1
ATOM 2838 N N . LEU A 1 370 ? -0.080 -8.828 15.134 1.00 91.19 370 LEU A N 1
ATOM 2839 C CA . LEU A 1 370 ? -0.219 -8.055 16.352 1.00 91.19 370 LEU A CA 1
ATOM 2840 C C . LEU A 1 370 ? -0.900 -6.743 16.014 1.00 91.19 370 LEU A C 1
ATOM 2842 O O . LEU A 1 370 ? -0.453 -5.957 15.176 1.00 91.19 370 LEU A O 1
ATOM 2846 N N . ARG A 1 371 ? -1.997 -6.482 16.708 1.00 82.69 371 ARG A N 1
ATOM 2847 C CA . ARG A 1 371 ? -2.515 -5.131 16.813 1.00 82.69 371 ARG A CA 1
ATOM 2848 C C . ARG A 1 371 ? -1.920 -4.583 18.092 1.00 82.69 371 ARG A C 1
ATOM 2850 O O . ARG A 1 371 ? -2.361 -4.966 19.167 1.00 82.69 371 ARG A O 1
ATOM 2857 N N . THR A 1 372 ? -0.975 -3.649 17.988 1.00 69.88 372 THR A N 1
ATOM 2858 C CA . THR A 1 372 ? -0.927 -2.615 19.024 1.00 69.88 372 THR A CA 1
ATOM 2859 C C . THR A 1 372 ? -2.331 -2.055 19.014 1.00 69.88 372 THR A C 1
ATOM 2861 O O . THR A 1 372 ? -2.762 -1.507 17.986 1.00 69.88 372 THR A O 1
ATOM 2864 N N . GLY A 1 373 ? -3.092 -2.291 20.080 1.00 58.91 373 GLY A N 1
ATOM 2865 C CA . GLY A 1 373 ? -4.371 -1.627 20.212 1.00 58.91 373 GLY A CA 1
ATOM 2866 C C . GLY A 1 373 ? -4.145 -0.147 19.915 1.00 58.91 373 GLY A C 1
ATOM 2867 O O . GLY A 1 373 ? -3.040 0.385 20.077 1.00 58.91 373 GLY A O 1
ATOM 2868 N N . ARG A 1 374 ? -5.205 0.583 19.576 1.00 57.19 374 ARG A N 1
ATOM 2869 C CA . ARG A 1 374 ? -5.287 1.869 20.260 1.00 57.19 374 ARG A CA 1
ATOM 2870 C C . ARG A 1 374 ? -5.201 1.457 21.720 1.00 57.19 374 ARG A C 1
ATOM 2872 O O . ARG A 1 374 ? -6.206 0.966 22.228 1.00 57.19 374 ARG A O 1
ATOM 2879 N N . VAL A 1 375 ? -3.989 1.477 22.302 1.00 55.97 375 VAL A N 1
ATOM 2880 C CA . VAL A 1 375 ? -3.766 1.353 23.741 1.00 55.97 375 VAL A CA 1
ATOM 2881 C C . VAL A 1 375 ? -4.916 2.138 24.287 1.00 55.97 375 VAL A C 1
ATOM 2883 O O . VAL A 1 375 ? -5.116 3.245 23.782 1.00 55.97 375 VAL A O 1
ATOM 2886 N N . ASN A 1 376 ? -5.788 1.499 25.062 1.00 67.56 376 ASN A N 1
ATOM 2887 C CA . ASN A 1 376 ? -7.078 2.075 25.372 1.00 67.56 376 ASN A CA 1
ATOM 2888 C C . ASN A 1 376 ? -6.744 3.328 26.185 1.00 67.56 376 ASN A C 1
ATOM 2890 O O . ASN A 1 376 ? -6.546 3.262 27.390 1.00 67.56 376 ASN A O 1
ATOM 2894 N N . VAL A 1 377 ? -6.504 4.451 25.495 1.00 77.94 377 VAL A N 1
ATOM 2895 C CA . VAL A 1 377 ? -5.892 5.659 26.058 1.00 77.94 377 VAL A CA 1
ATOM 2896 C C . VAL A 1 377 ? -6.840 6.140 27.134 1.00 77.94 377 VAL A C 1
ATOM 2898 O O . VAL A 1 377 ? -6.425 6.595 28.187 1.00 77.94 377 VAL A O 1
ATOM 2901 N N . ILE A 1 378 ? -8.124 5.906 26.876 1.00 85.56 378 ILE A N 1
ATOM 2902 C CA . ILE A 1 378 ? -9.246 6.005 27.782 1.00 85.56 378 ILE A CA 1
ATOM 2903 C C . ILE A 1 378 ? -9.041 5.151 29.040 1.00 85.56 378 ILE A C 1
ATOM 2905 O O . ILE A 1 378 ? -9.227 5.671 30.125 1.00 85.56 378 ILE A O 1
ATOM 2909 N N . GLU A 1 379 ? -8.643 3.886 28.944 1.00 85.50 379 GLU A N 1
ATOM 2910 C CA . GLU A 1 379 ? -8.450 2.985 30.090 1.00 85.50 379 GLU A CA 1
ATOM 2911 C C . GLU A 1 379 ? -7.219 3.332 30.930 1.00 85.50 379 GLU A C 1
ATOM 2913 O O . GLU A 1 379 ? -7.341 3.447 32.145 1.00 85.50 379 GLU A O 1
ATOM 2918 N N . ILE A 1 380 ? -6.066 3.614 30.312 1.00 85.00 380 ILE A N 1
ATOM 2919 C CA . ILE A 1 380 ? -4.877 4.085 31.049 1.00 85.00 380 ILE A CA 1
ATOM 2920 C C . ILE A 1 380 ? -5.167 5.431 31.721 1.00 85.00 380 ILE A C 1
ATOM 2922 O O . ILE A 1 380 ? -4.840 5.643 32.890 1.00 85.00 380 ILE A O 1
ATOM 2926 N N . ARG A 1 381 ? -5.815 6.353 31.000 1.00 93.19 381 ARG A N 1
ATOM 2927 C CA . ARG A 1 381 ? -6.253 7.639 31.555 1.00 93.19 381 ARG A CA 1
ATOM 2928 C C . ARG A 1 381 ? -7.220 7.426 32.716 1.00 93.19 381 ARG A C 1
ATOM 2930 O O . ARG A 1 381 ? -7.018 8.019 33.769 1.00 93.19 381 ARG A O 1
ATOM 2937 N N . ARG A 1 382 ? -8.204 6.536 32.569 1.00 94.44 382 ARG A N 1
ATOM 2938 C CA . ARG A 1 382 ? -9.150 6.156 33.628 1.00 94.44 382 ARG A CA 1
ATOM 2939 C C . ARG A 1 382 ? -8.440 5.577 34.847 1.00 94.44 382 ARG A C 1
ATOM 2941 O O . ARG A 1 382 ? -8.740 6.003 35.952 1.00 94.44 382 ARG A O 1
ATOM 2948 N N . GLN A 1 383 ? -7.462 4.693 34.679 1.00 92.94 383 GLN A N 1
ATOM 2949 C CA . GLN A 1 383 ? -6.676 4.162 35.798 1.00 92.94 383 GLN A CA 1
ATOM 2950 C C . GLN A 1 383 ? -5.921 5.270 36.548 1.00 92.94 383 GLN A C 1
ATOM 2952 O O . GLN A 1 383 ? -5.926 5.296 37.778 1.00 92.94 383 GLN A O 1
ATOM 2957 N N . LYS A 1 384 ? -5.328 6.235 35.830 1.00 94.38 384 LYS A N 1
ATOM 2958 C CA . LYS A 1 384 ? -4.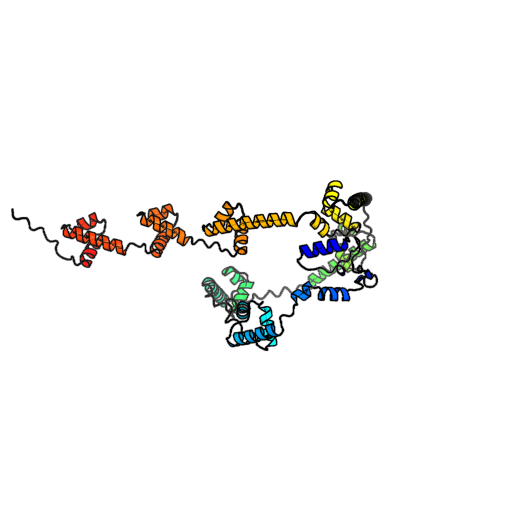680 7.403 36.453 1.00 94.38 384 LYS A CA 1
ATOM 2959 C C . LYS A 1 384 ? -5.685 8.280 37.203 1.00 94.38 384 LYS A C 1
ATOM 2961 O O . LYS A 1 384 ? -5.436 8.631 38.354 1.00 94.38 384 LYS A O 1
ATOM 2966 N N . VAL A 1 385 ? -6.833 8.575 36.586 1.00 96.25 385 VAL A N 1
ATOM 2967 C CA . VAL A 1 385 ? -7.939 9.315 37.218 1.00 96.25 385 VAL A CA 1
ATOM 2968 C C . VAL A 1 385 ? -8.421 8.592 38.481 1.00 96.25 385 VAL A C 1
ATOM 2970 O O . VAL A 1 385 ? -8.571 9.231 39.519 1.00 96.25 385 VAL A O 1
ATOM 2973 N N . ALA A 1 386 ? -8.592 7.266 38.432 1.00 95.19 386 ALA A N 1
ATOM 2974 C CA . ALA A 1 386 ? -8.992 6.446 39.573 1.00 95.19 386 ALA A CA 1
ATOM 2975 C C . ALA A 1 386 ? -7.985 6.538 40.725 1.00 95.19 386 ALA A C 1
ATOM 2977 O O . ALA A 1 386 ? -8.373 6.798 41.861 1.00 95.19 386 ALA A O 1
ATOM 2978 N N . LYS A 1 387 ? -6.688 6.388 40.426 1.00 95.00 387 LYS A N 1
ATOM 2979 C CA . LYS A 1 387 ? -5.611 6.464 41.421 1.00 95.00 387 LYS A CA 1
ATOM 2980 C C . LYS A 1 387 ? -5.540 7.840 42.085 1.00 95.00 387 LYS A C 1
ATOM 2982 O O . LYS A 1 387 ? -5.468 7.919 43.307 1.00 95.00 387 LYS A O 1
ATOM 2987 N N . MET A 1 388 ? -5.598 8.920 41.302 1.00 97.00 388 MET A N 1
ATOM 2988 C CA . MET A 1 388 ? -5.599 10.282 41.850 1.00 97.00 388 MET A CA 1
ATOM 2989 C C . MET A 1 388 ? -6.847 10.550 42.693 1.00 97.00 388 MET A C 1
ATOM 2991 O O . MET A 1 388 ? -6.758 11.165 43.752 1.00 97.00 388 MET A O 1
ATOM 2995 N N . ARG A 1 389 ? -8.012 10.051 42.262 1.00 94.12 389 ARG A N 1
ATOM 2996 C CA . ARG A 1 389 ? -9.258 10.225 43.008 1.00 94.12 389 ARG A CA 1
ATOM 2997 C C . ARG A 1 389 ? -9.264 9.447 44.323 1.00 94.12 389 ARG A C 1
ATOM 2999 O O . ARG A 1 389 ? -9.730 9.985 45.321 1.00 94.12 389 ARG A O 1
ATOM 3006 N N . ALA A 1 390 ? -8.716 8.232 44.338 1.00 89.62 390 ALA A N 1
ATOM 3007 C CA . ALA A 1 390 ? -8.522 7.443 45.555 1.00 89.62 390 ALA A CA 1
ATOM 3008 C C . ALA A 1 390 ? -7.570 8.130 46.552 1.00 89.62 390 ALA A C 1
ATOM 3010 O O . ALA A 1 390 ? -7.750 7.998 47.756 1.00 89.62 390 ALA A O 1
ATOM 3011 N N . ALA A 1 391 ? -6.614 8.923 46.058 1.00 90.19 391 ALA A N 1
ATOM 3012 C CA . ALA A 1 391 ? -5.747 9.772 46.876 1.00 90.19 391 ALA A CA 1
ATOM 3013 C C . ALA A 1 391 ? -6.413 11.087 47.343 1.00 90.19 391 ALA A C 1
ATOM 3015 O O . ALA A 1 391 ? -5.751 11.921 47.952 1.00 90.19 391 ALA A O 1
ATOM 3016 N N . GLY A 1 392 ? -7.703 11.299 47.053 1.00 89.94 392 GLY A N 1
ATOM 3017 C CA . GLY A 1 392 ? -8.450 12.489 47.471 1.00 89.94 392 GLY A CA 1
ATOM 3018 C C . GLY A 1 392 ? -8.309 13.708 46.554 1.00 89.94 392 GLY A C 1
ATOM 3019 O O . GLY A 1 392 ? -8.863 14.757 46.874 1.00 89.94 392 GLY A O 1
ATOM 3020 N N . ALA A 1 393 ? -7.633 13.587 45.406 1.00 92.81 393 ALA A N 1
ATOM 3021 C CA . ALA A 1 393 ? -7.412 14.720 44.511 1.00 92.81 393 ALA A CA 1
ATOM 3022 C C . ALA A 1 393 ? -8.729 15.322 43.983 1.00 92.81 393 ALA A C 1
ATOM 3024 O O . ALA A 1 393 ? -9.696 14.616 43.640 1.00 92.81 393 ALA A O 1
ATOM 3025 N N . THR A 1 394 ? -8.762 16.649 43.879 1.00 92.38 394 THR A N 1
ATOM 3026 C CA . THR A 1 394 ? -9.890 17.406 43.327 1.00 92.38 394 THR A CA 1
ATOM 3027 C C . THR A 1 394 ? -9.925 17.319 41.797 1.00 92.38 394 THR A C 1
ATOM 3029 O O . THR A 1 394 ? -8.937 17.002 41.136 1.00 92.38 394 THR A O 1
ATOM 3032 N N . LEU A 1 395 ? -11.081 17.614 41.188 1.00 94.88 395 LEU A N 1
ATOM 3033 C CA . LEU A 1 395 ? -11.222 17.631 39.723 1.00 94.88 395 LEU A CA 1
ATOM 3034 C C . LEU A 1 395 ? -10.219 18.585 39.053 1.00 94.88 395 LEU A C 1
ATOM 3036 O O . LEU A 1 395 ? -9.692 18.263 37.987 1.00 94.88 395 LEU A O 1
ATOM 3040 N N . ALA A 1 396 ? -9.952 19.737 39.676 1.00 92.50 396 ALA A N 1
ATOM 3041 C CA . ALA A 1 396 ? -9.018 20.737 39.169 1.00 92.50 396 ALA A CA 1
ATOM 3042 C C . ALA A 1 396 ? -7.572 20.214 39.167 1.00 92.50 396 ALA A C 1
ATOM 3044 O O . ALA A 1 396 ? -6.882 20.341 38.157 1.00 92.50 396 ALA A O 1
ATOM 3045 N N . GLU A 1 397 ? -7.149 19.543 40.241 1.00 95.44 397 GLU A N 1
ATOM 3046 C CA . GLU A 1 397 ? -5.819 18.927 40.345 1.00 95.44 397 GLU A CA 1
ATOM 3047 C C . GLU A 1 397 ? -5.622 17.818 39.307 1.00 95.44 397 GLU A C 1
ATOM 3049 O O . GLU A 1 397 ? -4.592 17.770 38.638 1.00 95.44 397 GLU A O 1
ATOM 3054 N N . ILE A 1 398 ? -6.631 16.959 39.110 1.00 96.00 398 ILE A N 1
ATOM 3055 C CA . ILE A 1 398 ? -6.579 15.884 38.104 1.00 96.00 398 ILE A CA 1
ATOM 3056 C C . ILE A 1 398 ? -6.497 16.468 36.684 1.00 96.00 398 ILE A C 1
ATOM 3058 O O . ILE A 1 398 ? -5.738 15.975 35.849 1.00 96.00 398 ILE A O 1
ATOM 3062 N N . THR A 1 399 ? -7.258 17.532 36.413 1.00 96.69 399 THR A N 1
ATOM 3063 C CA . THR A 1 399 ? -7.259 18.254 35.127 1.00 96.69 399 THR A CA 1
ATOM 3064 C C . THR A 1 399 ? -5.876 18.843 34.839 1.00 96.69 399 THR A C 1
ATOM 3066 O O . THR A 1 399 ? -5.329 18.612 33.760 1.00 96.69 399 THR A O 1
ATOM 3069 N N . ALA A 1 400 ? -5.288 19.549 35.811 1.00 96.00 400 ALA A N 1
ATOM 3070 C CA . ALA A 1 400 ? -3.970 20.167 35.682 1.00 96.00 400 ALA A CA 1
ATOM 3071 C C . ALA A 1 400 ? -2.853 19.126 35.507 1.00 96.00 400 ALA A C 1
ATOM 3073 O O . ALA A 1 400 ? -2.004 19.281 34.634 1.00 96.00 400 ALA A O 1
ATOM 3074 N N . ALA A 1 401 ? -2.883 18.036 36.279 1.00 95.38 401 ALA A N 1
ATOM 3075 C CA . ALA A 1 401 ? -1.854 16.999 36.229 1.00 95.38 401 ALA A CA 1
ATOM 3076 C C . ALA A 1 401 ? -1.857 16.193 34.920 1.00 95.38 401 ALA A C 1
ATOM 3078 O O . ALA A 1 401 ? -0.803 15.775 34.448 1.00 95.38 401 ALA A O 1
ATOM 3079 N N . LEU A 1 402 ? -3.036 15.937 34.342 1.00 95.31 402 LEU A N 1
ATOM 3080 C CA . LEU A 1 402 ? -3.173 15.111 33.138 1.00 95.31 402 LEU A CA 1
ATOM 3081 C C . LEU A 1 402 ? -3.279 15.925 31.840 1.00 95.31 402 LEU A C 1
ATOM 3083 O O . LEU A 1 402 ? -3.246 15.329 30.763 1.00 95.31 402 LEU A O 1
ATOM 3087 N N . GLY A 1 403 ? -3.433 17.251 31.917 1.00 95.00 403 GLY A N 1
ATOM 3088 C CA . GLY A 1 403 ? -3.585 18.117 30.743 1.00 95.00 403 GLY A CA 1
ATOM 3089 C C . GLY A 1 403 ? -4.852 17.827 29.927 1.00 95.00 403 GLY A C 1
ATOM 3090 O O . GLY A 1 403 ? -4.856 17.976 28.707 1.00 95.00 403 GLY A O 1
ATOM 3091 N N . ILE A 1 404 ? -5.925 17.369 30.577 1.00 96.50 404 ILE A N 1
ATOM 3092 C CA . ILE A 1 404 ? -7.207 17.018 29.940 1.00 96.50 404 ILE A CA 1
ATOM 3093 C C . ILE A 1 404 ? -8.330 17.899 30.477 1.00 96.50 404 ILE A C 1
ATOM 3095 O O . ILE A 1 404 ? -8.289 18.317 31.624 1.00 96.50 404 ILE A O 1
ATOM 3099 N N . SER A 1 405 ? -9.369 18.148 29.675 1.00 97.38 405 SER A N 1
ATOM 3100 C CA . SER A 1 405 ? -10.529 18.953 30.096 1.00 97.38 405 SER A CA 1
ATOM 3101 C C . SER A 1 405 ? -11.225 18.368 31.335 1.00 97.38 405 SER A C 1
ATOM 3103 O O . SER A 1 405 ? -11.393 17.145 31.419 1.00 97.38 405 SER A O 1
ATOM 3105 N N . SER A 1 406 ? -11.769 19.228 32.198 1.00 96.00 406 SER A N 1
ATOM 3106 C CA . SER A 1 406 ? -12.574 18.834 33.367 1.00 96.00 406 SER A CA 1
ATOM 3107 C C . SER A 1 406 ? -13.773 17.943 33.004 1.00 96.00 406 SER A C 1
ATOM 3109 O O . SER A 1 406 ? -14.101 17.000 33.728 1.00 96.00 406 SER A O 1
ATOM 3111 N N . TYR A 1 407 ? -14.389 18.177 31.839 1.00 95.75 407 TYR A N 1
ATOM 3112 C CA . TYR A 1 407 ? -15.470 17.345 31.303 1.00 95.75 407 TYR A CA 1
ATOM 3113 C C . TYR A 1 407 ? -15.032 15.888 31.092 1.00 95.75 407 TYR A C 1
ATOM 3115 O O . TYR A 1 407 ? -15.713 14.956 31.518 1.00 95.75 407 TYR A O 1
ATOM 3123 N N . THR A 1 408 ? -13.860 15.683 30.489 1.00 96.19 408 THR A N 1
ATOM 3124 C CA . THR A 1 408 ? -13.305 14.344 30.235 1.00 96.19 408 THR A CA 1
ATOM 3125 C C . THR A 1 408 ? -13.007 13.604 31.539 1.00 96.19 408 THR A C 1
ATOM 3127 O O . THR A 1 408 ? -13.370 12.437 31.667 1.00 96.19 408 THR A O 1
ATOM 3130 N N . VAL A 1 409 ? -12.420 14.291 32.526 1.00 96.75 409 VAL A N 1
ATOM 3131 C CA . VAL A 1 409 ? -12.187 13.724 33.866 1.00 96.75 409 VAL A CA 1
ATOM 3132 C C . VAL A 1 409 ? -13.509 13.289 34.501 1.00 96.75 409 VAL A C 1
ATOM 3134 O O . VAL A 1 409 ? -13.609 12.184 35.024 1.00 96.75 409 VAL A O 1
ATOM 3137 N N . THR A 1 410 ? -14.547 14.122 34.402 1.00 94.88 410 THR A N 1
ATOM 3138 C CA . THR A 1 410 ? -15.883 13.823 34.945 1.00 94.88 410 THR A CA 1
ATOM 3139 C C . THR A 1 410 ? -16.502 12.590 34.285 1.00 94.88 410 THR A C 1
ATOM 3141 O O . THR A 1 410 ? -17.048 11.727 34.973 1.00 94.88 410 THR A O 1
ATOM 3144 N N . MET A 1 411 ? -16.392 12.467 32.959 1.00 95.94 411 MET A N 1
ATOM 3145 C CA . MET A 1 411 ? -16.867 11.288 32.226 1.00 95.94 411 MET A CA 1
ATOM 3146 C C . MET A 1 411 ? -16.106 10.020 32.605 1.00 95.94 411 MET A C 1
ATOM 3148 O O . MET A 1 411 ? -16.719 8.962 32.726 1.00 95.94 411 MET A O 1
ATOM 3152 N N . ASP A 1 412 ? -14.798 10.112 32.834 1.00 96.06 412 ASP A N 1
ATOM 3153 C CA . ASP A 1 412 ? -14.001 8.973 33.282 1.00 96.06 412 ASP A CA 1
ATOM 3154 C C . ASP A 1 412 ? -14.351 8.556 34.713 1.00 96.06 412 ASP A C 1
ATOM 3156 O O . ASP A 1 412 ? -14.570 7.372 34.953 1.00 96.06 412 ASP A O 1
ATOM 3160 N N . ILE A 1 413 ? -14.506 9.509 35.639 1.00 94.12 413 ILE A N 1
ATOM 3161 C CA . ILE A 1 413 ? -14.981 9.248 37.010 1.00 94.12 413 ILE A CA 1
ATOM 3162 C C . ILE A 1 413 ? -16.358 8.571 36.980 1.00 94.12 413 ILE A C 1
ATOM 3164 O O . ILE A 1 413 ? -16.583 7.602 37.705 1.00 94.12 413 ILE A O 1
ATOM 3168 N N . ARG A 1 414 ? -17.264 9.031 36.106 1.00 93.00 414 ARG A N 1
ATOM 3169 C CA . ARG A 1 414 ? -18.587 8.420 35.902 1.00 93.00 414 ARG A CA 1
ATOM 3170 C C . ARG A 1 414 ? -18.501 7.012 35.336 1.00 93.00 414 ARG A C 1
ATOM 3172 O O . ARG A 1 414 ? -19.154 6.121 35.867 1.00 93.00 414 ARG A O 1
ATOM 3179 N N . ALA A 1 415 ? -17.687 6.796 34.309 1.00 92.06 415 ALA A N 1
ATOM 3180 C CA . ALA A 1 415 ? -17.504 5.478 33.711 1.00 92.06 415 ALA A CA 1
ATOM 3181 C C . ALA A 1 415 ? -16.875 4.465 34.682 1.00 92.06 415 ALA A C 1
ATOM 3183 O O . ALA A 1 415 ? -17.144 3.275 34.574 1.00 92.06 415 ALA A O 1
ATOM 3184 N N . LEU A 1 416 ? -16.062 4.937 35.628 1.00 93.25 416 LEU A N 1
ATOM 3185 C CA . LEU A 1 416 ? -15.453 4.121 36.680 1.00 93.25 416 LEU A CA 1
ATOM 3186 C C . LEU A 1 416 ? -16.364 3.899 37.894 1.00 93.25 416 LEU A C 1
ATOM 3188 O O . LEU A 1 416 ? -15.962 3.218 38.831 1.00 93.25 416 LEU A O 1
ATOM 3192 N N . GLY A 1 417 ? -17.555 4.504 37.927 1.00 91.06 417 GLY A N 1
ATOM 3193 C CA . GLY A 1 417 ? -18.445 4.427 39.088 1.00 91.06 417 GLY A CA 1
ATOM 3194 C C . GLY A 1 417 ? -17.922 5.168 40.325 1.00 91.06 417 GLY A C 1
ATOM 3195 O O . GLY A 1 417 ? -18.439 4.975 41.418 1.00 91.06 417 GLY A O 1
ATOM 3196 N N . LEU A 1 418 ? -16.933 6.053 40.169 1.00 87.50 418 LEU A N 1
ATOM 3197 C CA . LEU A 1 418 ? -16.325 6.831 41.257 1.00 87.50 418 LEU A CA 1
ATOM 3198 C C . LEU A 1 418 ? -17.092 8.131 41.561 1.00 87.50 418 LEU A C 1
ATOM 3200 O O . LEU A 1 418 ? -16.584 9.025 42.246 1.00 87.50 418 LEU A O 1
ATOM 3204 N N . VAL A 1 419 ? -18.310 8.276 41.029 1.00 80.44 419 VAL A N 1
ATOM 3205 C CA . VAL A 1 419 ? -19.168 9.440 41.283 1.00 80.44 419 VAL A CA 1
ATOM 3206 C C . VAL A 1 419 ? -19.713 9.320 42.697 1.00 80.44 419 VAL A C 1
ATOM 3208 O O . VAL A 1 419 ? -20.725 8.674 42.953 1.00 80.44 419 VAL A O 1
ATOM 3211 N N . GLY A 1 420 ? -19.018 9.968 43.624 1.00 63.69 420 GLY A N 1
ATOM 3212 C CA . GLY A 1 420 ? -19.359 9.995 45.040 1.00 63.69 420 GLY A CA 1
ATOM 3213 C C . GLY A 1 420 ? -20.628 10.774 45.393 1.00 63.69 420 GLY A C 1
ATOM 3214 O O . GLY A 1 420 ? -20.799 11.078 46.561 1.00 63.69 420 GLY A O 1
ATOM 3215 N N . GLU A 1 421 ? -21.519 11.119 44.458 1.00 59.44 421 GLU A N 1
ATOM 3216 C CA . GLU A 1 421 ? -22.714 11.927 44.770 1.00 59.44 421 GLU A CA 1
ATOM 3217 C C . GLU A 1 421 ? -23.643 11.234 45.775 1.00 59.44 421 GLU A C 1
ATOM 3219 O O . GLU A 1 421 ? -24.160 11.886 46.683 1.00 59.44 421 GLU A O 1
ATOM 3224 N N . LYS A 1 422 ? -23.792 9.904 45.688 1.00 59.69 422 LYS A N 1
ATOM 3225 C CA . LYS A 1 422 ? -24.595 9.148 46.662 1.00 59.69 422 LYS A CA 1
ATOM 3226 C C . LYS A 1 422 ? -23.922 9.069 48.036 1.00 59.69 422 LYS A C 1
ATOM 3228 O O . LYS A 1 422 ? -24.599 9.230 49.046 1.00 59.69 422 LYS A O 1
ATOM 3233 N N . ASN A 1 423 ? -22.597 8.921 48.080 1.00 64.56 423 ASN A N 1
ATOM 3234 C CA . ASN A 1 423 ? -21.860 8.846 49.346 1.00 64.56 423 ASN A CA 1
ATOM 3235 C C . ASN A 1 423 ? -21.689 10.218 50.004 1.00 64.56 423 ASN A C 1
ATOM 3237 O O . ASN A 1 423 ? -21.780 10.315 51.218 1.00 64.56 423 ASN A O 1
ATOM 3241 N N . ALA A 1 424 ? -21.504 11.289 49.231 1.00 77.12 424 ALA A N 1
ATOM 3242 C CA . ALA A 1 424 ? -21.377 12.641 49.762 1.00 77.12 424 ALA A CA 1
ATOM 3243 C C . ALA A 1 424 ? -22.687 13.115 50.398 1.00 77.12 424 ALA A C 1
ATOM 3245 O O . ALA A 1 424 ? -22.654 13.734 51.455 1.00 77.12 424 ALA A O 1
ATOM 3246 N N . LYS A 1 425 ? -23.840 12.791 49.793 1.00 87.62 425 LYS A N 1
ATOM 3247 C CA . LYS A 1 425 ? -25.146 13.049 50.409 1.00 87.62 425 LYS A CA 1
ATOM 3248 C C . LYS A 1 425 ? -25.335 12.209 51.674 1.00 87.62 425 LYS A C 1
ATOM 3250 O O . LYS A 1 425 ? -25.684 12.781 52.695 1.00 87.62 425 LYS A O 1
ATOM 3255 N N . ALA A 1 426 ? -25.042 10.908 51.633 1.00 84.62 426 ALA A N 1
ATOM 3256 C CA . ALA A 1 426 ? -25.198 10.026 52.792 1.00 84.62 426 ALA A CA 1
ATOM 3257 C C . ALA A 1 426 ? -24.280 10.407 53.971 1.00 84.62 426 ALA A C 1
ATOM 3259 O O . ALA A 1 426 ? -24.738 10.483 55.105 1.00 84.62 426 ALA A O 1
ATOM 3260 N N . GLU A 1 427 ? -23.002 10.703 53.724 1.00 86.44 427 GLU A N 1
ATOM 3261 C CA . GLU A 1 427 ? -22.069 11.150 54.768 1.00 86.44 427 GLU A CA 1
ATOM 3262 C C . GLU A 1 427 ? -22.430 12.539 55.297 1.00 86.44 427 GLU A C 1
ATOM 3264 O O . GLU A 1 427 ? -22.419 12.759 56.507 1.00 86.44 427 GLU A O 1
ATOM 3269 N N . ARG A 1 428 ? -22.841 13.463 54.418 1.00 93.38 428 ARG A N 1
ATOM 3270 C CA . ARG A 1 428 ? -23.374 14.759 54.851 1.00 93.38 428 ARG A CA 1
ATOM 3271 C C . ARG A 1 428 ? -24.611 14.573 55.726 1.00 93.38 428 ARG A C 1
ATOM 3273 O O . ARG A 1 428 ? -24.706 15.212 56.762 1.00 93.38 428 ARG A O 1
ATOM 3280 N N . GLN A 1 429 ? -25.522 13.678 55.354 1.00 94.06 429 GLN A N 1
ATOM 3281 C CA . GLN A 1 429 ? -26.721 13.364 56.131 1.00 94.06 429 GLN A CA 1
ATOM 3282 C C . GLN A 1 429 ? -26.387 12.775 57.508 1.00 94.06 429 GLN A C 1
ATOM 3284 O O . GLN A 1 429 ? -26.928 13.254 58.499 1.00 94.06 429 GLN A O 1
ATOM 3289 N N . LYS A 1 430 ? -25.422 11.850 57.609 1.00 94.50 430 LYS A N 1
ATOM 3290 C CA . LYS A 1 430 ? -24.912 11.361 58.908 1.00 94.50 430 LYS A CA 1
ATOM 3291 C C . LYS A 1 430 ? -24.325 12.485 59.766 1.00 94.50 430 LYS A C 1
ATOM 3293 O O . LYS A 1 430 ? -24.533 12.529 60.976 1.00 94.50 430 LYS A O 1
ATOM 3298 N N . GLN A 1 431 ? -23.584 13.412 59.157 1.00 95.00 431 GLN A N 1
ATOM 3299 C CA . GLN A 1 431 ? -23.034 14.568 59.871 1.00 95.00 431 GLN A CA 1
ATOM 3300 C C . GLN A 1 431 ? -24.133 15.540 60.320 1.00 95.00 431 GLN A C 1
ATOM 3302 O O . GLN A 1 431 ? -24.064 16.055 61.433 1.00 95.00 431 GLN A O 1
ATOM 3307 N N . VAL A 1 432 ? -25.163 15.759 59.496 1.00 96.38 432 VAL A N 1
ATOM 3308 C CA . VAL A 1 432 ? -26.353 16.544 59.858 1.00 96.38 432 VAL A CA 1
ATOM 3309 C C . VAL A 1 432 ? -27.082 15.906 61.037 1.00 96.38 432 VAL A C 1
ATOM 3311 O O . VAL A 1 432 ? -27.411 16.613 61.983 1.00 96.38 432 VAL A O 1
ATOM 3314 N N . GLU A 1 433 ? -27.289 14.590 61.020 1.00 95.81 433 GLU A N 1
ATOM 3315 C CA . GLU A 1 433 ? -27.902 13.844 62.123 1.00 95.81 433 GLU A CA 1
ATOM 3316 C C . GLU A 1 433 ? -27.109 14.016 63.427 1.00 95.81 433 GLU A C 1
ATOM 3318 O O . GLU A 1 433 ? -27.678 14.403 64.451 1.00 95.81 433 GLU A O 1
ATOM 3323 N N . ARG A 1 434 ? -25.780 13.849 63.375 1.00 96.00 434 ARG A N 1
ATOM 3324 C CA . ARG A 1 434 ? -24.890 14.062 64.526 1.00 96.00 434 ARG A CA 1
ATOM 3325 C C . ARG A 1 434 ? -24.958 15.495 65.067 1.00 96.00 434 ARG A C 1
ATOM 3327 O O . ARG A 1 434 ? -25.215 15.686 66.252 1.00 96.00 434 ARG A O 1
ATOM 3334 N N . LEU A 1 435 ? -24.763 16.508 64.219 1.00 95.62 435 LEU A N 1
ATOM 3335 C CA . LEU A 1 435 ? -24.788 17.917 64.644 1.00 95.62 435 LEU A CA 1
ATOM 3336 C C . LEU A 1 435 ? -26.174 18.334 65.162 1.00 95.62 435 LEU A C 1
ATOM 3338 O O . LEU A 1 435 ? -26.293 19.196 66.037 1.00 95.62 435 LEU A O 1
ATOM 3342 N N . ARG A 1 436 ? -27.239 17.716 64.639 1.00 93.81 436 ARG A N 1
ATOM 3343 C CA . ARG A 1 436 ? -28.606 17.930 65.113 1.00 93.81 436 ARG A CA 1
ATOM 3344 C C . ARG A 1 436 ? -28.829 17.323 66.494 1.00 93.81 436 ARG A C 1
ATOM 3346 O O . ARG A 1 436 ? -29.466 17.980 67.317 1.00 93.81 436 ARG A O 1
ATOM 3353 N N . ALA A 1 437 ? -28.296 16.128 66.754 1.00 91.50 437 ALA A N 1
ATOM 3354 C CA . ALA A 1 437 ? -28.311 15.500 68.076 1.00 91.50 437 ALA A CA 1
ATOM 3355 C C . ALA A 1 437 ? -27.542 16.335 69.118 1.00 91.50 437 ALA A C 1
ATOM 3357 O O . ALA A 1 437 ? -27.971 16.437 70.262 1.00 91.50 437 ALA A O 1
ATOM 3358 N N . GLU A 1 438 ? -26.478 17.029 68.700 1.00 93.25 438 GLU A N 1
ATOM 3359 C CA . GLU A 1 438 ? -25.733 18.004 69.515 1.00 93.25 438 GLU A CA 1
ATOM 3360 C C . GLU A 1 438 ? -26.498 19.337 69.740 1.00 93.25 438 GLU A C 1
ATOM 3362 O O . GLU A 1 438 ? -25.996 20.254 70.390 1.00 93.25 438 GLU A O 1
ATOM 3367 N N . GLY A 1 439 ? -27.724 19.480 69.216 1.00 93.06 439 GLY A N 1
ATOM 3368 C CA . GLY A 1 439 ? -28.575 20.660 69.415 1.00 93.06 439 GLY A CA 1
ATOM 3369 C C . GLY A 1 439 ? -28.196 21.873 68.557 1.00 93.06 439 GLY A C 1
ATOM 3370 O O . GLY A 1 439 ? -28.649 22.993 68.817 1.00 93.06 439 GLY A O 1
ATOM 3371 N N . MET A 1 440 ? -27.375 21.684 67.521 1.00 94.81 440 MET A N 1
ATOM 3372 C CA . MET A 1 440 ? -26.896 22.776 66.681 1.00 94.81 440 MET A CA 1
ATOM 3373 C C . MET A 1 440 ? -28.022 23.368 65.807 1.00 94.81 440 MET A C 1
ATOM 3375 O O . MET A 1 440 ? -28.905 22.674 65.291 1.00 94.81 440 MET A O 1
ATOM 3379 N N . SER A 1 441 ? -28.009 24.695 65.625 1.00 94.50 441 SER A N 1
ATOM 3380 C CA . SER A 1 441 ? -28.971 25.374 64.749 1.00 94.50 441 SER A CA 1
ATOM 3381 C C . SER A 1 441 ? -28.656 25.115 63.271 1.00 94.50 441 SER A C 1
ATOM 3383 O O . SER A 1 441 ? -27.501 24.917 62.900 1.00 94.50 441 SER A O 1
ATOM 3385 N N . ILE A 1 442 ? -29.676 25.173 62.403 1.00 95.38 442 ILE A N 1
ATOM 3386 C CA . ILE A 1 442 ? -29.532 24.942 60.947 1.00 95.38 442 ILE A CA 1
ATOM 3387 C C . ILE A 1 442 ? -28.440 25.830 60.339 1.00 95.38 442 ILE A C 1
ATOM 3389 O O . ILE A 1 442 ? -27.651 25.367 59.523 1.00 95.38 442 ILE A O 1
ATOM 3393 N N . ARG A 1 443 ? -28.352 27.087 60.790 1.00 95.81 443 ARG A N 1
ATOM 3394 C CA . ARG A 1 443 ? -27.333 28.047 60.346 1.00 95.81 443 ARG A CA 1
ATOM 3395 C C . ARG A 1 443 ? -25.914 27.603 60.698 1.00 95.81 443 ARG A C 1
ATOM 3397 O O . ARG A 1 443 ? -25.051 27.624 59.831 1.00 95.81 443 ARG A O 1
ATOM 3404 N N . LYS A 1 444 ? -25.690 27.157 61.938 1.00 95.75 444 LYS A N 1
ATOM 3405 C CA . LYS A 1 444 ? -24.375 26.668 62.378 1.00 95.75 444 LYS A CA 1
ATOM 3406 C C . LYS A 1 444 ? -23.988 25.358 61.682 1.00 95.75 444 LYS A C 1
ATOM 3408 O O . LYS A 1 444 ? -22.833 25.197 61.313 1.00 95.75 444 LYS A O 1
ATOM 3413 N N . MET A 1 445 ? -24.949 24.463 61.430 1.00 96.75 445 MET A N 1
ATOM 3414 C CA . MET A 1 445 ? -24.702 23.236 60.655 1.00 96.75 445 MET A CA 1
ATOM 3415 C C . MET A 1 445 ? -24.312 23.539 59.204 1.00 96.75 445 MET A C 1
ATOM 3417 O O . MET A 1 445 ? -23.371 22.946 58.686 1.00 96.75 445 MET A O 1
ATOM 3421 N N . ALA A 1 446 ? -25.008 24.482 58.558 1.00 95.81 446 ALA A N 1
ATOM 3422 C CA . ALA A 1 446 ? -24.711 24.916 57.193 1.00 95.81 446 ALA A CA 1
ATOM 3423 C C . ALA A 1 446 ? -23.289 25.486 57.072 1.00 95.81 446 ALA A C 1
ATOM 3425 O O . ALA A 1 446 ? -22.556 25.141 56.147 1.00 95.81 446 ALA A O 1
ATOM 3426 N N . GLU A 1 447 ? -22.876 26.295 58.049 1.00 95.06 447 GLU A N 1
ATOM 3427 C CA . GLU A 1 447 ? -21.524 26.846 58.138 1.00 95.06 447 GLU A CA 1
ATOM 3428 C C . GLU A 1 447 ? -20.467 25.757 58.388 1.00 95.06 447 GLU A C 1
ATOM 3430 O O . GLU A 1 447 ? -19.485 25.677 57.649 1.00 95.06 447 GLU A O 1
ATOM 3435 N N . ALA A 1 448 ? -20.702 24.861 59.356 1.00 93.81 448 ALA A N 1
ATOM 3436 C CA . ALA A 1 448 ? -19.791 23.764 59.689 1.00 93.81 448 ALA A CA 1
ATOM 3437 C C . ALA A 1 448 ? -19.557 22.809 58.505 1.00 93.81 448 ALA A C 1
ATOM 3439 O O . ALA A 1 448 ? -18.433 22.373 58.264 1.00 93.81 448 ALA A O 1
ATOM 3440 N N . LEU A 1 449 ? -20.612 22.520 57.738 1.00 94.00 449 LEU A N 1
ATOM 3441 C CA . LEU A 1 449 ? -20.571 21.615 56.587 1.00 94.00 449 LEU A CA 1
ATOM 3442 C C . LEU A 1 449 ? -20.291 22.325 55.256 1.00 94.00 449 LEU A C 1
ATOM 3444 O O . LEU A 1 449 ? -20.202 21.665 54.222 1.00 94.00 449 LEU A O 1
ATOM 3448 N N . ARG A 1 450 ? -20.143 23.657 55.270 1.00 92.44 450 ARG A N 1
ATOM 3449 C CA . ARG A 1 450 ? -19.937 24.507 54.084 1.00 92.44 450 ARG A CA 1
ATOM 3450 C C . ARG A 1 450 ? -20.963 24.256 52.972 1.00 92.44 450 ARG A C 1
ATOM 3452 O O . ARG A 1 450 ? -20.624 24.218 51.790 1.00 92.44 450 ARG A O 1
ATOM 3459 N N . VAL A 1 451 ? -22.227 24.088 53.346 1.00 93.94 451 VAL A N 1
ATOM 3460 C CA . VAL A 1 451 ? -23.351 23.917 52.412 1.00 93.94 451 VAL A CA 1
ATOM 3461 C C . VAL A 1 451 ? -24.421 24.969 52.665 1.00 93.94 451 VAL A C 1
ATOM 3463 O O . VAL A 1 451 ? -24.435 25.637 53.695 1.00 93.94 451 VAL A O 1
ATOM 3466 N N . SER A 1 452 ? -25.339 25.142 51.716 1.00 95.88 452 SER A N 1
ATOM 3467 C CA . SER A 1 452 ? -26.425 26.105 51.886 1.00 95.88 452 SER A CA 1
ATOM 3468 C C . SER A 1 452 ? -27.389 25.674 52.999 1.00 95.88 452 SER A C 1
ATOM 3470 O O . SER A 1 452 ? -27.621 24.482 53.217 1.00 95.88 452 SER A O 1
ATOM 3472 N N . HIS A 1 453 ? -28.023 26.647 53.657 1.00 96.25 453 HIS A N 1
ATOM 3473 C CA . HIS A 1 453 ? -29.072 26.381 54.646 1.00 96.25 453 HIS A CA 1
ATOM 3474 C C . HIS A 1 453 ? -30.212 25.539 54.061 1.00 96.25 453 HIS A C 1
ATOM 3476 O O . HIS A 1 453 ? -30.723 24.650 54.735 1.00 96.25 453 HIS A O 1
ATOM 3482 N N . ALA A 1 454 ? -30.574 25.789 52.798 1.00 95.12 454 ALA A N 1
ATOM 3483 C CA . ALA A 1 454 ? -31.605 25.035 52.094 1.00 95.12 454 ALA A CA 1
ATOM 3484 C C . ALA A 1 454 ? -31.228 23.552 51.953 1.00 95.12 454 ALA A C 1
ATOM 3486 O O . ALA A 1 454 ? -32.069 22.687 52.174 1.00 95.12 454 ALA A O 1
ATOM 3487 N N . THR A 1 455 ? -29.957 23.248 51.664 1.00 94.88 455 THR A N 1
ATOM 3488 C CA . THR A 1 455 ? -29.455 21.867 51.584 1.00 94.88 455 THR A CA 1
ATOM 3489 C C . THR A 1 455 ? -29.606 21.142 52.922 1.00 94.88 455 THR A C 1
ATOM 3491 O O . THR A 1 455 ? -30.120 20.029 52.949 1.00 94.88 455 THR A O 1
ATOM 3494 N N . ILE A 1 456 ? -29.239 21.792 54.031 1.00 97.06 456 ILE A N 1
ATOM 3495 C CA . ILE A 1 456 ? -29.401 21.228 55.381 1.00 97.06 456 ILE A CA 1
ATOM 3496 C C . ILE A 1 456 ? -30.878 21.016 55.722 1.00 97.06 456 ILE A C 1
ATOM 3498 O O . ILE A 1 456 ? -31.235 19.984 56.277 1.00 97.06 456 ILE A O 1
ATOM 3502 N N . SER A 1 457 ? -31.751 21.969 55.387 1.00 95.31 457 SER A N 1
ATOM 3503 C CA . SER A 1 457 ? -33.195 21.830 55.610 1.00 95.31 457 SER A CA 1
ATOM 3504 C C . SER A 1 457 ? -33.790 20.640 54.856 1.00 95.31 457 SER A C 1
ATOM 3506 O O . SER A 1 457 ? -34.593 19.912 55.434 1.00 95.31 457 SER A O 1
ATOM 3508 N N . VAL A 1 458 ? -33.381 20.423 53.602 1.00 95.19 458 VAL A N 1
ATOM 3509 C CA . VAL A 1 458 ? -33.801 19.257 52.809 1.00 95.19 458 VAL A CA 1
ATOM 3510 C C . VAL A 1 458 ? -33.286 17.963 53.434 1.00 95.19 458 VAL A C 1
ATOM 3512 O O . VAL A 1 458 ? -34.068 17.038 53.615 1.00 95.19 458 VAL A O 1
ATOM 3515 N N . ASP A 1 459 ? -32.013 17.907 53.835 1.00 96.12 459 ASP A N 1
ATOM 3516 C CA . ASP A 1 459 ? -31.449 16.716 54.481 1.00 96.12 459 ASP A CA 1
ATOM 3517 C C . ASP A 1 459 ? -32.155 16.390 55.813 1.00 96.12 459 ASP A C 1
ATOM 3519 O O . ASP A 1 459 ? -32.471 15.234 56.068 1.00 96.12 459 ASP A O 1
ATOM 3523 N N 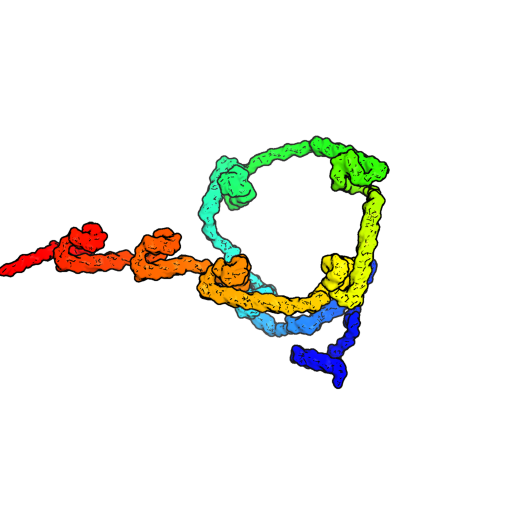. ILE A 1 460 ? -32.473 17.395 56.640 1.00 95.62 460 ILE A N 1
ATOM 3524 C CA . ILE A 1 460 ? -33.241 17.215 57.889 1.00 95.62 460 ILE A CA 1
ATOM 3525 C C . ILE A 1 460 ? -34.643 16.667 57.605 1.00 95.62 460 ILE A C 1
ATOM 3527 O O . ILE A 1 460 ? -35.120 15.802 58.342 1.00 95.62 460 ILE A O 1
ATOM 3531 N N . ALA A 1 461 ? -35.310 17.181 56.568 1.00 94.69 461 ALA A N 1
ATOM 3532 C CA . ALA A 1 461 ? -36.641 16.730 56.179 1.00 94.69 461 ALA A CA 1
ATOM 3533 C C . ALA A 1 461 ? -36.619 15.282 55.668 1.00 94.69 461 ALA A C 1
ATOM 3535 O O . ALA A 1 461 ? -37.442 14.477 56.094 1.00 94.69 461 ALA A O 1
ATOM 3536 N N . GLU A 1 462 ? -35.653 14.935 54.815 1.00 94.12 462 GLU A N 1
ATOM 3537 C CA . GLU A 1 462 ? -35.478 13.574 54.296 1.00 94.12 462 GLU A CA 1
ATOM 3538 C C . GLU A 1 462 ? -35.117 12.560 55.393 1.00 94.12 462 GLU A C 1
ATOM 3540 O O . GLU A 1 462 ? -35.556 11.416 55.327 1.00 94.12 462 GLU A O 1
ATOM 3545 N N . LEU A 1 463 ? -34.362 12.973 56.417 1.00 94.69 463 LEU A N 1
ATOM 3546 C CA . LEU A 1 463 ? -34.021 12.137 57.575 1.00 94.69 463 LEU A CA 1
ATOM 3547 C C . LEU A 1 463 ? -35.168 11.997 58.592 1.00 94.69 463 LEU A C 1
ATOM 3549 O O . LEU A 1 463 ? -35.014 11.306 59.594 1.00 94.69 463 LEU A O 1
ATOM 3553 N N . GLY A 1 464 ? -36.304 12.675 58.389 1.00 93.88 464 GLY A N 1
ATOM 3554 C CA . GLY A 1 464 ? -37.415 12.660 59.345 1.00 93.88 464 GLY A CA 1
ATOM 3555 C C . GLY A 1 464 ? -37.116 13.395 60.660 1.00 93.88 464 GLY A C 1
ATOM 3556 O O . GLY A 1 464 ? -37.853 13.256 61.631 1.00 93.88 464 GLY A O 1
ATOM 3557 N N . LEU A 1 465 ? -36.074 14.232 60.700 1.00 89.75 465 LEU A N 1
ATOM 3558 C CA . LEU A 1 465 ? -35.660 15.006 61.880 1.00 89.75 465 LEU A CA 1
ATOM 3559 C C . LEU A 1 465 ? -36.393 16.357 61.989 1.00 89.75 465 LEU A C 1
ATOM 3561 O O . LEU A 1 465 ? -35.923 17.290 62.653 1.00 89.75 465 LEU A O 1
ATOM 3565 N N . ALA A 1 466 ? -37.545 16.481 61.324 1.00 80.88 466 ALA A N 1
ATOM 3566 C CA . ALA A 1 466 ? -38.383 17.675 61.267 1.00 80.88 466 ALA A CA 1
ATOM 3567 C C . ALA A 1 466 ? -39.154 17.904 62.587 1.00 80.88 466 ALA A C 1
ATOM 3569 O O . ALA A 1 466 ? -40.376 17.967 62.625 1.00 80.88 466 ALA A O 1
ATOM 3570 N N . GLY A 1 467 ? -38.422 18.039 63.691 1.00 79.12 467 GLY A N 1
ATOM 3571 C CA . GLY A 1 467 ? -38.919 18.478 64.992 1.00 79.12 467 GLY A CA 1
ATOM 3572 C C . GLY A 1 467 ? -38.185 19.738 65.446 1.00 79.12 467 GLY A C 1
ATOM 3573 O O . GLY A 1 467 ? -37.038 19.981 65.045 1.00 79.12 467 GLY A O 1
ATOM 3574 N N . LYS A 1 468 ? -38.828 20.565 66.287 1.00 67.19 468 LYS A N 1
ATOM 3575 C CA . LYS A 1 468 ? -38.128 21.666 66.972 1.00 67.19 468 LYS A CA 1
ATOM 3576 C C . LYS A 1 468 ? -36.923 21.053 67.705 1.00 67.19 468 LYS A C 1
ATOM 3578 O O . LYS A 1 468 ? -37.122 20.057 68.397 1.00 67.19 468 LYS A O 1
ATOM 3583 N N . PRO A 1 469 ? -35.694 21.581 67.525 1.00 62.47 469 PRO A N 1
ATOM 3584 C CA . PRO A 1 469 ? -34.530 21.034 68.212 1.00 62.47 469 PRO A CA 1
ATOM 3585 C C . PRO A 1 469 ? -34.843 21.047 69.703 1.00 62.47 469 PRO A C 1
ATOM 3587 O O . PRO A 1 469 ? -35.312 22.072 70.207 1.00 62.47 469 PRO A O 1
ATOM 3590 N N . ASN A 1 470 ? -34.674 19.895 70.353 1.00 59.12 470 ASN A N 1
ATOM 3591 C CA . ASN A 1 470 ? -34.988 19.719 71.761 1.00 59.12 470 ASN A CA 1
ATOM 3592 C C . ASN A 1 470 ? -34.216 20.808 72.513 1.00 59.12 470 ASN A C 1
ATOM 3594 O O . ASN A 1 470 ? -32.985 20.782 72.548 1.00 59.12 470 ASN A O 1
ATOM 3598 N N . ARG A 1 471 ? -34.912 21.852 72.987 1.00 61.09 471 ARG A N 1
ATOM 3599 C CA . ARG A 1 471 ? -34.256 22.911 73.758 1.00 61.09 471 ARG A CA 1
ATOM 3600 C C . ARG A 1 471 ? -33.677 22.188 74.967 1.00 61.09 471 ARG A C 1
ATOM 3602 O O . ARG A 1 471 ? -34.472 21.533 75.642 1.00 61.09 471 ARG A O 1
ATOM 3609 N N . PRO A 1 472 ? -32.359 22.261 75.232 1.00 57.88 472 PRO A N 1
ATOM 3610 C CA . PRO A 1 472 ? -31.822 21.674 76.446 1.00 57.88 472 PRO A CA 1
ATOM 3611 C C . PRO A 1 472 ? -32.639 22.271 77.585 1.00 57.88 472 PRO A C 1
ATOM 3613 O O . PRO A 1 472 ? -32.689 23.498 77.732 1.00 57.88 472 PRO A O 1
ATOM 3616 N N . MET A 1 473 ? -33.396 21.422 78.288 1.00 51.28 473 MET A N 1
ATOM 3617 C CA . MET A 1 473 ? -34.109 21.860 79.477 1.00 51.28 473 MET A CA 1
ATOM 3618 C C . MET A 1 473 ? -33.031 22.475 80.354 1.00 51.28 473 MET A C 1
ATOM 3620 O O . MET A 1 473 ? -32.029 21.815 80.632 1.00 51.28 473 MET A O 1
ATOM 3624 N N . LYS A 1 474 ? -33.165 23.772 80.668 1.00 53.66 474 LYS A N 1
ATOM 3625 C CA . LYS A 1 474 ? -32.267 24.439 81.610 1.00 53.66 474 LYS A CA 1
ATOM 3626 C C . LYS A 1 474 ? -32.189 23.513 82.817 1.00 53.66 474 LYS A C 1
ATOM 3628 O O . LYS A 1 474 ? -33.231 23.260 83.418 1.00 53.66 474 LYS A O 1
ATOM 3633 N N . ALA A 1 475 ? -31.006 22.959 83.085 1.00 50.31 475 ALA A N 1
ATOM 3634 C CA . ALA A 1 475 ? -30.785 22.158 84.274 1.00 50.31 475 ALA A CA 1
ATOM 3635 C C . ALA A 1 475 ? -31.303 22.989 85.450 1.00 50.31 475 ALA A C 1
ATOM 3637 O O . ALA A 1 475 ? -30.900 24.146 85.601 1.00 50.31 475 ALA A O 1
ATOM 3638 N N . ALA A 1 476 ? -32.296 22.452 86.162 1.00 50.16 476 ALA A N 1
ATOM 3639 C CA . ALA A 1 476 ? -32.780 23.065 87.384 1.00 50.16 476 ALA A CA 1
ATOM 3640 C C . ALA A 1 476 ? -31.569 23.181 88.317 1.00 50.16 476 ALA A C 1
ATOM 3642 O O . ALA A 1 476 ? -30.867 22.189 88.520 1.00 50.16 476 ALA A O 1
ATOM 3643 N N . ALA A 1 477 ? -31.282 24.419 88.719 1.00 55.00 477 ALA A N 1
ATOM 3644 C CA . ALA A 1 477 ? -30.154 24.785 89.565 1.00 55.00 477 ALA A CA 1
ATOM 3645 C C . ALA A 1 477 ? -30.252 24.142 90.950 1.00 55.00 477 ALA A C 1
ATOM 3647 O O . ALA A 1 477 ? -31.401 23.980 91.428 1.00 55.00 477 ALA A O 1
#

Radius of gyration: 44.6 Å; chains: 1; bounding box: 80×77×142 Å

Organism: NCBI:txid490185

Secondary structure (DSSP, 8-state):
--HHHHHHHHHHHHHTSPPPGGG---PPTT--SSPPPEEETTTTEEE-TTHHHHHHHHHH-HHHHHHT----HHHHHHHHHHHHHHHHTT--HHHHHHHTTS-HHHHHHHHHHTTPPP---TT-TTT--------HHHHHHHHHHHHHHHTT--HHHHHHHHT--HHHHHHHHHHHT---------------HHHHHHHHHHHHHHHHHHHHHHHTT--HHHHHHHTT--HHHHHHHHHHTTPPP-------HHHHHHHHHHHHHHHHHHHHHHHHHHTT--HHHHHHHHTS-HHHHHHHHHHTT----HHHHHHHTTHHHHHHHHHHHHHHHHHHHHHHHHTT--HHHHHHHHT--HHHHHHHHHHTT-------HHHHHHHHHHHHHHTT--HHHHHHHHT--HHHHHHHHHHTT--THHHHHHHHHHHHHHHHHTT--HHHHHHHTTS-HHHHHHHHHHTT--S----------

pLDDT: mean 86.1, std 14.33, range [44.41, 98.19]

Foldseek 3Di:
DDPLVVVQVVVCVVPVHRDPSVNDDDDPVPDDPADAFDQDPVVRDTHRPPPPVVVVCVCVPVVNVVVPVPPPVVNLVVLLVQLVVVVVVLHFQVRSCVVVVHDSVSSVVSCVVVVHDGRDPPQPPPRDPPVPVCPVLNVVLLVQLQVVQVVQDALPRSCVVSVHDSVVSVVSCVVVVGDHDHDPPVPPPPPPVVVVVVVVVVLVVLLVQLVVCQVVVDALVVNCVVVVHDSVSSVVSCVVVVHDGNPPPPPPVVNVVVVVVVVVVLVVLLVQLVVCVVVVDDLVVSCVVSVHDSVSSVVSCVVVVDDPDVVVVVVVVPCVPVVVVVVVVLVVLLVVLVVVLVVLDDLVVNCVVSVHDSVVSVVSCVVVVHDSDVSCVLVVLLVLLVVCVVVVDDLVRSCVVVVHDSVSSVVSCVVVVVPCPVVLLVVLLVQLVVVLLVLDDLVVSCVVSVHDSVSSVVSCVVVVVPDDRPDPPPPDD